Protein AF-A0A914ACC4-F1 (afdb_monomer)

Radius of gyration: 35.43 Å; Cα contacts (8 Å, |Δi|>4): 677; chains: 1; bounding box: 112×74×111 Å

Mean predicted aligned error: 16.96 Å

Secondary structure (DSSP, 8-state):
------SSSSS-S----------PPP-------------------------TT---GGGG-----S-S---------HHHHHHHHHHHHHHHSPP---SS--SSPSSPB--EE--GGGSSSTT--HHHHHHHHHHHHHHHHHHHTTSTTGGGB-S--EE--SS-SS-HHHHHHHHHHHHHHHTSTTTT----HHHHHHHHHHHHHTTT-SEEEHHHHHHHHT---HHHHHHHHHHHHHTTSSEE-TT-TT---HHHHHEEES-HHHHHHHHHHHHSPPPPSS--HHHHHHHHHHHHH-EEEHHHHHHHTTTSGGGHHHHHHHHHHTTS-EEPPPP--GGGGS--------SPPPP--EEE-GGG----SSGGG-----GGG-EEEEEE-TT---HHHHHHHHHHHHHHHHHTTTTTT---EE-SSEEEEESSSSEEEEEEEEEETTEEEEEEEEEEPP-SSPPSS-PPPPHHHHHHHHHHHHHHHHHHHHHT-TT---EEEEE-S-TTS--EEEHHHHHH-SEEEE-STT--EEEE-HHHHHTTS---S-----PPP-PPP--HHHHHHHHHHHGGGHHHHHHHTT--HHHHHHHHHT-SS-HHHHHHHHHHHHHTTS-TT-HHHHHHHHHHHHHTTT-HHHHHHHHH-

Structure (mmCIF, N/CA/C/O backbone):
data_AF-A0A914ACC4-F1
#
_entry.id   AF-A0A914ACC4-F1
#
loop_
_atom_site.group_PDB
_atom_site.id
_atom_site.type_symbol
_atom_site.label_atom_id
_atom_site.label_alt_id
_atom_site.label_comp_id
_atom_site.label_asym_id
_atom_site.label_entity_id
_atom_site.label_seq_id
_atom_site.pdbx_PDB_ins_code
_atom_site.Cartn_x
_atom_site.Cartn_y
_atom_site.Cartn_z
_atom_site.occupancy
_atom_site.B_iso_or_equiv
_atom_site.auth_seq_id
_atom_site.auth_comp_id
_atom_site.auth_asym_id
_atom_site.auth_atom_id
_atom_site.pdbx_PDB_model_num
ATOM 1 N N . MET A 1 1 ? -61.015 4.050 28.399 1.00 28.88 1 MET A N 1
ATOM 2 C CA . MET A 1 1 ? -60.852 2.677 28.915 1.00 28.88 1 MET A CA 1
ATOM 3 C C . MET A 1 1 ? -59.688 2.077 28.150 1.00 28.88 1 MET A C 1
ATOM 5 O O . MET A 1 1 ? -59.864 1.785 26.979 1.00 28.88 1 MET A O 1
ATOM 9 N N . ASN A 1 2 ? -58.469 2.376 28.609 1.00 24.27 2 ASN A N 1
ATOM 10 C CA . ASN A 1 2 ? -57.589 1.492 29.409 1.00 24.27 2 ASN A CA 1
ATOM 11 C C . ASN A 1 2 ? -57.008 0.402 28.505 1.00 24.27 2 ASN A C 1
ATOM 13 O O . ASN A 1 2 ? -57.763 -0.264 27.817 1.00 24.27 2 ASN A O 1
ATOM 17 N N . ASP A 1 3 ? -55.724 0.104 28.451 1.00 24.11 3 ASP A N 1
ATOM 18 C CA . ASP A 1 3 ? -54.488 0.567 29.083 1.00 24.11 3 ASP A CA 1
ATOM 19 C C . ASP A 1 3 ? -53.398 -0.162 28.279 1.00 24.11 3 ASP A C 1
ATOM 21 O O . ASP A 1 3 ? -53.645 -1.292 27.884 1.00 24.11 3 ASP A O 1
ATOM 25 N N . PHE A 1 4 ? -52.247 0.454 28.002 1.00 24.39 4 PHE A N 1
ATOM 26 C CA . PHE A 1 4 ? -50.921 -0.196 27.881 1.00 24.39 4 PHE A CA 1
ATOM 27 C C . PHE A 1 4 ? -49.897 0.854 27.416 1.00 24.39 4 PHE A C 1
ATOM 29 O O . PHE A 1 4 ? -49.351 0.838 26.315 1.00 24.39 4 PHE A O 1
ATOM 36 N N . LYS A 1 5 ? -49.640 1.815 28.311 1.00 25.06 5 LYS A N 1
ATOM 37 C CA . LYS A 1 5 ? -48.364 2.531 28.403 1.00 25.06 5 LYS A CA 1
ATOM 38 C C . LYS A 1 5 ? -47.481 1.751 29.375 1.00 25.06 5 LYS A C 1
ATOM 40 O O . LYS A 1 5 ? -47.591 1.991 30.569 1.00 25.06 5 LYS A O 1
ATOM 45 N N . THR A 1 6 ? -46.624 0.847 28.903 1.00 26.39 6 THR A N 1
ATOM 46 C CA . THR A 1 6 ? -45.360 0.470 29.581 1.00 26.39 6 THR A CA 1
ATOM 47 C C . THR A 1 6 ? -44.575 -0.518 28.718 1.00 26.39 6 THR A C 1
ATOM 49 O O . THR A 1 6 ? -45.038 -1.628 28.498 1.00 26.39 6 THR A O 1
ATOM 52 N N . SER A 1 7 ? -43.424 -0.080 28.193 1.00 25.08 7 SER A N 1
ATOM 53 C CA . SER A 1 7 ? -42.212 -0.893 27.913 1.00 25.08 7 SER A CA 1
ATOM 54 C C . SER A 1 7 ? -41.117 -0.065 27.212 1.00 25.08 7 SER A C 1
ATOM 56 O O . SER A 1 7 ? -40.328 -0.575 26.425 1.00 25.08 7 SER A O 1
ATOM 58 N N . ARG A 1 8 ? -41.052 1.247 27.493 1.00 27.17 8 ARG A N 1
ATOM 59 C CA . ARG A 1 8 ? -40.033 2.164 26.946 1.00 27.17 8 ARG A CA 1
ATOM 60 C C . ARG A 1 8 ? -39.005 2.620 27.998 1.00 27.17 8 ARG A C 1
ATOM 62 O O . ARG A 1 8 ? -38.317 3.604 27.771 1.00 27.17 8 ARG A O 1
ATOM 69 N N . GLU A 1 9 ? -38.885 1.900 29.119 1.00 26.00 9 GLU A N 1
ATOM 70 C CA . GLU A 1 9 ? -38.089 2.317 30.293 1.00 26.00 9 GLU A CA 1
ATOM 71 C C . GLU A 1 9 ? -37.162 1.236 30.902 1.00 26.00 9 GLU A C 1
ATOM 73 O O . GLU A 1 9 ? -36.716 1.388 32.029 1.00 26.00 9 GLU A O 1
ATOM 78 N N . LEU A 1 10 ? -36.781 0.174 30.175 1.00 24.56 10 LEU A N 1
ATOM 79 C CA . LEU A 1 10 ? -35.868 -0.866 30.712 1.00 24.56 10 LEU A CA 1
ATOM 80 C C . LEU A 1 10 ? -34.650 -1.212 29.829 1.00 24.56 10 LEU A C 1
ATOM 82 O O . LEU A 1 10 ? -34.187 -2.346 29.823 1.00 24.56 10 LEU A O 1
ATOM 86 N N . LEU A 1 11 ? -34.077 -0.231 29.122 1.00 25.55 11 LEU A N 1
ATOM 87 C CA . LEU A 1 11 ? -32.742 -0.355 28.496 1.00 25.55 11 LEU A CA 1
ATOM 88 C C . LEU A 1 11 ? -31.820 0.840 28.815 1.00 25.55 11 LEU A C 1
ATOM 90 O O . LEU A 1 11 ? -30.938 1.201 28.042 1.00 25.55 11 LEU A O 1
ATOM 94 N N . LEU A 1 12 ? -32.019 1.445 29.989 1.00 26.70 12 LEU A N 1
ATOM 95 C CA . LEU A 1 12 ? -31.131 2.439 30.597 1.00 26.70 12 LEU A CA 1
ATOM 96 C C . LEU A 1 12 ? -30.599 1.907 31.935 1.00 26.70 12 LEU A C 1
ATOM 98 O O . LEU A 1 12 ? -30.751 2.539 32.970 1.00 26.70 12 LEU A O 1
ATOM 102 N N . GLU A 1 13 ? -29.950 0.744 31.917 1.00 24.53 13 GLU A N 1
ATOM 103 C CA . GLU A 1 13 ? -29.016 0.359 32.977 1.00 24.53 13 GLU A CA 1
ATOM 104 C C . GLU A 1 13 ? -27.753 -0.227 32.349 1.00 24.53 13 GLU A C 1
ATOM 106 O O . GLU A 1 13 ? -27.773 -1.188 31.580 1.00 24.53 13 GLU A O 1
ATOM 111 N N . GLY A 1 14 ? -26.638 0.440 32.631 1.00 26.00 14 GLY A N 1
ATOM 112 C CA . GLY A 1 14 ? -25.356 0.191 32.008 1.00 26.00 14 GLY A CA 1
ATOM 113 C C . GLY A 1 14 ? -24.784 -1.192 32.301 1.00 26.00 14 GLY A C 1
ATOM 114 O O . GLY A 1 14 ? -24.635 -1.601 33.449 1.00 26.00 14 GLY A O 1
ATOM 115 N N . LYS A 1 15 ? -24.287 -1.831 31.243 1.00 22.31 15 LYS A N 1
ATOM 116 C CA . LYS A 1 15 ? -23.082 -2.659 31.301 1.00 22.31 15 LYS A CA 1
ATOM 117 C C . LYS A 1 15 ? -22.179 -2.290 30.134 1.00 22.31 15 LYS A C 1
ATOM 119 O O . LYS A 1 15 ? -22.202 -2.897 29.073 1.00 22.31 15 LYS A O 1
ATOM 124 N N . ILE A 1 16 ? -21.341 -1.289 30.380 1.00 23.42 16 ILE A N 1
ATOM 125 C CA . ILE A 1 16 ? -20.076 -1.121 29.670 1.00 23.42 16 ILE A CA 1
ATOM 126 C C . ILE A 1 16 ? -19.230 -2.347 30.035 1.00 23.42 16 ILE A C 1
ATOM 128 O O . ILE A 1 16 ? -18.665 -2.420 31.131 1.00 23.42 16 ILE A O 1
ATOM 132 N N . LEU A 1 17 ? -19.171 -3.336 29.143 1.00 22.89 17 LEU A N 1
ATOM 133 C CA . LEU A 1 17 ? -18.186 -4.411 29.219 1.00 22.89 17 LEU A CA 1
ATOM 134 C C . LEU A 1 17 ? -16.808 -3.820 28.916 1.00 22.89 17 LEU A C 1
ATOM 136 O O . LEU A 1 17 ? -16.309 -3.816 27.798 1.00 22.89 17 LEU A O 1
ATOM 140 N N . SER A 1 18 ? -16.187 -3.300 29.970 1.00 22.03 18 SER A N 1
ATOM 141 C CA . SER A 1 18 ? -14.746 -3.122 30.030 1.00 22.03 18 SER A CA 1
ATOM 142 C C . SER A 1 18 ? -14.080 -4.501 29.940 1.00 22.03 18 SER A C 1
ATOM 144 O O . SER A 1 18 ? -13.991 -5.236 30.921 1.00 22.03 18 SER A O 1
ATOM 146 N N . LEU A 1 19 ? -13.578 -4.872 28.761 1.00 23.08 19 LEU A N 1
ATOM 147 C CA . LEU A 1 19 ? -12.638 -5.987 28.602 1.00 23.08 19 LEU A CA 1
ATOM 148 C C . LEU A 1 19 ? -11.250 -5.576 29.122 1.00 23.08 19 LEU A C 1
ATOM 150 O O . LEU A 1 19 ? -10.252 -5.551 28.410 1.00 23.08 19 LEU A O 1
ATOM 154 N N . GLY A 1 20 ? -11.182 -5.256 30.414 1.00 22.97 20 GLY A N 1
ATOM 155 C CA . GLY A 1 20 ? -9.944 -5.266 31.178 1.00 22.97 20 GLY A CA 1
ATOM 156 C C . GLY A 1 20 ? -9.698 -6.686 31.676 1.00 22.97 20 GLY A C 1
ATOM 157 O O . GLY A 1 20 ? -10.284 -7.101 32.675 1.00 22.97 20 GLY A O 1
ATOM 158 N N . ARG A 1 21 ? -8.834 -7.452 30.996 1.00 23.20 21 ARG A N 1
ATOM 159 C CA . ARG A 1 21 ? -8.400 -8.784 31.457 1.00 23.20 21 ARG A CA 1
ATOM 160 C C . ARG A 1 21 ? -7.758 -8.678 32.851 1.00 23.20 21 ARG A C 1
ATOM 162 O O . ARG A 1 21 ? -6.577 -8.360 32.977 1.00 23.20 21 ARG A O 1
ATOM 169 N N . ARG A 1 22 ? -8.501 -9.015 33.910 1.00 22.70 22 ARG A N 1
ATOM 170 C CA . ARG A 1 22 ? -7.929 -9.372 35.219 1.00 22.70 22 ARG A CA 1
ATOM 171 C C . ARG A 1 22 ? -7.428 -10.817 35.144 1.00 22.70 22 ARG A C 1
ATOM 173 O O . ARG A 1 22 ? -8.225 -11.747 35.192 1.00 22.70 22 ARG A O 1
ATOM 180 N N . ARG A 1 23 ? -6.110 -11.026 35.048 1.00 24.84 23 ARG A N 1
ATOM 181 C CA . ARG A 1 23 ? -5.508 -12.337 35.355 1.00 24.84 23 ARG A CA 1
ATOM 182 C C . ARG A 1 23 ? -5.505 -12.512 36.875 1.00 24.84 23 ARG A C 1
ATOM 184 O O . ARG A 1 23 ? -4.689 -11.901 37.561 1.00 24.84 23 ARG A O 1
ATOM 191 N N . GLY A 1 24 ? -6.431 -13.314 37.394 1.00 23.61 24 GLY A N 1
ATOM 192 C CA . GLY A 1 24 ? -6.364 -13.824 38.761 1.00 23.61 24 GLY A CA 1
ATOM 193 C C . GLY A 1 24 ? -5.255 -14.868 38.862 1.00 23.61 24 GLY A C 1
ATOM 194 O O . GLY A 1 24 ? -5.285 -15.871 38.154 1.00 23.61 24 GLY A O 1
ATOM 195 N N . TRP A 1 25 ? -4.268 -14.624 39.719 1.00 21.75 25 TRP A N 1
ATOM 196 C CA . TRP A 1 25 ? -3.281 -15.630 40.098 1.00 21.75 25 TRP A CA 1
ATOM 197 C C . TRP A 1 25 ? -3.870 -16.464 41.238 1.00 21.75 25 TRP A C 1
ATOM 199 O O . TRP A 1 25 ? -4.234 -15.918 42.278 1.00 21.75 25 TRP A O 1
ATOM 209 N N . ARG A 1 26 ? -3.994 -17.781 41.034 1.00 21.42 26 ARG A N 1
ATOM 210 C CA . ARG A 1 26 ? -4.288 -18.739 42.109 1.00 21.42 26 ARG A CA 1
ATOM 211 C C . ARG A 1 26 ? -3.023 -18.922 42.945 1.00 21.42 26 ARG A C 1
ATOM 213 O O . ARG A 1 26 ? -2.010 -19.372 42.422 1.00 21.42 26 ARG A O 1
ATOM 220 N N . THR A 1 27 ? -3.087 -18.610 44.233 1.00 23.88 27 THR A N 1
ATOM 221 C CA . THR A 1 27 ? -2.093 -19.031 45.223 1.00 23.88 27 THR A CA 1
ATOM 222 C C . THR A 1 27 ? -2.551 -20.346 45.850 1.00 23.88 27 THR A C 1
ATOM 224 O O . THR A 1 27 ? -3.515 -20.390 46.608 1.00 23.88 27 THR A O 1
ATOM 227 N N . THR A 1 28 ? -1.869 -21.441 45.524 1.00 23.67 28 THR A N 1
ATOM 228 C CA . THR A 1 28 ? -1.950 -22.697 46.279 1.00 23.67 28 THR A CA 1
ATOM 229 C C . THR A 1 28 ? -1.057 -22.585 47.510 1.00 23.67 28 THR A C 1
ATOM 231 O O . THR A 1 28 ? 0.158 -22.437 47.395 1.00 23.67 28 THR A O 1
ATOM 234 N N . THR A 1 29 ? -1.660 -22.625 48.694 1.00 24.41 29 THR A N 1
ATOM 235 C CA . THR A 1 29 ? -0.978 -22.637 49.990 1.00 24.41 29 THR A CA 1
ATOM 236 C C . THR A 1 29 ? -0.542 -24.060 50.350 1.00 24.41 29 THR A C 1
ATOM 238 O O . THR A 1 29 ? -1.370 -24.935 50.575 1.00 24.41 29 THR A O 1
ATOM 241 N N . GLY A 1 30 ? 0.770 -24.286 50.444 1.00 24.17 30 GLY A N 1
ATOM 242 C CA . GLY A 1 30 ? 1.367 -25.475 51.058 1.00 24.17 30 GLY A CA 1
ATOM 243 C C . GLY A 1 30 ? 2.305 -25.049 52.187 1.00 24.17 30 GLY A C 1
ATOM 244 O O . GLY A 1 30 ? 3.265 -24.324 51.947 1.00 24.17 30 GLY A O 1
ATOM 245 N N . LYS A 1 31 ? 1.996 -25.450 53.425 1.00 23.36 31 LYS A N 1
ATOM 246 C CA . LYS A 1 31 ? 2.822 -25.228 54.625 1.00 23.36 31 LYS A CA 1
ATOM 247 C C . LYS A 1 31 ? 3.981 -26.228 54.672 1.00 23.36 31 LYS A C 1
ATOM 249 O O . LYS A 1 31 ? 3.704 -27.420 54.647 1.00 23.36 31 LYS A O 1
ATOM 254 N N . LEU A 1 32 ? 5.205 -25.755 54.921 1.00 25.12 32 LEU A N 1
ATOM 255 C CA . LEU A 1 32 ? 6.217 -26.437 55.747 1.00 25.12 32 LEU A CA 1
ATOM 256 C C . LEU A 1 32 ? 7.052 -25.388 56.527 1.00 25.12 32 LEU A C 1
ATOM 258 O O . LEU A 1 32 ? 7.118 -24.239 56.086 1.00 25.12 32 LEU A O 1
ATOM 262 N N . PRO A 1 33 ? 7.608 -25.726 57.710 1.00 25.45 33 PRO A N 1
ATOM 263 C CA . PRO A 1 33 ? 7.997 -24.755 58.734 1.00 25.45 33 PRO A CA 1
ATOM 264 C C . PRO A 1 33 ? 9.509 -24.475 58.798 1.00 25.45 33 PRO A C 1
ATOM 266 O O . PRO A 1 33 ? 10.321 -25.372 58.604 1.00 25.45 33 PRO A O 1
ATOM 269 N N . GLY A 1 34 ? 9.861 -23.250 59.205 1.00 28.62 34 GLY A N 1
ATOM 270 C CA . GLY A 1 34 ? 11.187 -22.901 59.731 1.00 28.62 34 GLY A CA 1
ATOM 271 C C . GLY A 1 34 ? 12.143 -22.284 58.710 1.00 28.62 34 GLY A C 1
ATOM 272 O O . GLY A 1 34 ? 12.771 -22.985 57.928 1.00 28.62 34 GLY A O 1
ATOM 273 N N . GLY A 1 35 ? 12.299 -20.960 58.762 1.00 25.36 35 GLY A N 1
ATOM 274 C CA . GLY A 1 35 ? 13.318 -20.246 57.995 1.00 25.36 35 GLY A CA 1
ATOM 275 C C . GLY A 1 35 ? 13.018 -18.757 57.890 1.00 25.36 35 GLY A C 1
ATOM 276 O O . GLY A 1 35 ? 12.241 -18.329 57.043 1.00 25.36 35 GLY A O 1
ATOM 277 N N . THR A 1 36 ? 13.621 -17.963 58.769 1.00 24.70 36 THR A N 1
ATOM 278 C CA . THR A 1 36 ? 13.619 -16.499 58.704 1.00 24.70 36 THR A CA 1
ATOM 279 C C . THR A 1 36 ? 14.279 -16.046 57.400 1.00 24.70 36 THR A C 1
ATOM 281 O O . THR A 1 36 ? 15.467 -16.290 57.209 1.00 24.70 36 THR A O 1
ATOM 284 N N . ILE A 1 37 ? 13.544 -15.362 56.515 1.00 23.92 37 ILE A N 1
ATOM 285 C CA . ILE A 1 37 ? 14.128 -14.656 55.365 1.00 23.92 37 ILE A CA 1
ATOM 286 C C . ILE A 1 37 ? 13.679 -13.194 55.396 1.00 23.92 37 ILE A C 1
ATOM 288 O O . ILE A 1 37 ? 12.490 -12.875 55.377 1.00 23.92 37 ILE A O 1
ATOM 292 N N . LEU A 1 38 ? 14.679 -12.317 55.458 1.00 22.02 38 LEU A N 1
ATOM 293 C CA . LEU A 1 38 ? 14.600 -10.864 55.358 1.00 22.02 38 LEU A CA 1
ATOM 294 C C . LEU A 1 38 ? 13.884 -10.461 54.050 1.00 22.02 38 LEU A C 1
ATOM 296 O O . LEU A 1 38 ? 14.410 -10.671 52.959 1.00 22.02 38 LEU A O 1
ATOM 300 N N . CYS A 1 39 ? 12.693 -9.864 54.137 1.00 21.80 39 CYS A N 1
ATOM 301 C CA . CYS A 1 39 ? 12.023 -9.261 52.982 1.00 21.80 39 CYS A CA 1
ATOM 302 C C . CYS A 1 39 ? 12.557 -7.841 52.738 1.00 21.80 39 CYS A C 1
ATOM 304 O O . CYS A 1 39 ? 12.135 -6.896 53.400 1.00 21.80 39 CYS A O 1
ATOM 306 N N . GLN A 1 40 ? 13.439 -7.669 51.750 1.00 22.55 40 GLN A N 1
ATOM 307 C CA . GLN A 1 40 ? 13.656 -6.364 51.119 1.00 22.55 40 GLN A CA 1
ATOM 308 C C . GLN A 1 40 ? 12.468 -6.053 50.196 1.00 22.55 40 GLN A C 1
ATOM 310 O O . GLN A 1 40 ? 12.204 -6.763 49.226 1.00 22.55 40 GLN A O 1
ATOM 315 N N . HIS A 1 41 ? 11.723 -4.991 50.501 1.00 22.52 41 HIS A N 1
ATOM 316 C CA . HIS A 1 41 ? 10.663 -4.472 49.640 1.00 22.52 41 HIS A CA 1
ATOM 317 C C . HIS A 1 41 ? 11.258 -3.748 48.423 1.00 22.52 41 HIS A C 1
ATOM 319 O O . HIS A 1 41 ? 11.509 -2.547 48.467 1.00 22.52 41 HIS A O 1
ATOM 325 N N . HIS A 1 42 ? 11.426 -4.455 47.303 1.00 22.34 42 HIS A N 1
ATOM 326 C CA . HIS A 1 42 ? 11.556 -3.808 45.998 1.00 22.34 42 HIS A CA 1
ATOM 327 C C . HIS A 1 42 ? 10.163 -3.535 45.417 1.00 22.34 42 HIS A C 1
ATOM 329 O O . HIS A 1 42 ? 9.508 -4.404 44.841 1.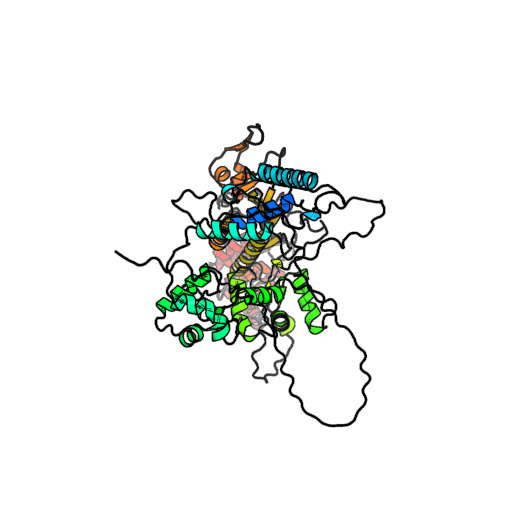00 22.34 42 HIS A O 1
ATOM 335 N N . ARG A 1 43 ? 9.714 -2.288 45.573 1.00 20.89 43 ARG A N 1
ATOM 336 C CA . ARG A 1 43 ? 8.558 -1.709 44.884 1.00 20.89 43 ARG A CA 1
ATOM 337 C C . ARG A 1 43 ? 8.850 -1.677 43.376 1.00 20.89 43 ARG A C 1
ATOM 339 O O . ARG A 1 43 ? 9.506 -0.763 42.893 1.00 20.89 43 ARG A O 1
ATOM 346 N N . LYS A 1 44 ? 8.399 -2.686 42.622 1.00 22.47 44 LYS A N 1
ATOM 347 C CA . LYS A 1 44 ? 8.354 -2.629 41.150 1.00 22.47 44 LYS A CA 1
ATOM 348 C C . LYS A 1 44 ? 7.126 -1.815 40.744 1.00 22.47 44 LYS A C 1
ATOM 350 O O . LYS A 1 44 ? 6.033 -2.356 40.591 1.00 22.47 44 LYS A O 1
ATOM 355 N N . GLU A 1 45 ? 7.301 -0.505 40.612 1.00 22.72 45 GLU A N 1
ATOM 356 C CA . GLU A 1 45 ? 6.380 0.325 39.837 1.00 22.72 45 GLU A CA 1
ATOM 357 C C . GLU A 1 45 ? 6.380 -0.199 38.395 1.00 22.72 45 GLU A C 1
ATOM 359 O O . GLU A 1 45 ? 7.413 -0.230 37.726 1.00 22.72 45 GLU A O 1
ATOM 364 N N . ARG A 1 46 ? 5.229 -0.700 37.931 1.00 21.47 46 ARG A N 1
ATOM 365 C CA . ARG A 1 46 ? 5.000 -0.941 36.505 1.00 21.47 46 ARG A CA 1
ATOM 366 C C . ARG A 1 46 ? 4.952 0.428 35.839 1.00 21.47 46 ARG A C 1
ATOM 368 O O . ARG A 1 46 ? 3.970 1.143 36.012 1.00 21.47 46 ARG A O 1
ATOM 375 N N . SER A 1 47 ? 5.998 0.766 35.094 1.00 23.91 47 SER A N 1
ATOM 376 C CA . SER A 1 47 ? 5.912 1.796 34.070 1.00 23.91 47 SER A CA 1
ATOM 377 C C . SER A 1 47 ? 4.820 1.389 33.082 1.00 23.91 47 SER A C 1
ATOM 379 O O . SER A 1 47 ? 4.812 0.276 32.550 1.00 23.91 47 SER A O 1
ATOM 381 N N . GLU A 1 48 ? 3.854 2.277 32.887 1.00 25.38 48 GLU A N 1
ATOM 382 C CA . GLU A 1 48 ? 2.935 2.220 31.761 1.00 25.38 48 GLU A CA 1
ATOM 383 C C . GLU A 1 48 ? 3.784 2.306 30.490 1.00 25.38 48 GLU A C 1
ATOM 385 O O . GLU A 1 48 ? 4.342 3.349 30.159 1.00 25.38 48 GLU A O 1
ATOM 390 N N . THR A 1 49 ? 3.971 1.176 29.813 1.00 24.06 49 THR A N 1
ATOM 391 C CA . THR A 1 49 ? 4.578 1.143 28.486 1.00 24.06 49 THR A CA 1
ATOM 392 C C . THR A 1 49 ? 3.593 1.764 27.510 1.00 24.06 49 THR A C 1
ATOM 394 O O . THR A 1 49 ? 2.622 1.127 27.098 1.00 24.06 49 THR A O 1
ATOM 397 N N . THR A 1 50 ? 3.842 3.021 27.166 1.00 23.66 50 THR A N 1
ATOM 398 C CA . THR A 1 50 ? 3.287 3.703 26.001 1.00 23.66 50 THR A CA 1
ATOM 399 C C . THR A 1 50 ? 3.490 2.821 24.758 1.00 23.66 50 THR A C 1
ATOM 401 O O . THR A 1 50 ? 4.572 2.245 24.607 1.00 23.66 50 THR A O 1
ATOM 404 N N . PRO A 1 51 ? 2.501 2.668 23.857 1.00 24.55 51 PRO A N 1
ATOM 405 C CA . PRO A 1 51 ? 2.727 2.007 22.575 1.00 24.55 51 PRO A CA 1
ATOM 406 C C . PRO A 1 51 ? 3.907 2.676 21.857 1.00 24.55 51 PRO A C 1
ATOM 408 O O . PRO A 1 51 ? 3.968 3.900 21.807 1.00 24.55 51 PRO A O 1
ATOM 411 N N . LEU A 1 52 ? 4.828 1.894 21.292 1.00 27.19 52 LEU A N 1
ATOM 412 C CA . LEU A 1 52 ? 6.092 2.352 20.680 1.00 27.19 52 LEU A CA 1
ATOM 413 C C . LEU A 1 52 ? 5.952 3.358 19.511 1.00 27.19 52 LEU A C 1
ATOM 415 O O . LEU A 1 52 ? 6.957 3.862 19.024 1.00 27.19 52 LEU A O 1
ATOM 419 N N . TRP A 1 53 ? 4.735 3.685 19.071 1.00 30.03 53 TRP A N 1
ATOM 420 C CA . TRP A 1 53 ? 4.452 4.761 18.107 1.00 30.03 53 TRP A CA 1
ATOM 421 C C . TRP A 1 53 ? 4.011 6.085 18.766 1.00 30.03 53 TRP A C 1
ATOM 423 O O . TRP A 1 53 ? 3.790 7.076 18.077 1.00 30.03 53 TRP A O 1
ATOM 433 N N . MET A 1 54 ? 3.906 6.115 20.098 1.00 23.42 54 MET A N 1
ATOM 434 C CA . MET A 1 54 ? 3.564 7.270 20.935 1.00 23.42 54 MET A CA 1
ATOM 435 C C . MET A 1 54 ? 4.704 7.648 21.906 1.00 23.42 54 MET A C 1
ATOM 437 O O . MET A 1 54 ? 4.452 8.205 22.972 1.00 23.42 54 MET A O 1
ATOM 441 N N . GLU A 1 55 ? 5.975 7.397 21.568 1.00 23.92 55 GLU A N 1
ATOM 442 C CA . GLU A 1 55 ? 7.047 8.159 22.225 1.00 23.92 55 GLU A CA 1
ATOM 443 C C . GLU A 1 55 ? 7.020 9.609 21.710 1.00 23.92 55 GLU A C 1
ATOM 445 O O . GLU A 1 55 ? 7.063 9.832 20.495 1.00 23.92 55 GLU A O 1
ATOM 450 N N . PRO A 1 56 ? 6.969 10.627 22.591 1.00 26.73 56 PRO A N 1
ATOM 451 C CA . PRO A 1 56 ? 7.209 11.995 22.172 1.00 26.73 56 PRO A CA 1
ATOM 452 C C . PRO A 1 56 ? 8.628 12.066 21.604 1.00 26.73 56 PRO A C 1
ATOM 454 O O . PRO A 1 56 ? 9.591 11.731 22.293 1.00 26.73 56 PRO A O 1
ATOM 457 N N . LEU A 1 57 ? 8.784 12.573 20.380 1.00 28.89 57 LEU A N 1
ATOM 458 C CA . LEU A 1 57 ? 10.070 12.907 19.740 1.00 28.89 57 LEU A CA 1
ATOM 459 C C . LEU A 1 57 ? 10.848 14.035 20.474 1.00 28.89 57 LEU A C 1
ATOM 461 O O . LEU A 1 57 ? 11.590 14.802 19.862 1.00 28.89 57 LEU A O 1
ATOM 465 N N . ALA A 1 58 ? 10.679 14.161 21.791 1.00 24.52 58 ALA A N 1
ATOM 466 C CA . ALA A 1 58 ? 11.264 15.181 22.649 1.00 24.52 58 ALA A CA 1
ATOM 467 C C . ALA A 1 58 ? 12.710 14.867 23.084 1.00 24.52 58 ALA A C 1
ATOM 469 O O . ALA A 1 58 ? 13.394 15.754 23.581 1.00 24.52 58 ALA A O 1
ATOM 470 N N . HIS A 1 59 ? 13.235 13.657 22.849 1.00 24.83 59 HIS A N 1
ATOM 471 C CA . HIS A 1 59 ? 14.606 13.288 23.251 1.00 24.83 59 HIS A CA 1
ATOM 472 C C . HIS A 1 59 ? 15.694 13.464 22.175 1.00 24.83 59 HIS A C 1
ATOM 474 O O . HIS A 1 59 ? 16.785 12.914 22.296 1.00 24.83 59 HIS A O 1
ATOM 480 N N . LEU A 1 60 ? 15.453 14.315 21.172 1.00 27.03 60 LEU A N 1
ATOM 481 C CA . LEU A 1 60 ? 16.497 14.842 20.275 1.00 27.03 60 LEU A CA 1
ATOM 482 C C . LEU A 1 60 ? 16.814 16.329 20.525 1.00 27.03 60 LEU A C 1
ATOM 484 O O . LEU A 1 60 ? 17.331 17.009 19.645 1.00 27.03 60 LEU A O 1
ATOM 488 N N . GLN A 1 61 ? 16.540 16.849 21.726 1.00 29.28 61 GLN A N 1
ATOM 489 C CA . GLN A 1 61 ? 17.199 18.062 22.217 1.00 29.28 61 GLN A CA 1
ATOM 490 C C . GLN A 1 61 ? 18.530 17.668 22.875 1.00 29.28 61 GLN A C 1
ATOM 492 O O . GLN A 1 61 ? 18.593 17.403 24.073 1.00 29.28 61 GLN A O 1
ATOM 497 N N . ARG A 1 62 ? 19.606 17.608 22.085 1.00 24.03 62 ARG A N 1
ATOM 498 C CA . ARG A 1 62 ? 20.963 17.823 22.602 1.00 24.03 62 ARG A CA 1
ATOM 499 C C . ARG A 1 62 ? 21.630 18.927 21.802 1.00 24.03 62 ARG A C 1
ATOM 501 O O . ARG A 1 62 ? 21.552 18.969 20.579 1.00 24.03 62 ARG A O 1
ATOM 508 N N . GLU A 1 63 ? 22.202 19.831 22.573 1.00 28.95 63 GLU A N 1
ATOM 509 C CA . GLU A 1 63 ? 22.808 21.099 22.212 1.00 28.95 63 GLU A CA 1
ATOM 510 C C . GLU A 1 63 ? 23.862 20.940 21.110 1.00 28.95 63 GLU A C 1
ATOM 512 O O . GLU A 1 63 ? 24.843 20.218 21.271 1.00 28.95 63 GLU A O 1
ATOM 517 N N . GLY A 1 64 ? 23.665 21.648 19.999 1.00 24.44 64 GLY A N 1
ATOM 518 C CA . GLY A 1 64 ? 24.715 21.944 19.033 1.00 24.44 64 GLY A CA 1
ATOM 519 C C . GLY A 1 64 ? 25.100 23.409 19.182 1.00 24.44 64 GLY A C 1
ATOM 520 O O . GLY A 1 64 ? 24.292 24.291 18.894 1.00 24.44 64 GLY A O 1
ATOM 521 N N . HIS A 1 65 ? 26.313 23.668 19.667 1.00 25.14 65 HIS A N 1
ATOM 522 C CA . HIS A 1 65 ? 26.943 24.984 19.570 1.00 25.14 65 HIS A CA 1
ATOM 523 C C . HIS A 1 65 ? 27.095 25.405 18.092 1.00 25.14 65 HIS A C 1
ATOM 525 O O . HIS A 1 65 ? 27.204 24.542 17.217 1.00 25.14 65 HIS A O 1
ATOM 531 N N . PRO A 1 66 ? 27.089 26.716 17.790 1.00 28.48 66 PRO A N 1
ATOM 532 C CA . PRO A 1 66 ? 26.976 27.217 16.428 1.00 28.48 66 PRO A CA 1
ATOM 533 C C . PRO A 1 66 ? 28.318 27.113 15.699 1.00 28.48 66 PRO A C 1
ATOM 535 O O . PRO A 1 66 ? 29.287 27.782 16.047 1.00 28.48 66 PRO A O 1
ATOM 538 N N . GLY A 1 67 ? 28.366 26.293 14.653 1.00 27.89 67 GLY A N 1
ATOM 539 C CA . GLY A 1 67 ? 29.508 26.236 13.752 1.00 27.89 67 GLY A CA 1
ATOM 540 C C . GLY A 1 67 ? 29.347 25.146 12.700 1.00 27.89 67 GLY A C 1
ATOM 541 O O . GLY A 1 67 ? 29.409 23.968 13.024 1.00 27.89 67 GLY A O 1
ATOM 542 N N . SER A 1 68 ? 29.213 25.572 11.442 1.00 25.52 68 SER A N 1
ATOM 543 C CA . SER A 1 68 ? 29.221 24.794 10.189 1.00 25.52 68 SER A CA 1
ATOM 544 C C . SER A 1 68 ? 27.904 24.140 9.715 1.00 25.52 68 SER A C 1
ATOM 546 O O . SER A 1 68 ? 27.345 23.249 10.340 1.00 25.52 68 SER A O 1
ATOM 548 N N . GLY A 1 69 ? 27.445 24.623 8.549 1.00 28.05 69 GLY A N 1
ATOM 549 C CA . GLY A 1 69 ? 26.723 23.883 7.502 1.00 28.05 69 GLY A CA 1
ATOM 550 C C . GLY A 1 69 ? 25.420 23.185 7.888 1.00 28.05 69 GLY A C 1
ATOM 551 O O . GLY A 1 69 ? 25.418 21.994 8.174 1.00 28.05 69 GLY A O 1
ATOM 552 N N . GLY A 1 70 ? 24.297 23.905 7.813 1.00 25.28 70 GLY A N 1
ATOM 553 C CA . GLY A 1 70 ? 22.962 23.395 8.131 1.00 25.28 70 GLY A CA 1
ATOM 554 C C . GLY A 1 70 ? 22.561 22.128 7.365 1.00 25.28 70 GLY A C 1
ATOM 555 O O . GLY A 1 70 ? 22.281 22.163 6.170 1.00 25.28 70 GLY A O 1
ATOM 556 N N . SER A 1 71 ? 22.445 21.021 8.099 1.00 28.44 71 SER A N 1
ATOM 557 C CA . SER A 1 71 ? 21.611 19.879 7.728 1.00 28.44 71 SER A CA 1
ATOM 558 C C . SER A 1 71 ? 20.147 20.288 7.900 1.00 28.44 71 SER A C 1
ATOM 560 O O . SER A 1 71 ? 19.659 20.443 9.022 1.00 28.44 71 SER A O 1
ATOM 562 N N . VAL A 1 72 ? 19.441 20.525 6.791 1.00 33.06 72 VAL A N 1
ATOM 563 C CA . VAL A 1 72 ? 17.989 20.739 6.811 1.00 33.06 72 VAL A CA 1
ATOM 564 C C . VAL A 1 72 ? 17.344 19.387 7.088 1.00 33.06 72 VAL A C 1
ATOM 566 O O . VAL A 1 72 ? 17.089 18.597 6.182 1.00 33.06 72 VAL A O 1
ATOM 569 N N . THR A 1 73 ? 17.095 19.083 8.359 1.00 40.06 73 THR A N 1
ATOM 570 C CA . THR A 1 73 ? 16.235 17.956 8.715 1.00 40.06 73 THR A CA 1
ATOM 571 C C . THR A 1 73 ? 14.836 18.259 8.185 1.00 40.06 73 THR A C 1
ATOM 573 O O . THR A 1 73 ? 14.183 19.180 8.679 1.00 40.06 73 THR A O 1
ATOM 576 N N . ASN A 1 74 ? 14.386 17.512 7.178 1.00 49.78 74 ASN A N 1
ATOM 577 C CA . ASN A 1 74 ? 13.100 17.684 6.501 1.00 49.78 74 ASN A CA 1
ATOM 578 C C . ASN A 1 74 ? 11.934 17.242 7.419 1.00 49.78 74 ASN A C 1
ATOM 580 O O . ASN A 1 74 ? 11.300 16.209 7.211 1.00 49.78 74 ASN A O 1
ATOM 584 N N . ARG A 1 75 ? 11.705 17.961 8.527 1.00 63.59 75 ARG A N 1
ATOM 585 C CA . ARG A 1 75 ? 10.614 17.672 9.469 1.00 63.59 75 ARG A CA 1
ATOM 586 C C . ARG A 1 75 ? 9.313 18.247 8.919 1.00 63.59 75 ARG A C 1
ATOM 588 O O . ARG A 1 75 ? 9.159 19.463 8.858 1.00 63.59 75 ARG A O 1
ATOM 595 N N . LYS A 1 76 ? 8.366 17.365 8.583 1.00 74.75 76 LYS A N 1
ATOM 596 C CA . LYS A 1 76 ? 6.985 17.747 8.259 1.00 74.75 76 LYS A CA 1
ATOM 597 C C . LYS A 1 76 ? 6.394 18.598 9.390 1.00 74.75 76 LYS A C 1
ATOM 599 O O . LYS A 1 76 ? 6.577 18.297 10.573 1.00 74.75 76 LYS A O 1
ATOM 604 N N . THR A 1 77 ? 5.677 19.655 9.029 1.00 86.62 77 THR A N 1
ATOM 605 C CA . THR A 1 77 ? 4.890 20.448 9.979 1.00 86.62 77 THR A CA 1
ATOM 606 C C . THR A 1 77 ? 3.709 19.622 10.507 1.00 86.62 77 THR A C 1
ATOM 608 O O . THR A 1 77 ? 3.270 18.679 9.843 1.00 86.62 77 THR A O 1
ATOM 611 N N . PRO A 1 78 ? 3.128 19.965 11.672 1.00 87.50 78 PRO A N 1
ATOM 612 C CA . PRO A 1 78 ? 1.934 19.279 12.172 1.00 87.50 78 PRO A CA 1
ATOM 613 C C . PRO A 1 78 ? 0.773 19.266 11.169 1.00 87.50 78 PRO A C 1
ATOM 615 O O . PRO A 1 78 ? 0.052 18.276 11.078 1.00 87.50 78 PRO A O 1
ATOM 618 N N . PHE A 1 79 ? 0.619 20.338 10.384 1.00 87.56 79 PHE A N 1
ATOM 619 C CA . PHE A 1 79 ? -0.406 20.413 9.347 1.00 87.56 79 PHE A CA 1
ATOM 620 C C . PHE A 1 79 ? -0.129 19.441 8.191 1.00 87.56 79 PHE A C 1
ATOM 622 O O . PHE A 1 79 ? -1.034 18.725 7.783 1.00 87.56 79 PHE A O 1
ATOM 629 N N . GLN A 1 80 ? 1.125 19.323 7.741 1.00 86.69 80 GLN A N 1
ATOM 630 C CA . GLN A 1 80 ? 1.516 18.332 6.725 1.00 86.69 80 GLN A CA 1
ATOM 631 C C . GLN A 1 80 ? 1.304 16.888 7.205 1.00 86.69 80 GLN A C 1
ATOM 633 O O . GLN A 1 80 ? 0.943 16.019 6.417 1.00 86.69 80 GLN A O 1
ATOM 638 N N . TYR A 1 81 ? 1.496 16.609 8.499 1.00 89.12 81 TYR A N 1
ATOM 639 C CA . TYR A 1 81 ? 1.143 15.301 9.062 1.00 89.12 81 TYR A CA 1
ATOM 640 C C . TYR A 1 81 ? -0.365 15.057 9.057 1.00 89.12 81 TYR A C 1
ATOM 642 O O . TYR A 1 81 ? -0.802 13.965 8.701 1.00 89.12 81 TYR A O 1
ATOM 650 N N . LEU A 1 82 ? -1.158 16.056 9.450 1.00 91.06 82 LEU A N 1
ATOM 651 C CA . LEU A 1 82 ? -2.615 15.960 9.417 1.00 91.06 82 LEU A CA 1
ATOM 652 C C . LEU A 1 82 ? -3.105 15.690 7.988 1.00 91.06 82 LEU A C 1
ATOM 654 O O . LEU A 1 82 ? -3.889 14.768 7.777 1.00 91.06 82 LEU A O 1
ATOM 658 N N . GLU A 1 83 ? -2.602 16.450 7.016 1.00 89.06 83 GLU A N 1
ATOM 659 C CA . GLU A 1 83 ? -2.886 16.277 5.591 1.00 89.06 83 GLU A CA 1
ATOM 660 C C . GLU A 1 83 ? -2.531 14.869 5.105 1.00 89.06 83 GLU A C 1
ATOM 662 O O . GLU A 1 83 ? -3.388 14.196 4.537 1.00 89.06 83 GLU A O 1
ATOM 667 N N . PHE A 1 84 ? -1.328 14.378 5.415 1.00 88.62 84 PHE A N 1
ATOM 668 C CA . PHE A 1 84 ? -0.910 13.018 5.072 1.00 88.62 84 PHE A CA 1
ATOM 669 C C . PHE A 1 84 ? -1.883 11.953 5.599 1.00 88.62 84 PHE A C 1
ATOM 671 O O . PHE A 1 84 ? -2.253 11.034 4.866 1.00 88.62 84 PHE A O 1
ATOM 678 N N . TRP A 1 85 ? -2.329 12.064 6.855 1.00 91.50 85 TRP A N 1
ATOM 679 C CA . TRP A 1 85 ? -3.260 11.093 7.437 1.00 91.50 85 TRP A CA 1
ATOM 680 C C . TRP A 1 85 ? -4.658 11.177 6.825 1.00 91.50 85 TRP A C 1
ATOM 682 O O . TRP A 1 85 ? -5.257 10.139 6.549 1.00 91.50 85 TRP A O 1
ATOM 692 N N . MET A 1 86 ? -5.170 12.381 6.559 1.00 91.75 86 MET A N 1
ATOM 693 C CA . MET A 1 86 ? -6.472 12.551 5.903 1.00 91.75 86 MET A CA 1
ATOM 694 C C . MET A 1 86 ? -6.449 12.025 4.466 1.00 91.75 86 MET A C 1
ATOM 696 O O . MET A 1 86 ? -7.354 11.291 4.070 1.00 91.75 86 MET A O 1
ATOM 700 N N . GLN A 1 87 ? -5.389 12.330 3.713 1.00 90.69 87 GLN A N 1
ATOM 701 C CA . GLN A 1 87 ? -5.168 11.766 2.383 1.00 90.69 87 GLN A CA 1
ATOM 702 C C . GLN A 1 87 ? -5.055 10.243 2.447 1.00 90.69 87 GLN A C 1
ATOM 704 O O . GLN A 1 87 ? -5.658 9.563 1.624 1.00 90.69 87 GLN A O 1
ATOM 709 N N . SER A 1 88 ? -4.360 9.690 3.443 1.00 91.12 88 SER A N 1
ATOM 710 C CA . SER A 1 88 ? -4.271 8.238 3.631 1.00 91.12 88 SER A CA 1
ATOM 711 C C . SER A 1 88 ? -5.653 7.621 3.839 1.00 91.12 88 SER A C 1
ATOM 713 O O . SER A 1 88 ? -6.046 6.747 3.073 1.00 91.12 88 SER A O 1
ATOM 715 N N . ILE A 1 89 ? -6.434 8.113 4.805 1.00 91.62 89 ILE A N 1
ATOM 716 C CA . ILE A 1 89 ? -7.789 7.600 5.061 1.00 91.62 89 ILE A CA 1
ATOM 717 C C . ILE A 1 89 ? -8.627 7.669 3.782 1.00 91.62 89 ILE A C 1
ATOM 719 O O . ILE A 1 89 ? -9.235 6.678 3.388 1.00 91.62 89 ILE A O 1
ATOM 723 N N . PHE A 1 90 ? -8.613 8.804 3.089 1.00 91.81 90 PHE A N 1
ATOM 724 C CA . PHE A 1 90 ? -9.382 8.984 1.865 1.00 91.81 90 PHE A CA 1
ATOM 725 C C . PHE A 1 90 ? -8.973 8.031 0.739 1.00 91.81 90 PHE A C 1
ATOM 727 O O . PHE A 1 90 ? -9.849 7.505 0.061 1.00 91.81 90 PHE A O 1
ATOM 734 N N . ASN A 1 91 ? -7.673 7.800 0.542 1.00 90.81 91 ASN A N 1
ATOM 735 C CA . ASN A 1 91 ? -7.166 6.979 -0.558 1.00 90.81 91 ASN A CA 1
ATOM 736 C C . ASN A 1 91 ? -7.346 5.469 -0.321 1.00 90.81 91 ASN A C 1
ATOM 738 O O . ASN A 1 91 ? -7.609 4.730 -1.273 1.00 90.81 91 ASN A O 1
ATOM 742 N N . TYR A 1 92 ? -7.217 5.018 0.932 1.00 89.50 92 TYR A N 1
ATOM 743 C CA . TYR A 1 92 ? -7.348 3.606 1.316 1.00 89.50 92 TYR A CA 1
ATOM 744 C C . TYR A 1 92 ? -8.802 3.163 1.538 1.00 89.50 92 TYR A C 1
ATOM 746 O O . TYR A 1 92 ? -9.084 1.966 1.550 1.00 89.50 92 TYR A O 1
ATOM 754 N N . THR A 1 93 ? -9.740 4.097 1.705 1.00 87.44 93 THR A N 1
ATOM 755 C CA . THR A 1 93 ? -11.155 3.771 1.931 1.00 87.44 93 THR A CA 1
ATOM 756 C C . THR A 1 93 ? -11.980 3.834 0.648 1.00 87.44 93 THR A C 1
ATOM 758 O O . THR A 1 93 ? -11.631 4.509 -0.320 1.00 87.44 93 THR A O 1
ATOM 761 N N . LYS A 1 94 ? -13.100 3.105 0.632 1.00 84.88 94 LYS A N 1
ATOM 762 C CA . LYS A 1 94 ? -14.131 3.220 -0.404 1.00 84.88 94 LYS A CA 1
ATOM 763 C C . LYS A 1 94 ? -15.286 4.047 0.145 1.00 84.88 94 LYS A C 1
ATOM 765 O O . LYS A 1 94 ? -15.610 3.934 1.322 1.00 84.88 94 LYS A O 1
ATOM 770 N N . GLU A 1 95 ? -15.908 4.847 -0.714 1.00 85.38 95 GLU A N 1
ATOM 771 C CA . GLU A 1 95 ? -17.139 5.532 -0.336 1.00 85.38 95 GLU A CA 1
ATOM 772 C C . GLU A 1 95 ? -18.273 4.538 -0.124 1.00 85.38 95 GLU A C 1
ATOM 774 O O . GLU A 1 95 ? -18.546 3.722 -1.011 1.00 85.38 95 GLU A O 1
ATOM 779 N N . ASN A 1 96 ? -18.977 4.662 0.997 1.00 84.19 96 ASN A N 1
ATOM 780 C CA . ASN A 1 96 ? -20.285 4.036 1.137 1.00 84.19 96 ASN A CA 1
ATOM 781 C C . ASN A 1 96 ? -21.320 5.017 0.589 1.00 84.19 96 ASN A C 1
ATOM 783 O O . ASN A 1 96 ? -21.782 5.917 1.290 1.00 84.19 96 ASN A O 1
ATOM 787 N N . CYS A 1 97 ? -21.625 4.888 -0.703 1.00 79.12 97 CYS A N 1
ATOM 788 C CA . CYS A 1 97 ? -22.596 5.753 -1.359 1.00 79.12 97 CYS A CA 1
ATOM 789 C C . CYS A 1 97 ? -23.972 5.605 -0.700 1.00 79.12 97 CYS A C 1
ATOM 791 O O . CYS A 1 97 ? -24.450 4.496 -0.465 1.00 79.12 97 CYS A O 1
ATOM 793 N N . SER A 1 98 ? -24.627 6.735 -0.453 1.00 75.62 98 SER A N 1
ATOM 794 C CA . SER A 1 98 ? -25.982 6.796 0.085 1.00 75.62 98 SER A CA 1
ATOM 795 C C . SER A 1 98 ? -26.841 7.671 -0.808 1.00 75.62 98 SER A C 1
ATOM 797 O O . SER A 1 98 ? -26.378 8.687 -1.319 1.00 75.62 98 SER A O 1
ATOM 799 N N . GLN A 1 99 ? -28.107 7.295 -0.975 1.00 68.19 99 GLN A N 1
ATOM 800 C CA . GLN A 1 99 ? -29.104 8.157 -1.618 1.00 68.19 99 GLN A CA 1
ATOM 801 C C . GLN A 1 99 ? -29.628 9.245 -0.669 1.00 68.19 99 GLN A C 1
ATOM 803 O O . GLN A 1 99 ? -30.319 10.161 -1.106 1.00 68.19 99 GLN A O 1
ATOM 808 N N . LYS A 1 100 ? -29.339 9.137 0.634 1.00 75.31 100 LYS A N 1
ATOM 809 C CA . LYS A 1 100 ? -29.730 10.135 1.630 1.00 75.31 100 LYS A CA 1
ATOM 810 C C . LYS A 1 100 ? -28.724 11.282 1.624 1.00 75.31 100 LYS A C 1
ATOM 812 O O . LYS A 1 100 ? -27.520 11.040 1.580 1.00 75.31 100 LYS A O 1
ATOM 817 N N . GLU A 1 101 ? -29.216 12.511 1.750 1.00 75.31 101 GLU A N 1
ATOM 818 C CA . GLU A 1 101 ? -28.364 13.668 2.024 1.00 75.31 101 GLU A CA 1
ATOM 819 C C . GLU A 1 101 ? -27.773 13.538 3.434 1.00 75.31 101 GLU A C 1
ATOM 821 O O . GLU A 1 101 ? -28.443 13.771 4.441 1.00 75.31 101 GLU A O 1
ATOM 826 N N . LEU A 1 102 ? -26.515 13.104 3.501 1.00 78.75 102 LEU A N 1
ATOM 827 C CA . LEU A 1 102 ? -25.738 13.065 4.734 1.00 78.75 102 LEU A CA 1
ATOM 828 C C . LEU A 1 102 ? -25.023 14.404 4.941 1.00 78.75 102 LEU A C 1
ATOM 830 O O . LEU A 1 102 ? -24.681 15.106 3.991 1.00 78.75 102 LEU A O 1
ATOM 834 N N . LYS A 1 103 ? -24.750 14.746 6.204 1.00 85.25 103 LYS A N 1
ATOM 835 C CA . LYS A 1 103 ? -23.978 15.952 6.566 1.00 85.25 103 LYS A CA 1
ATOM 836 C C . LYS A 1 103 ? -22.509 15.877 6.120 1.00 85.25 103 LYS A C 1
ATOM 838 O O . LYS A 1 103 ? -21.855 16.913 6.026 1.00 85.25 103 LYS A O 1
ATOM 843 N N . GLN A 1 104 ? -22.010 14.664 5.885 1.00 90.62 104 GLN A N 1
ATOM 844 C CA . GLN A 1 104 ? -20.678 14.344 5.380 1.00 90.62 104 GLN A CA 1
ATOM 845 C C . GLN A 1 104 ? -20.718 12.996 4.646 1.00 90.62 104 GLN A C 1
ATOM 847 O O . GLN A 1 104 ? -21.606 12.180 4.902 1.00 90.62 104 GLN A O 1
ATOM 852 N N . ASN A 1 105 ? -19.743 12.738 3.778 1.00 91.00 105 ASN A N 1
ATOM 853 C CA . ASN A 1 105 ? -19.622 11.465 3.066 1.00 91.00 105 ASN A CA 1
ATOM 854 C C . ASN A 1 105 ? -19.074 10.360 3.990 1.00 91.00 105 ASN A C 1
ATOM 856 O O . ASN A 1 105 ? -18.325 10.630 4.931 1.00 91.00 105 ASN A O 1
ATOM 860 N N . SER A 1 106 ? -19.401 9.102 3.678 1.00 89.12 106 SER A N 1
ATOM 861 C CA . SER A 1 106 ? -18.904 7.921 4.396 1.00 89.12 106 SER A CA 1
ATOM 862 C C . SER A 1 106 ? -17.675 7.327 3.687 1.00 89.12 106 SER A C 1
ATOM 864 O O . SER A 1 106 ? -17.720 7.157 2.468 1.00 89.12 106 SER A O 1
ATOM 866 N N . PRO A 1 107 ? -16.576 7.006 4.395 1.00 91.06 107 PRO A N 1
ATOM 867 C CA . PRO A 1 107 ? -16.457 7.024 5.852 1.00 91.06 107 PRO A CA 1
ATOM 868 C C . PRO A 1 107 ? -16.229 8.439 6.417 1.00 91.06 107 PRO A C 1
ATOM 870 O O . PRO A 1 107 ? -15.500 9.224 5.802 1.00 91.06 107 PRO A O 1
ATOM 873 N N . PRO A 1 108 ? -16.809 8.764 7.587 1.00 93.88 108 PRO A N 1
ATOM 874 C CA . PRO A 1 108 ? -16.658 10.066 8.223 1.00 93.88 108 PRO A CA 1
ATOM 875 C C . PRO A 1 108 ? -15.290 10.214 8.906 1.00 93.88 108 PRO A C 1
ATOM 877 O O . PRO A 1 108 ? -14.786 9.293 9.552 1.00 93.88 108 PRO A O 1
ATOM 880 N N . ILE A 1 109 ? -14.701 11.409 8.825 1.00 95.25 109 ILE A N 1
ATOM 881 C CA . ILE A 1 109 ? -13.410 11.753 9.435 1.00 95.25 109 ILE A CA 1
ATOM 882 C C . ILE A 1 109 ? -13.631 12.759 10.568 1.00 95.25 109 ILE A C 1
ATOM 884 O O . ILE A 1 109 ? -14.041 13.898 10.344 1.00 95.25 109 ILE A O 1
ATOM 888 N N . PHE A 1 110 ? -13.303 12.363 11.798 1.00 96.19 110 PHE A N 1
ATOM 889 C CA . PHE A 1 110 ? -13.309 13.255 12.958 1.00 96.19 110 PHE A CA 1
ATOM 890 C C . PHE A 1 110 ? -11.927 13.867 13.195 1.00 96.19 110 PHE A C 1
ATOM 892 O O . PHE A 1 110 ? -10.933 13.153 13.317 1.00 96.19 110 PHE A O 1
ATOM 899 N N . ILE A 1 111 ? -11.874 15.191 13.361 1.00 95.62 111 ILE A N 1
ATOM 900 C CA . ILE A 1 111 ? -10.656 15.901 13.771 1.00 95.62 111 ILE A CA 1
ATOM 901 C C . ILE A 1 111 ? -10.729 16.213 15.267 1.00 95.62 111 ILE A C 1
ATOM 903 O O . ILE A 1 111 ? -11.592 16.966 15.736 1.00 95.62 111 ILE A O 1
ATOM 907 N N . VAL A 1 112 ? -9.792 15.630 16.021 1.00 95.31 112 VAL A N 1
ATOM 908 C CA . VAL A 1 112 ? -9.720 15.742 17.481 1.00 95.31 112 VAL A CA 1
ATOM 909 C C . VAL A 1 112 ? -8.331 16.219 17.906 1.00 95.31 112 VAL A C 1
ATOM 911 O O . VAL A 1 112 ? -7.350 15.486 17.830 1.00 95.31 112 VAL A O 1
ATOM 914 N N . GLY A 1 113 ? -8.251 17.454 18.396 1.00 93.44 113 GLY A N 1
ATOM 915 C CA . GLY A 1 113 ? -7.077 17.982 19.085 1.00 93.44 113 GLY A CA 1
ATOM 916 C C . GLY A 1 113 ? -7.040 17.504 20.537 1.00 93.44 113 GLY A C 1
ATOM 917 O O . GLY A 1 113 ? -7.984 17.735 21.295 1.00 93.44 113 GLY A O 1
ATOM 918 N N . THR A 1 114 ? -5.952 16.849 20.931 1.00 91.94 114 THR A N 1
ATOM 919 C CA . THR A 1 114 ? -5.702 16.394 22.310 1.00 91.94 114 THR A CA 1
ATOM 920 C C . THR A 1 114 ? -4.833 17.399 23.074 1.00 91.94 114 THR A C 1
ATOM 922 O O . THR A 1 114 ? -4.382 18.386 22.494 1.00 91.94 114 THR A O 1
ATOM 925 N N . HIS A 1 115 ? -4.610 17.175 24.376 1.00 91.00 115 HIS A N 1
ATOM 926 C CA . HIS A 1 115 ? -3.784 18.040 25.233 1.00 91.00 115 HIS A CA 1
ATOM 927 C C . HIS A 1 115 ? -4.179 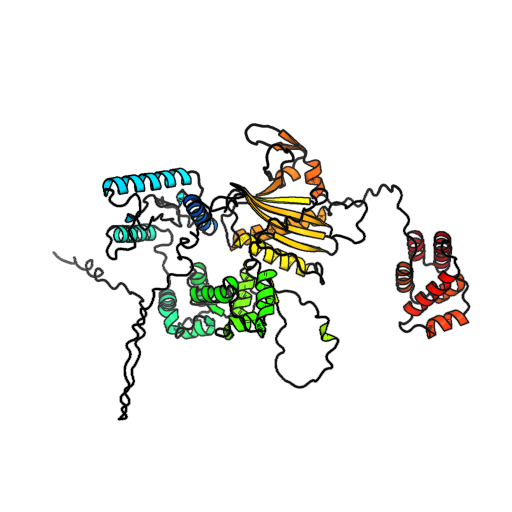19.522 25.174 1.00 91.00 115 HIS A C 1
ATOM 929 O O . HIS A 1 115 ? -3.334 20.419 25.147 1.00 91.00 115 HIS A O 1
ATOM 935 N N . ARG A 1 116 ? -5.487 19.796 25.132 1.00 90.69 116 ARG A N 1
ATOM 936 C CA . ARG A 1 116 ? -6.043 21.149 25.031 1.00 90.69 116 ARG A CA 1
ATOM 937 C C . ARG A 1 116 ? -5.380 22.145 25.986 1.00 90.69 116 ARG A C 1
ATOM 939 O O . ARG A 1 116 ? -5.191 23.304 25.616 1.00 90.69 116 ARG A O 1
ATOM 946 N N . ASN A 1 117 ? -5.089 21.739 27.219 1.00 89.19 117 ASN A N 1
ATOM 947 C CA . ASN A 1 117 ? -4.574 22.651 28.237 1.00 89.19 117 ASN A CA 1
ATOM 948 C C . ASN A 1 117 ? -3.116 23.068 27.988 1.00 89.19 117 ASN A C 1
ATOM 950 O O . ASN A 1 117 ? -2.675 24.065 28.556 1.00 89.19 117 ASN A O 1
ATOM 954 N N . SER A 1 118 ? -2.406 22.365 27.102 1.00 89.88 118 SER A N 1
ATOM 955 C CA . SER A 1 118 ? -1.060 22.711 26.638 1.00 89.88 118 SER A CA 1
ATOM 956 C C . SER A 1 118 ? -1.048 23.793 25.551 1.00 89.88 118 SER A C 1
ATOM 958 O O . SER A 1 118 ? 0.026 24.217 25.135 1.00 89.88 118 SER A O 1
ATOM 960 N N . VAL A 1 119 ? -2.214 24.244 25.073 1.00 89.94 119 VAL A N 1
ATOM 961 C CA . VAL A 1 119 ? -2.304 25.321 24.079 1.00 89.94 119 VAL A CA 1
ATOM 962 C C . VAL A 1 119 ? -2.120 26.679 24.757 1.00 89.94 119 VAL A C 1
ATOM 964 O O . VAL A 1 119 ? -2.890 27.037 25.657 1.00 89.94 119 VAL A O 1
ATOM 967 N N . GLY A 1 120 ? -1.136 27.436 24.265 1.00 89.19 120 GLY A N 1
ATOM 968 C CA . GLY A 1 120 ? -0.756 28.761 24.752 1.00 89.19 120 GLY A CA 1
ATOM 969 C C . GLY A 1 120 ? 0.181 28.733 25.965 1.00 89.19 120 GLY A C 1
ATOM 970 O O . GLY A 1 120 ? 0.601 27.675 26.429 1.00 89.19 120 GLY A O 1
ATOM 971 N N . GLU A 1 121 ? 0.534 29.913 26.472 1.00 86.38 121 GLU A N 1
ATOM 972 C CA . GLU A 1 121 ? 1.441 30.044 27.617 1.00 86.38 121 GLU A CA 1
ATOM 973 C C . GLU A 1 121 ? 0.807 29.560 28.934 1.00 86.38 121 GLU A C 1
ATOM 975 O O . GLU A 1 121 ? -0.418 29.478 29.094 1.00 86.38 121 GLU A O 1
ATOM 980 N N . LYS A 1 122 ? 1.650 29.239 29.923 1.00 83.50 122 LYS A N 1
ATOM 981 C CA . LYS A 1 122 ? 1.169 28.874 31.261 1.00 83.50 122 LYS A CA 1
ATOM 982 C C . LYS A 1 122 ? 0.442 30.067 31.889 1.00 83.50 122 LYS A C 1
ATOM 984 O O . LYS A 1 122 ? 0.982 31.163 31.942 1.00 83.50 122 LYS A O 1
ATOM 989 N N . GLY A 1 123 ? -0.764 29.833 32.405 1.00 81.44 123 GLY A N 1
ATOM 990 C CA . GLY A 1 123 ? -1.551 30.855 33.107 1.00 81.44 123 GLY A CA 1
ATOM 991 C C . GLY A 1 123 ? -2.511 31.672 32.236 1.00 81.44 123 GLY A C 1
ATOM 992 O O . GLY A 1 123 ? -3.219 32.514 32.781 1.00 81.44 123 GLY A O 1
ATOM 993 N N . ILE A 1 124 ? -2.606 31.415 30.922 1.00 91.56 124 ILE A N 1
ATOM 994 C CA . ILE A 1 124 ? -3.617 32.089 30.091 1.00 91.56 124 ILE A CA 1
ATOM 995 C C . ILE A 1 124 ? -5.043 31.743 30.533 1.00 91.56 124 ILE A C 1
ATOM 997 O O . ILE A 1 124 ? -5.334 30.626 30.983 1.00 91.56 124 ILE A O 1
ATOM 1001 N N . SER A 1 125 ? -5.951 32.702 30.345 1.00 92.06 125 SER A N 1
ATOM 1002 C CA . SER A 1 125 ? -7.368 32.512 30.649 1.00 92.06 125 SER A CA 1
ATOM 1003 C C . SER A 1 125 ? -8.009 31.463 29.734 1.00 92.06 125 SER A C 1
ATOM 1005 O O . SER A 1 125 ? -7.618 31.275 28.579 1.00 92.06 125 SER A O 1
ATOM 1007 N N . GLU A 1 126 ? -9.072 30.814 30.214 1.00 90.06 126 GLU A N 1
ATOM 1008 C CA . GLU A 1 126 ? -9.832 29.852 29.407 1.00 90.06 126 GLU A CA 1
ATOM 1009 C C . GLU A 1 126 ? -10.420 30.466 28.127 1.00 90.06 126 GLU A C 1
ATOM 1011 O O . GLU A 1 126 ? -10.541 29.773 27.116 1.00 90.06 126 GLU A O 1
ATOM 1016 N N . ASN A 1 127 ? -10.751 31.759 28.140 1.00 92.19 127 ASN A N 1
ATOM 1017 C CA . ASN A 1 127 ? -11.271 32.463 26.967 1.00 92.19 127 ASN A CA 1
ATOM 1018 C C . ASN A 1 127 ? -10.183 32.685 25.910 1.00 92.19 127 ASN A C 1
ATOM 1020 O O . ASN A 1 127 ? -10.420 32.397 24.738 1.00 92.19 127 ASN A O 1
ATOM 1024 N N . GLN A 1 128 ? -8.979 33.098 26.318 1.00 92.94 128 GLN A N 1
ATOM 1025 C CA . GLN A 1 128 ? -7.829 33.201 25.412 1.00 92.94 128 GLN A CA 1
ATOM 1026 C C . GLN A 1 128 ? -7.477 31.836 24.814 1.00 92.94 128 GLN A C 1
ATOM 1028 O O . GLN A 1 128 ? -7.324 31.712 23.603 1.00 92.94 128 GLN A O 1
ATOM 1033 N N . ARG A 1 129 ? -7.449 30.779 25.637 1.00 92.94 129 ARG A N 1
ATOM 1034 C CA . ARG A 1 129 ? -7.200 29.412 25.158 1.00 92.94 129 ARG A CA 1
ATOM 1035 C C . ARG A 1 129 ? -8.246 28.964 24.136 1.00 92.94 129 ARG A C 1
ATOM 1037 O O . ARG A 1 129 ? -7.899 28.364 23.124 1.00 92.94 129 ARG A O 1
ATOM 1044 N N . LYS A 1 130 ? -9.532 29.249 24.376 1.00 92.62 130 LYS A N 1
ATOM 1045 C CA . LYS A 1 130 ? -10.608 28.966 23.408 1.00 92.62 130 LYS A CA 1
ATOM 1046 C C . LYS A 1 130 ? -10.409 29.722 22.092 1.00 92.62 130 LYS A C 1
ATOM 1048 O O . LYS A 1 130 ? -10.633 29.121 21.047 1.00 92.62 130 LYS A O 1
ATOM 1053 N N . ALA A 1 131 ? -9.985 30.986 22.140 1.00 94.94 131 ALA A N 1
ATOM 1054 C CA . ALA A 1 131 ? -9.716 31.782 20.944 1.00 94.94 131 ALA A CA 1
ATOM 1055 C C . ALA A 1 131 ? -8.553 31.205 20.119 1.00 94.94 131 ALA A C 1
ATOM 1057 O O . ALA A 1 131 ? -8.721 30.998 18.923 1.00 94.94 131 ALA A O 1
ATOM 1058 N N . LEU A 1 132 ? -7.438 30.835 20.762 1.00 95.12 132 LEU A N 1
ATOM 1059 C CA . LEU A 1 132 ? -6.294 30.200 20.090 1.00 95.12 132 LEU A CA 1
ATOM 1060 C C . LEU A 1 132 ? -6.676 28.875 19.419 1.00 95.12 132 LEU A C 1
ATOM 1062 O O . LEU A 1 132 ? -6.320 28.616 18.277 1.00 95.12 132 LEU A O 1
ATOM 1066 N N . ILE A 1 133 ? -7.439 28.029 20.115 1.00 94.88 133 ILE A N 1
ATOM 1067 C CA . ILE A 1 133 ? -7.924 26.761 19.551 1.00 94.88 133 ILE A CA 1
ATOM 1068 C C . ILE A 1 133 ? -8.824 27.009 18.344 1.00 94.88 133 ILE A C 1
ATOM 1070 O O . ILE A 1 133 ? -8.734 26.284 17.356 1.00 94.88 133 ILE A O 1
ATOM 1074 N N . LYS A 1 134 ? -9.698 28.017 18.433 1.00 95.81 134 LYS A N 1
ATOM 1075 C CA . LYS A 1 134 ? -10.568 28.397 17.326 1.00 95.81 134 LYS A CA 1
ATOM 1076 C C . LYS A 1 134 ? -9.734 28.819 16.116 1.00 95.81 134 LYS A C 1
ATOM 1078 O O . LYS A 1 134 ? -9.956 28.277 15.046 1.00 95.81 134 LYS A O 1
ATOM 1083 N N . GLU A 1 135 ? -8.735 29.678 16.303 1.00 95.94 135 GLU A N 1
ATOM 1084 C CA . GLU A 1 135 ? -7.823 30.099 15.233 1.00 95.94 135 GLU A CA 1
ATOM 1085 C C . GLU A 1 135 ? -7.099 28.906 14.588 1.00 95.94 135 GLU A C 1
ATOM 1087 O O . GLU A 1 135 ? -7.045 28.799 13.365 1.00 95.94 135 GLU A O 1
ATOM 1092 N N . ILE A 1 136 ? -6.594 27.963 15.392 1.00 94.38 136 ILE A N 1
ATOM 1093 C CA . ILE A 1 136 ? -5.958 26.737 14.883 1.00 94.38 136 ILE A CA 1
ATOM 1094 C C . ILE A 1 136 ? -6.944 25.930 14.029 1.00 94.38 136 ILE A C 1
ATOM 1096 O O . ILE A 1 136 ? -6.589 25.470 12.946 1.00 94.38 136 ILE A O 1
ATOM 1100 N N . PHE A 1 137 ? -8.177 25.745 14.500 1.00 95.75 137 PHE A N 1
ATOM 1101 C CA . PHE A 1 137 ? -9.196 25.001 13.764 1.00 95.75 137 PHE A CA 1
ATOM 1102 C C . PHE A 1 137 ? -9.667 25.721 12.502 1.00 95.75 137 PHE A C 1
ATOM 1104 O O . PHE A 1 137 ? -9.876 25.050 11.496 1.00 95.75 137 PHE A O 1
ATOM 1111 N N . ASP A 1 138 ? -9.790 27.045 12.526 1.00 95.88 138 ASP A N 1
ATOM 1112 C CA . ASP A 1 138 ? -10.145 27.845 11.353 1.00 95.88 138 ASP A CA 1
ATOM 1113 C C . ASP A 1 138 ? -9.042 27.727 10.287 1.00 95.88 138 ASP A C 1
ATOM 1115 O O . ASP A 1 138 ? -9.328 27.370 9.148 1.00 95.88 138 ASP A O 1
ATOM 1119 N N . ARG A 1 139 ? -7.764 27.828 10.686 1.00 95.00 139 ARG A N 1
ATOM 1120 C CA . ARG A 1 139 ? -6.621 27.572 9.791 1.00 95.00 139 ARG A CA 1
ATOM 1121 C C . ARG A 1 139 ? -6.626 26.164 9.201 1.00 95.00 139 ARG A C 1
ATOM 1123 O O . ARG A 1 139 ? -6.281 25.994 8.035 1.00 95.00 139 ARG A O 1
ATOM 1130 N N . ILE A 1 140 ? -6.993 25.152 9.993 1.00 95.12 140 ILE A N 1
ATOM 1131 C CA . ILE A 1 140 ? -7.121 23.781 9.486 1.00 95.12 140 ILE A CA 1
ATOM 1132 C C . ILE A 1 140 ? -8.238 23.711 8.448 1.00 95.12 140 ILE A C 1
ATOM 1134 O O . ILE A 1 140 ? -7.992 23.167 7.380 1.00 95.12 140 ILE A O 1
ATOM 1138 N N . ARG A 1 141 ? -9.428 24.264 8.733 1.00 94.56 141 ARG A N 1
ATOM 1139 C CA . ARG A 1 141 ? -10.573 24.272 7.803 1.00 94.56 141 ARG A CA 1
ATOM 1140 C C . ARG A 1 141 ? -10.218 24.930 6.478 1.00 94.56 141 ARG A C 1
ATOM 1142 O O . ARG A 1 141 ? -10.510 24.355 5.436 1.00 94.56 141 ARG A O 1
ATOM 1149 N N . ASP A 1 142 ? -9.578 26.092 6.534 1.00 94.62 142 ASP A N 1
ATOM 1150 C CA . ASP A 1 142 ? -9.167 26.829 5.343 1.00 94.62 142 ASP A CA 1
ATOM 1151 C C . ASP A 1 142 ? -8.160 26.014 4.524 1.00 94.62 142 ASP A C 1
ATOM 1153 O O . ASP A 1 142 ? -8.313 25.878 3.313 1.00 94.62 142 ASP A O 1
ATOM 1157 N N . GLY A 1 143 ? -7.184 25.384 5.188 1.00 91.88 143 GLY A N 1
ATOM 1158 C CA . GLY A 1 143 ? -6.166 24.572 4.520 1.00 91.88 143 GLY A CA 1
ATOM 1159 C C . GLY A 1 143 ? -6.681 23.273 3.887 1.00 91.88 143 GLY A C 1
ATOM 1160 O O . GLY A 1 143 ? -6.015 22.727 3.011 1.00 91.88 143 GLY A O 1
ATOM 1161 N N . ILE A 1 144 ? -7.845 22.763 4.303 1.00 93.75 144 ILE A N 1
ATOM 1162 C CA . ILE A 1 144 ? -8.422 21.522 3.754 1.00 93.75 144 ILE A CA 1
ATOM 1163 C C . ILE A 1 144 ? -9.574 21.748 2.774 1.00 93.75 144 ILE A C 1
ATOM 1165 O O . ILE A 1 144 ? -10.049 20.778 2.197 1.00 93.75 144 ILE A O 1
ATOM 1169 N N . LYS A 1 145 ? -10.043 22.985 2.593 1.00 92.62 145 LYS A N 1
ATOM 1170 C CA . LYS A 1 145 ? -11.297 23.287 1.885 1.00 92.62 145 LYS A CA 1
ATOM 1171 C C . LYS A 1 145 ? -11.328 22.796 0.434 1.00 92.62 145 LYS A C 1
ATOM 1173 O O . LYS A 1 145 ? -12.355 22.304 -0.018 1.00 92.62 145 LYS A O 1
ATOM 1178 N N . ASP A 1 146 ? -10.196 22.889 -0.257 1.00 90.88 146 ASP A N 1
ATOM 1179 C CA . ASP A 1 146 ? -10.065 22.497 -1.666 1.00 90.88 146 ASP A CA 1
ATOM 1180 C C . ASP A 1 146 ? -9.576 21.047 -1.838 1.00 90.88 146 ASP A C 1
ATOM 1182 O O . ASP A 1 146 ? -9.274 20.601 -2.946 1.00 90.88 146 ASP A O 1
ATOM 1186 N N . LYS A 1 147 ? -9.461 20.291 -0.739 1.00 91.06 147 LYS A N 1
ATOM 1187 C CA . LYS A 1 147 ? -8.931 18.925 -0.752 1.00 91.06 147 LYS A CA 1
ATOM 1188 C C . LYS A 1 147 ? -10.066 17.913 -0.951 1.00 91.06 147 LYS A C 1
ATOM 1190 O O . LYS A 1 147 ? -11.148 18.080 -0.390 1.00 91.06 147 LYS A O 1
ATOM 1195 N N . PRO A 1 148 ? -9.831 16.806 -1.679 1.00 90.12 148 PRO A N 1
ATOM 1196 C CA . PRO A 1 148 ? -10.892 15.863 -2.056 1.00 90.12 148 PRO A CA 1
ATOM 1197 C C . PRO A 1 148 ? -11.547 15.160 -0.859 1.00 90.12 148 PRO A C 1
ATOM 1199 O O . PRO A 1 148 ? -12.705 14.764 -0.924 1.00 90.12 148 PRO A O 1
ATOM 1202 N N . TYR A 1 149 ? -10.830 15.034 0.257 1.00 91.56 149 TYR A N 1
ATOM 1203 C CA . TYR A 1 149 ? -11.341 14.428 1.484 1.00 91.56 149 TYR A CA 1
ATOM 1204 C C . TYR A 1 149 ? -12.171 15.382 2.350 1.00 91.56 149 TYR A C 1
ATOM 1206 O O . TYR A 1 149 ? -12.709 14.948 3.365 1.00 91.56 149 TYR A O 1
ATOM 1214 N N . TYR A 1 150 ? -12.286 16.665 1.989 1.00 93.88 150 TYR A N 1
ATOM 1215 C CA . TYR A 1 150 ? -13.009 17.661 2.784 1.00 93.88 150 TYR A CA 1
ATOM 1216 C C . TYR A 1 150 ? -14.459 17.258 3.064 1.00 93.88 150 TYR A C 1
ATOM 1218 O O . TYR A 1 150 ? -14.932 17.405 4.187 1.00 93.88 150 TYR A O 1
ATOM 1226 N N . THR A 1 151 ? -15.139 16.680 2.071 1.00 92.31 151 THR A N 1
ATOM 1227 C CA . THR A 1 151 ? -16.540 16.240 2.174 1.00 92.31 151 THR A CA 1
ATOM 1228 C C . THR A 1 151 ? -16.747 15.092 3.159 1.00 92.31 151 THR A C 1
ATOM 1230 O O . THR A 1 151 ? -17.864 14.882 3.621 1.00 92.31 151 THR A O 1
ATOM 1233 N N . HIS A 1 152 ? -15.688 14.363 3.515 1.00 93.75 152 HIS A N 1
ATOM 1234 C CA . HIS A 1 152 ? -15.720 13.316 4.534 1.00 93.75 152 HIS A CA 1
ATOM 1235 C C . HIS A 1 152 ? -15.514 13.867 5.953 1.00 93.75 152 HIS A C 1
ATOM 1237 O O . HIS A 1 152 ? -15.776 13.172 6.933 1.00 93.75 152 HIS A O 1
ATOM 1243 N N . VAL A 1 153 ? -15.017 15.099 6.102 1.00 95.38 153 VAL A N 1
ATOM 1244 C CA . VAL A 1 153 ? -14.678 15.657 7.413 1.00 95.38 153 VAL A CA 1
ATOM 1245 C C . VAL A 1 153 ? -15.936 16.120 8.140 1.00 95.38 153 VAL A C 1
ATOM 1247 O O . VAL A 1 153 ? -16.675 16.986 7.674 1.00 95.38 153 VAL A O 1
ATOM 1250 N N . VAL A 1 154 ? -16.140 15.598 9.349 1.00 95.62 154 VAL A N 1
ATOM 1251 C CA . VAL A 1 154 ? -17.229 16.024 10.229 1.00 95.62 154 VAL A CA 1
ATOM 1252 C C . VAL A 1 154 ? -17.037 17.492 10.612 1.00 95.62 154 VAL A C 1
ATOM 1254 O O . VAL A 1 154 ? -15.994 17.901 11.128 1.00 95.62 154 VAL A O 1
ATOM 1257 N N . SER A 1 155 ? -18.081 18.296 10.403 1.00 92.69 155 SER A N 1
ATOM 1258 C CA . SER A 1 155 ? -18.035 19.758 10.550 1.00 92.69 155 SER A CA 1
ATOM 1259 C C . SER A 1 155 ? -17.579 20.243 11.937 1.00 92.69 155 SER A C 1
ATOM 1261 O O . SER A 1 155 ? -16.929 21.289 12.062 1.00 92.69 155 SER A O 1
ATOM 1263 N N . LYS A 1 156 ? -17.893 19.502 13.006 1.00 94.75 156 LYS A N 1
ATOM 1264 C CA . LYS A 1 156 ? -17.514 19.849 14.382 1.00 94.75 156 LYS A CA 1
ATOM 1265 C C . LYS A 1 156 ? -16.152 19.257 14.747 1.00 94.75 156 LYS A C 1
ATOM 1267 O O . LYS A 1 156 ? -16.009 18.045 14.871 1.00 94.75 156 LYS A O 1
ATOM 1272 N N . PHE A 1 157 ? -15.180 20.128 15.024 1.00 95.94 157 PHE A N 1
ATOM 1273 C CA . PHE A 1 157 ? -13.864 19.732 15.538 1.00 95.94 157 PHE A CA 1
ATOM 1274 C C . PHE A 1 157 ? -13.863 19.743 17.064 1.00 95.94 157 PHE A C 1
ATOM 1276 O O . PHE A 1 157 ? -14.513 20.580 17.699 1.00 95.94 157 PHE A O 1
ATOM 1283 N N . TYR A 1 158 ? -13.100 18.832 17.660 1.00 95.38 158 TYR A N 1
ATOM 1284 C CA . TYR A 1 158 ? -13.055 18.662 19.108 1.00 95.38 158 TYR A CA 1
ATOM 1285 C C . TYR A 1 158 ? -11.675 18.997 19.657 1.00 95.38 158 TYR A C 1
ATOM 1287 O O . TYR A 1 158 ? -10.683 18.431 19.227 1.00 95.38 158 TYR A O 1
ATOM 1295 N N . ALA A 1 159 ? -11.613 19.880 20.652 1.00 93.94 159 ALA A N 1
ATOM 1296 C CA . ALA A 1 159 ? -10.414 20.089 21.462 1.00 93.94 159 ALA A CA 1
ATOM 1297 C C . ALA A 1 159 ? -10.652 19.528 22.866 1.00 93.94 159 ALA A C 1
ATOM 1299 O O . ALA A 1 159 ? -11.412 20.120 23.651 1.00 93.94 159 ALA A O 1
ATOM 1300 N N . ILE A 1 160 ? -10.019 18.394 23.159 1.00 92.69 160 ILE A N 1
ATOM 1301 C CA . ILE A 1 160 ? -10.192 17.619 24.388 1.00 92.69 160 ILE A CA 1
ATOM 1302 C C . ILE A 1 160 ? -8.933 17.637 25.251 1.00 92.69 160 ILE A C 1
ATOM 1304 O O . ILE A 1 160 ? -7.823 17.888 24.787 1.00 92.69 160 ILE A O 1
ATOM 1308 N N . GLU A 1 161 ? -9.130 17.346 26.531 1.00 90.62 161 GLU A N 1
ATOM 1309 C CA . GLU A 1 161 ? -8.044 17.096 27.470 1.00 90.62 161 GLU A CA 1
ATOM 1310 C C . GLU A 1 161 ? -8.085 15.615 27.848 1.00 90.62 161 GLU A C 1
ATOM 1312 O O . GLU A 1 161 ? -9.057 15.167 28.458 1.00 90.62 161 GLU A O 1
ATOM 1317 N N . ASN A 1 162 ? -7.068 14.866 27.427 1.00 85.75 162 ASN A N 1
ATOM 1318 C CA . ASN A 1 162 ? -6.966 13.409 27.560 1.00 85.75 162 ASN A CA 1
ATOM 1319 C C . ASN A 1 162 ? -6.312 12.970 28.878 1.00 85.75 162 ASN A C 1
ATOM 1321 O O . ASN A 1 162 ? -6.383 11.794 29.219 1.00 85.75 162 ASN A O 1
ATOM 1325 N N . SER A 1 163 ? -5.709 13.893 29.633 1.00 81.75 163 SER A N 1
ATOM 1326 C CA . SER A 1 163 ? -5.138 13.608 30.958 1.00 81.75 163 SER A CA 1
ATOM 1327 C C . SER A 1 163 ? -6.186 13.509 32.080 1.00 81.75 163 SER A C 1
ATOM 1329 O O . SER A 1 163 ? -5.884 13.035 33.175 1.00 81.75 163 SER A O 1
ATOM 1331 N N . VAL A 1 164 ? -7.432 13.922 31.824 1.00 78.94 164 VAL A N 1
ATOM 1332 C CA . VAL A 1 164 ? -8.507 13.975 32.826 1.00 78.94 164 VAL A CA 1
ATOM 1333 C C . VAL A 1 164 ? -9.538 12.879 32.555 1.00 78.94 164 VAL A C 1
ATOM 1335 O O . VAL A 1 164 ? -10.104 12.805 31.467 1.00 78.94 164 VAL A O 1
ATOM 1338 N N . LYS A 1 165 ? -9.800 12.032 33.562 1.00 67.19 165 LYS A N 1
ATOM 1339 C CA . LYS A 1 165 ? -10.656 10.835 33.435 1.00 67.19 165 LYS A CA 1
ATOM 1340 C C . LYS A 1 165 ? -12.136 11.134 33.179 1.00 67.19 165 LYS A C 1
ATOM 1342 O O . LYS A 1 165 ? -12.793 10.340 32.513 1.00 67.19 165 LYS A O 1
ATOM 1347 N N . ASP A 1 166 ? -12.650 12.251 33.690 1.00 64.94 166 ASP A N 1
ATOM 1348 C CA . ASP A 1 166 ? -14.049 12.648 33.524 1.00 64.94 166 ASP A CA 1
ATOM 1349 C C . ASP A 1 166 ? -14.135 14.015 32.842 1.00 64.94 166 ASP A C 1
ATOM 1351 O O . ASP A 1 166 ? -14.033 15.073 33.464 1.00 64.94 166 ASP A O 1
ATOM 1355 N N . ASN A 1 167 ? -14.235 13.985 31.516 1.00 74.25 167 ASN A N 1
ATOM 1356 C CA . ASN A 1 167 ? -14.253 15.177 30.686 1.00 74.25 167 ASN A CA 1
ATOM 1357 C C . ASN A 1 167 ? -15.566 15.223 29.902 1.00 74.25 167 ASN A C 1
ATOM 1359 O O . ASN A 1 167 ? -15.775 14.423 28.987 1.00 74.25 167 ASN A O 1
ATOM 1363 N N . LYS A 1 168 ? -16.428 16.201 30.215 1.00 86.19 168 LYS A N 1
ATOM 1364 C CA . LYS A 1 168 ? -17.703 16.433 29.510 1.00 86.19 168 LYS A CA 1
ATOM 1365 C C . LYS A 1 168 ? -17.530 16.479 27.989 1.00 86.19 168 LYS A C 1
ATOM 1367 O O . LYS A 1 168 ? -18.342 15.921 27.265 1.00 86.19 168 LYS A O 1
ATOM 1372 N N . LYS A 1 169 ? -16.422 17.040 27.492 1.00 86.94 169 LYS A N 1
ATOM 1373 C CA . LYS A 1 169 ? -16.141 17.089 26.049 1.00 86.94 169 LYS A CA 1
ATOM 1374 C C . LYS A 1 169 ? -15.857 15.721 25.432 1.00 86.94 169 LYS A C 1
ATOM 1376 O O . LYS A 1 169 ? -16.150 15.525 24.259 1.00 86.94 169 LYS A O 1
ATOM 1381 N N . ILE A 1 170 ? -15.283 14.785 26.192 1.00 90.56 170 ILE A N 1
ATOM 1382 C CA . ILE A 1 170 ? -15.090 13.402 25.730 1.00 90.56 170 ILE A CA 1
ATOM 1383 C C . ILE A 1 170 ? -16.446 12.695 25.652 1.00 90.56 170 ILE A C 1
ATOM 1385 O O . ILE A 1 170 ? -16.690 11.968 24.696 1.00 90.56 170 ILE A O 1
ATOM 1389 N N . GLN A 1 171 ? -17.345 12.938 26.610 1.00 91.38 171 GLN A N 1
ATOM 1390 C CA . GLN A 1 171 ? -18.714 12.414 26.555 1.00 91.38 171 GLN A CA 1
ATOM 1391 C C . GLN A 1 171 ? -19.485 12.991 25.354 1.00 91.38 171 GLN A C 1
ATOM 1393 O O . GLN A 1 171 ? -20.115 12.242 24.615 1.00 91.38 171 GLN A O 1
ATOM 1398 N N . GLU A 1 172 ? -19.364 14.298 25.094 1.00 93.94 172 GLU A N 1
ATOM 1399 C CA . GLU A 1 172 ? -19.929 14.942 23.896 1.00 93.94 172 GLU A CA 1
ATOM 1400 C C . GLU A 1 172 ? -19.344 14.398 22.585 1.00 93.94 172 GLU A C 1
ATOM 1402 O O . GLU A 1 172 ? -20.054 14.317 21.585 1.00 93.94 172 GLU A O 1
ATOM 1407 N N . LEU A 1 173 ? -18.048 14.068 22.560 1.00 95.00 173 LEU A N 1
ATOM 1408 C CA . LEU A 1 173 ? -17.411 13.442 21.401 1.00 95.00 173 LEU A CA 1
ATOM 1409 C C . LEU A 1 173 ? -17.964 12.033 21.177 1.00 95.00 173 LEU A C 1
ATOM 1411 O O . LEU A 1 173 ? -18.361 11.727 20.061 1.00 95.00 173 LEU A O 1
ATOM 1415 N N . ARG A 1 174 ? -18.043 11.207 22.229 1.00 94.69 174 ARG A N 1
ATOM 1416 C CA . ARG A 1 174 ? -18.602 9.847 22.150 1.00 94.69 174 ARG A CA 1
ATOM 1417 C C . ARG A 1 174 ? -20.027 9.854 21.616 1.00 94.69 174 ARG A C 1
ATOM 1419 O O . ARG A 1 174 ? -20.297 9.169 20.642 1.00 94.69 174 ARG A O 1
ATOM 1426 N N . LYS A 1 175 ? -20.888 10.698 22.189 1.00 96.44 175 LYS A N 1
ATOM 1427 C CA . LYS A 1 175 ? -22.273 10.826 21.733 1.00 96.44 175 LYS A CA 1
ATOM 1428 C C . LYS A 1 175 ? -22.355 11.237 20.262 1.00 96.44 175 LYS A C 1
ATOM 1430 O O . LYS A 1 175 ? -23.132 10.668 19.517 1.00 96.44 175 LYS A O 1
ATOM 1435 N N . HIS A 1 176 ? -21.532 12.189 19.821 1.00 96.81 176 HIS A N 1
ATOM 1436 C CA . HIS A 1 176 ? -21.557 12.607 18.419 1.00 96.81 176 HIS A CA 1
ATOM 1437 C C . HIS A 1 176 ? -21.013 11.532 17.467 1.00 96.81 176 HIS A C 1
ATOM 1439 O O . HIS A 1 176 ? -21.503 11.418 16.351 1.00 96.81 176 HIS A O 1
ATOM 1445 N N . ILE A 1 177 ? -20.031 10.732 17.898 1.00 96.94 177 ILE A N 1
ATOM 1446 C CA . ILE A 1 177 ? -19.585 9.556 17.138 1.00 96.94 177 ILE A CA 1
ATOM 1447 C C . ILE A 1 177 ? -20.734 8.549 17.013 1.00 96.94 177 ILE A C 1
ATOM 1449 O O . ILE A 1 177 ? -20.956 8.053 15.917 1.00 96.94 177 ILE A O 1
ATOM 1453 N N . GLU A 1 178 ? -21.480 8.281 18.089 1.00 96.19 178 GLU A N 1
ATOM 1454 C CA . GLU A 1 178 ? -22.666 7.409 18.058 1.00 96.19 178 GLU A CA 1
ATOM 1455 C C . GLU A 1 178 ? -23.751 7.960 17.120 1.00 96.19 178 GLU A C 1
ATOM 1457 O O . GLU A 1 178 ? -24.246 7.224 16.270 1.00 96.19 178 GLU A O 1
ATOM 1462 N N . ASP A 1 179 ? -24.070 9.254 17.220 1.00 94.81 179 ASP A N 1
ATOM 1463 C CA . ASP A 1 179 ? -25.066 9.918 16.371 1.00 94.81 179 ASP A CA 1
ATOM 1464 C C . ASP A 1 179 ? -24.681 9.822 14.880 1.00 94.81 179 ASP A C 1
ATOM 1466 O O . ASP A 1 179 ? -25.522 9.495 14.047 1.00 94.81 179 ASP A O 1
ATOM 1470 N N . VAL A 1 180 ? -23.406 10.062 14.542 1.00 94.62 180 VAL A N 1
ATOM 1471 C CA . VAL A 1 180 ? -22.896 9.934 13.165 1.00 94.62 180 VAL A CA 1
ATOM 1472 C C . VAL A 1 180 ? -22.879 8.478 12.711 1.00 94.62 180 VAL A C 1
ATOM 1474 O O . VAL A 1 180 ? -23.287 8.198 11.591 1.00 94.62 180 VAL A O 1
ATOM 1477 N N . ALA A 1 181 ? -22.447 7.550 13.567 1.00 93.31 181 ALA A N 1
ATOM 1478 C CA . ALA A 1 181 ? -22.407 6.133 13.230 1.00 93.31 181 ALA A CA 1
ATOM 1479 C C . ALA A 1 181 ? -23.805 5.609 12.887 1.00 93.31 181 ALA A C 1
ATOM 1481 O O . ALA A 1 181 ? -23.945 4.915 11.895 1.00 93.31 181 ALA A O 1
ATOM 1482 N N . VAL A 1 182 ? -24.846 5.988 13.639 1.00 92.31 182 VAL A N 1
ATOM 1483 C CA . VAL A 1 182 ? -26.245 5.599 13.366 1.00 92.31 182 VAL A CA 1
ATOM 1484 C C . VAL A 1 182 ? -26.764 6.140 12.025 1.00 92.31 182 VAL A C 1
ATOM 1486 O O . VAL A 1 182 ? -27.656 5.533 11.433 1.00 92.31 182 VAL A O 1
ATOM 1489 N N . GLU A 1 183 ? -26.223 7.260 11.535 1.00 91.06 183 GLU A N 1
ATOM 1490 C CA . GLU A 1 183 ? -26.565 7.831 10.225 1.00 91.06 183 GLU A CA 1
ATOM 1491 C C . GLU A 1 183 ? -25.881 7.092 9.048 1.00 91.06 183 GLU A C 1
ATOM 1493 O O . GLU A 1 183 ? -26.258 7.322 7.895 1.00 91.06 183 GLU A O 1
ATOM 1498 N N . GLU A 1 184 ? -24.915 6.197 9.304 1.00 91.19 184 GLU A N 1
ATOM 1499 C CA . GLU A 1 184 ? -24.165 5.497 8.254 1.00 91.19 184 GLU A CA 1
ATOM 1500 C C . GLU A 1 184 ? -25.052 4.565 7.400 1.00 91.19 184 GLU A C 1
ATOM 1502 O O . GLU A 1 184 ? -26.002 3.963 7.907 1.00 91.19 184 GLU A O 1
ATOM 1507 N N . PRO A 1 185 ? -24.744 4.379 6.099 1.00 89.44 185 PRO A N 1
ATOM 1508 C CA . PRO A 1 185 ? -25.667 3.723 5.163 1.00 89.44 185 PRO A CA 1
ATOM 1509 C C . PRO A 1 185 ? -25.940 2.246 5.464 1.00 89.44 185 PRO A C 1
ATOM 1511 O O . PRO A 1 185 ? -27.037 1.766 5.189 1.00 89.44 185 PRO A O 1
ATOM 1514 N N . TYR A 1 186 ? -24.951 1.550 6.028 1.00 86.75 186 TYR A N 1
ATOM 1515 C CA . TYR A 1 186 ? -25.017 0.127 6.378 1.00 86.75 186 TYR A CA 1
ATOM 1516 C C . TYR A 1 186 ? -25.703 -0.128 7.731 1.00 86.75 186 TYR A C 1
ATOM 1518 O O . TYR A 1 186 ? -25.981 -1.271 8.096 1.00 86.75 186 TYR A O 1
ATOM 1526 N N . MET A 1 187 ? -25.999 0.916 8.513 1.00 89.81 187 MET A N 1
ATOM 1527 C CA . MET A 1 187 ? -26.672 0.729 9.795 1.00 89.81 187 MET A CA 1
ATOM 1528 C C . MET A 1 187 ? -28.139 0.345 9.602 1.00 89.81 187 MET A C 1
ATOM 1530 O O . MET A 1 187 ? -28.909 1.027 8.927 1.00 89.81 187 MET A O 1
ATOM 1534 N N . GLY A 1 188 ? -28.539 -0.750 10.255 1.00 87.19 188 GLY A N 1
ATOM 1535 C CA . GLY A 1 188 ? -29.868 -1.353 10.122 1.00 87.19 188 GLY A CA 1
ATOM 1536 C C . GLY A 1 188 ? -29.914 -2.564 9.186 1.00 87.19 188 GLY A C 1
ATOM 1537 O O . GLY A 1 188 ? -30.964 -3.208 9.098 1.00 87.19 188 GLY A O 1
ATOM 1538 N N . GLU A 1 189 ? -28.799 -2.906 8.531 1.00 89.06 189 GLU A N 1
ATOM 1539 C CA . GLU A 1 189 ? -28.654 -4.180 7.829 1.00 89.06 189 GLU A CA 1
ATOM 1540 C C . GLU A 1 189 ? -28.845 -5.357 8.794 1.00 89.06 189 GLU A C 1
ATOM 1542 O O . GLU A 1 189 ? -28.399 -5.345 9.944 1.00 89.06 189 GLU A O 1
ATOM 1547 N N . ARG A 1 190 ? -29.572 -6.378 8.333 1.00 91.50 190 ARG A N 1
ATOM 1548 C CA . ARG A 1 190 ? -29.867 -7.567 9.133 1.00 91.50 190 ARG A CA 1
ATOM 1549 C C . ARG A 1 190 ? -28.803 -8.618 8.874 1.00 91.50 190 ARG A C 1
ATOM 1551 O O . ARG A 1 190 ? -28.618 -9.021 7.731 1.00 91.50 190 ARG A O 1
ATOM 1558 N N . ILE A 1 191 ? -28.195 -9.109 9.946 1.00 90.88 191 ILE A N 1
ATOM 1559 C CA . ILE A 1 191 ? -27.279 -10.250 9.911 1.00 90.88 191 ILE A CA 1
ATOM 1560 C C . ILE A 1 191 ? -27.903 -11.453 10.633 1.00 90.88 191 ILE A C 1
ATOM 1562 O O . ILE A 1 191 ? -28.683 -11.259 11.574 1.00 90.88 191 ILE A O 1
ATOM 1566 N N . PRO A 1 192 ? -27.599 -12.695 10.218 1.00 90.88 192 PRO A N 1
ATOM 1567 C CA . PRO A 1 192 ? -28.028 -13.886 10.945 1.00 90.88 192 PRO A CA 1
ATOM 1568 C C . PRO A 1 192 ? -27.504 -13.904 12.391 1.00 90.88 192 PRO A C 1
ATOM 1570 O O . PRO A 1 192 ? -26.362 -13.531 12.658 1.00 90.88 192 PRO A O 1
ATOM 1573 N N . LEU A 1 193 ? -28.318 -14.390 13.335 1.00 89.19 193 LEU A N 1
ATOM 1574 C CA . LEU A 1 193 ? -27.940 -14.459 14.758 1.00 89.19 193 LEU A CA 1
ATOM 1575 C C . LEU A 1 193 ? -26.727 -15.368 15.008 1.00 89.19 193 LEU A C 1
ATOM 1577 O O . LEU A 1 193 ? -25.905 -15.085 15.881 1.00 89.19 193 LEU A O 1
ATOM 1581 N N . ASN A 1 194 ? -26.592 -16.439 14.226 1.00 86.12 194 ASN A N 1
ATOM 1582 C CA . ASN A 1 194 ? -25.455 -17.352 14.326 1.00 86.12 194 ASN A CA 1
ATOM 1583 C C . ASN A 1 194 ? -24.141 -16.661 13.930 1.00 86.12 194 ASN A C 1
ATOM 1585 O O . ASN A 1 194 ? -23.118 -16.899 14.563 1.00 86.12 194 ASN A O 1
ATOM 1589 N N . TRP A 1 195 ? -24.174 -15.742 12.957 1.00 91.56 195 TRP A N 1
ATOM 1590 C CA . TRP A 1 195 ? -22.993 -14.974 12.548 1.00 91.56 195 TRP A CA 1
ATOM 1591 C C . TRP A 1 195 ? -22.557 -14.017 13.658 1.00 91.56 195 TRP A C 1
ATOM 1593 O O . TRP A 1 195 ? -21.383 -13.967 14.014 1.00 91.56 195 TRP A O 1
ATOM 1603 N N . MET A 1 196 ? -23.519 -13.330 14.285 1.00 90.19 196 MET A N 1
ATOM 1604 C CA . MET A 1 196 ? -23.249 -12.485 15.453 1.00 90.19 196 MET A CA 1
ATOM 1605 C C . MET A 1 196 ? -22.630 -13.293 16.603 1.00 90.19 196 MET A C 1
ATOM 1607 O O . MET A 1 196 ? -21.661 -12.854 17.216 1.00 90.19 196 MET A O 1
ATOM 1611 N N . THR A 1 197 ? -23.151 -14.497 16.853 1.00 89.06 197 THR A N 1
ATOM 1612 C CA . THR A 1 197 ? -22.626 -15.402 17.885 1.00 89.06 197 THR A CA 1
ATOM 1613 C C . THR A 1 197 ? -21.195 -15.831 17.561 1.00 89.06 197 THR A C 1
ATOM 1615 O O . THR A 1 197 ? -20.348 -15.857 18.454 1.00 89.06 197 THR A O 1
ATOM 1618 N N . PHE A 1 198 ? -20.889 -16.098 16.287 1.00 90.94 198 PHE A N 1
ATOM 1619 C CA . PHE A 1 198 ? -19.519 -16.340 15.843 1.00 90.94 198 PHE A CA 1
ATOM 1620 C C . PHE A 1 198 ? -18.595 -15.172 16.210 1.00 90.94 198 PHE A C 1
ATOM 1622 O O . PHE A 1 198 ? -17.578 -15.394 16.866 1.00 90.94 198 PHE A O 1
ATOM 1629 N N . ASP A 1 199 ? -18.943 -13.932 15.859 1.00 91.19 199 ASP A N 1
ATOM 1630 C CA . ASP A 1 199 ? -18.065 -12.780 16.106 1.00 91.19 199 ASP A CA 1
ATOM 1631 C C . ASP A 1 199 ? -17.862 -12.488 17.605 1.00 91.19 199 ASP A C 1
ATOM 1633 O O . ASP A 1 199 ? -16.734 -12.238 18.042 1.00 91.19 199 ASP A O 1
ATOM 1637 N N . ASP A 1 200 ? -18.926 -12.609 18.405 1.00 89.88 200 ASP A N 1
ATOM 1638 C CA . ASP A 1 200 ? -18.897 -12.388 19.855 1.00 89.88 200 ASP A CA 1
ATOM 1639 C C . ASP A 1 200 ? -18.114 -13.477 20.610 1.00 89.88 200 ASP A C 1
ATOM 1641 O O . ASP A 1 200 ? -17.460 -13.211 21.630 1.00 89.88 200 ASP A O 1
ATOM 1645 N N . GLU A 1 201 ? -18.177 -14.726 20.138 1.00 88.19 201 GLU A N 1
ATOM 1646 C CA . GLU A 1 201 ? -17.652 -15.882 20.865 1.00 88.19 201 GLU A CA 1
ATOM 1647 C C . GLU A 1 201 ? -16.373 -16.478 20.273 1.00 88.19 201 GLU A C 1
ATOM 1649 O O . GLU A 1 201 ? -15.754 -17.324 20.931 1.00 88.19 201 GLU A O 1
ATOM 1654 N N . LYS A 1 202 ? -15.888 -15.993 19.118 1.00 89.81 202 LYS A N 1
ATOM 1655 C CA . LYS A 1 202 ? -14.732 -16.585 18.418 1.00 89.81 202 LYS A CA 1
ATOM 1656 C C . LYS A 1 202 ? -13.489 -16.773 19.274 1.00 89.81 202 LYS A C 1
ATOM 1658 O O . LYS A 1 202 ? -12.834 -17.805 19.188 1.00 89.81 202 LYS A O 1
ATOM 1663 N N . GLY A 1 203 ? -13.196 -15.829 20.169 1.00 87.31 203 GLY A N 1
ATOM 1664 C CA . GLY A 1 203 ? -12.050 -15.936 21.076 1.00 87.31 203 GLY A CA 1
ATOM 1665 C C . GLY A 1 203 ? -12.227 -16.957 22.208 1.00 87.31 203 GLY A C 1
ATOM 1666 O O . GLY A 1 203 ? -11.238 -17.478 22.720 1.00 87.31 203 GLY A O 1
ATOM 1667 N N . LYS A 1 204 ? -13.466 -17.239 22.633 1.00 87.44 204 LYS A N 1
ATOM 1668 C CA . LYS A 1 204 ? -13.756 -18.254 23.659 1.00 87.44 204 LYS A CA 1
ATOM 1669 C C . LYS A 1 204 ? -13.786 -19.647 23.039 1.00 87.44 204 LYS A C 1
ATOM 1671 O O . LYS A 1 204 ? -13.159 -20.554 23.580 1.00 87.44 204 LYS A O 1
ATOM 1676 N N . LEU A 1 205 ? -14.482 -19.788 21.912 1.00 81.94 205 LEU A N 1
ATOM 1677 C CA . LEU A 1 205 ? -14.671 -21.055 21.204 1.00 81.94 205 LEU A CA 1
ATOM 1678 C C . LEU A 1 205 ? -13.358 -21.585 20.619 1.00 81.94 205 LEU A C 1
ATOM 1680 O O . LEU A 1 205 ? -13.111 -22.787 20.659 1.00 81.94 205 LEU A O 1
ATOM 1684 N N . SER A 1 206 ? -12.444 -20.698 20.215 1.00 86.31 206 SER A N 1
ATOM 1685 C CA . SER A 1 206 ? -11.089 -21.089 19.813 1.00 86.31 206 SER A CA 1
ATOM 1686 C C . SER A 1 206 ? -10.177 -21.503 20.978 1.00 86.31 206 SER A C 1
ATOM 1688 O O . SER A 1 206 ? -9.013 -21.849 20.764 1.00 86.31 206 SER A O 1
ATOM 1690 N N . GLY A 1 207 ? -10.643 -21.419 22.231 1.00 85.94 207 GLY A N 1
ATOM 1691 C CA . GLY A 1 207 ? -9.800 -21.593 23.416 1.00 85.94 207 GLY A CA 1
ATOM 1692 C C . GLY A 1 207 ? -8.722 -20.509 23.546 1.00 85.94 207 GLY A C 1
ATOM 1693 O O . GLY A 1 207 ? -7.680 -20.739 24.161 1.00 85.94 207 GLY A O 1
ATOM 1694 N N . GLY A 1 208 ? -8.944 -19.337 22.945 1.00 86.44 208 GLY A N 1
ATOM 1695 C CA . GLY A 1 208 ? -7.978 -18.246 22.871 1.00 86.44 208 GLY A CA 1
ATOM 1696 C C . GLY A 1 208 ? -6.932 -18.397 21.766 1.00 86.44 208 GLY A C 1
ATOM 1697 O O . GLY A 1 208 ? -6.000 -17.593 21.728 1.00 86.44 208 GLY A O 1
ATOM 1698 N N . LYS A 1 209 ? -7.062 -19.394 20.879 1.00 90.12 209 LYS A N 1
ATOM 1699 C CA . LYS A 1 209 ? -6.196 -19.525 19.703 1.00 90.12 209 LYS A CA 1
ATOM 1700 C C . LYS A 1 209 ? -6.524 -18.434 18.674 1.00 90.12 209 LYS A C 1
ATOM 1702 O O . LYS A 1 209 ? -7.705 -18.184 18.421 1.00 90.12 209 LYS A O 1
ATOM 1707 N N . PRO A 1 210 ? -5.509 -17.793 18.074 1.00 92.00 210 PRO A N 1
ATOM 1708 C CA . PRO A 1 210 ? -5.713 -16.724 17.097 1.00 92.00 210 PRO A CA 1
ATOM 1709 C C . PRO A 1 210 ? -6.040 -17.242 15.691 1.00 92.00 210 PRO A C 1
ATOM 1711 O O . PRO A 1 210 ? -6.536 -16.481 14.864 1.00 92.00 210 PRO A O 1
ATOM 1714 N N . VAL A 1 211 ? -5.767 -18.521 15.421 1.00 94.00 211 VAL A N 1
ATOM 1715 C CA . VAL A 1 211 ? -5.931 -19.165 14.115 1.00 94.00 211 VAL A CA 1
ATOM 1716 C C . VAL A 1 211 ? -6.711 -20.467 14.285 1.00 94.00 211 VAL A C 1
ATOM 1718 O O . VAL A 1 211 ? -6.472 -21.210 15.242 1.00 94.00 211 VAL A O 1
ATOM 1721 N N . MET A 1 212 ? -7.633 -20.740 13.363 1.00 92.81 212 MET A N 1
ATOM 1722 C CA . MET A 1 212 ? -8.385 -21.993 13.265 1.00 92.81 212 MET A CA 1
ATOM 1723 C C . MET A 1 212 ? -8.442 -22.469 11.812 1.00 92.81 212 MET A C 1
ATOM 1725 O O . MET A 1 212 ? -8.229 -21.685 10.888 1.00 92.81 212 MET A O 1
ATOM 1729 N N . THR A 1 213 ? -8.722 -23.755 11.615 1.00 91.88 213 THR A N 1
ATOM 1730 C CA . THR A 1 213 ? -9.050 -24.305 10.293 1.00 91.88 213 THR A CA 1
ATOM 1731 C C . THR A 1 213 ? -10.530 -24.125 9.960 1.00 91.88 213 THR A C 1
ATOM 1733 O O . THR A 1 213 ? -11.337 -23.927 10.873 1.00 91.88 213 THR A O 1
ATOM 1736 N N . LEU A 1 214 ? -10.930 -24.262 8.692 1.00 90.44 214 LEU A N 1
ATOM 1737 C CA . LEU A 1 214 ? -12.347 -24.206 8.305 1.00 90.44 214 LEU A CA 1
ATOM 1738 C C . LEU A 1 214 ? -13.170 -25.238 9.064 1.00 90.44 214 LEU A C 1
ATOM 1740 O O . LEU A 1 214 ? -14.195 -24.907 9.652 1.00 90.44 214 LEU A O 1
ATOM 1744 N N . LYS A 1 215 ? -12.667 -26.472 9.136 1.00 89.56 215 LYS A N 1
ATOM 1745 C CA . LYS A 1 215 ? -13.319 -27.546 9.885 1.00 89.56 215 LYS A CA 1
ATOM 1746 C C . LYS A 1 215 ? -13.489 -27.197 11.365 1.00 89.56 215 LYS A C 1
ATOM 1748 O O . LYS A 1 215 ? -14.547 -27.427 11.933 1.00 89.56 215 LYS A O 1
ATOM 1753 N N . GLN A 1 216 ? -12.467 -26.614 11.990 1.00 91.19 216 GLN A N 1
ATOM 1754 C CA . GLN A 1 216 ? -12.553 -26.184 13.386 1.00 91.19 216 GLN A CA 1
ATOM 1755 C C . GLN A 1 216 ? -13.592 -25.071 13.586 1.00 91.19 216 GLN A C 1
ATOM 1757 O O . GLN A 1 216 ? -14.229 -25.028 14.637 1.00 91.19 216 GLN A O 1
ATOM 1762 N N . VAL A 1 217 ? -13.776 -24.191 12.596 1.00 90.50 217 VAL A N 1
ATOM 1763 C CA . VAL A 1 217 ? -14.840 -23.181 12.617 1.00 90.50 217 VAL A CA 1
ATOM 1764 C C . VAL A 1 217 ? -16.219 -23.818 12.391 1.00 90.50 217 VAL A C 1
ATOM 1766 O O . VAL A 1 217 ? -17.156 -23.502 13.111 1.00 90.50 217 VAL A O 1
ATOM 1769 N N . MET A 1 218 ? -16.371 -24.762 11.465 1.00 88.94 218 MET A N 1
ATOM 1770 C CA . MET A 1 218 ? -17.646 -25.474 11.285 1.00 88.94 218 MET A CA 1
ATOM 1771 C C . MET A 1 218 ? -18.062 -26.209 12.561 1.00 88.94 218 MET A C 1
ATOM 1773 O O . MET A 1 218 ? -19.137 -25.958 13.107 1.00 88.94 218 MET A O 1
ATOM 1777 N N . ASP A 1 219 ? -17.166 -27.053 13.077 1.00 87.31 219 ASP A N 1
ATOM 1778 C CA . ASP A 1 219 ? -17.410 -27.892 14.250 1.00 87.31 219 ASP A CA 1
ATOM 1779 C C . ASP A 1 219 ? -17.626 -27.040 15.516 1.00 87.31 219 ASP A C 1
ATOM 1781 O O . ASP A 1 219 ? -18.468 -27.356 16.355 1.00 87.31 219 ASP A O 1
ATOM 1785 N N . GLY A 1 220 ? -16.858 -25.956 15.671 1.00 83.44 220 GLY A N 1
ATOM 1786 C CA . GLY A 1 220 ? -16.876 -25.112 16.867 1.00 83.44 220 GLY A CA 1
ATOM 1787 C C . GLY A 1 220 ? -18.076 -24.169 16.967 1.00 83.44 220 GLY A C 1
ATOM 1788 O O . GLY A 1 220 ? -18.443 -23.791 18.079 1.00 83.44 220 GLY A O 1
ATOM 1789 N N . PHE A 1 221 ? -18.676 -23.790 15.834 1.00 80.62 221 PHE A N 1
ATOM 1790 C CA . PHE A 1 221 ? -19.754 -22.796 15.774 1.00 80.62 221 PHE A CA 1
ATOM 1791 C C . PHE A 1 221 ? -21.078 -23.359 15.238 1.00 80.62 221 PHE A C 1
ATOM 1793 O O . PHE A 1 221 ? -22.059 -22.623 15.152 1.00 80.62 221 PHE A O 1
ATOM 1800 N N . GLY A 1 222 ? -21.131 -24.658 14.921 1.00 79.25 222 GLY A N 1
ATOM 1801 C CA . GLY A 1 222 ? -22.363 -25.351 14.537 1.00 79.25 222 GLY A CA 1
ATOM 1802 C C . GLY A 1 222 ? -22.926 -24.899 13.190 1.00 79.25 222 GLY A C 1
ATOM 1803 O O . GLY A 1 222 ? -24.143 -24.844 13.028 1.00 79.25 222 GLY A O 1
ATOM 1804 N N . ILE A 1 223 ? -22.050 -24.545 12.245 1.00 82.56 223 ILE A N 1
ATOM 1805 C CA . ILE A 1 223 ? -22.435 -24.165 10.881 1.00 82.56 223 ILE A CA 1
ATOM 1806 C C . ILE A 1 223 ? -22.291 -25.404 9.997 1.00 82.56 223 ILE A C 1
ATOM 1808 O O . ILE A 1 223 ? -21.175 -25.836 9.708 1.00 82.56 223 ILE A O 1
ATOM 1812 N N . GLU A 1 224 ? -23.422 -25.998 9.612 1.00 83.25 224 GLU A N 1
ATOM 1813 C CA . GLU A 1 224 ? -23.459 -27.230 8.810 1.00 83.25 224 GLU A CA 1
ATOM 1814 C C . GLU A 1 224 ? -23.290 -26.962 7.309 1.00 83.25 224 GLU A C 1
ATOM 1816 O O . GLU A 1 224 ? -22.679 -27.766 6.606 1.00 83.25 224 GLU A O 1
ATOM 1821 N N . ASP A 1 225 ? -23.814 -25.835 6.816 1.00 87.94 225 ASP A N 1
ATOM 1822 C CA . ASP A 1 225 ? -23.712 -25.461 5.407 1.00 87.94 225 ASP A CA 1
ATOM 1823 C C . ASP A 1 225 ? -22.377 -24.764 5.111 1.00 87.94 225 ASP A C 1
ATOM 1825 O O . ASP A 1 225 ? -22.072 -23.684 5.623 1.00 87.94 225 ASP A O 1
ATOM 1829 N N . GLU A 1 226 ? -21.583 -25.373 4.233 1.00 87.94 226 GLU A N 1
ATOM 1830 C CA . GLU A 1 226 ? -20.303 -24.826 3.785 1.00 87.94 226 GLU A CA 1
ATOM 1831 C C . GLU A 1 226 ? -20.487 -23.494 3.041 1.00 87.94 226 GLU A C 1
ATOM 1833 O O . GLU A 1 226 ? -19.670 -22.584 3.184 1.00 87.94 226 GLU A O 1
ATOM 1838 N N . THR A 1 227 ? -21.585 -23.324 2.297 1.00 89.56 227 THR A N 1
ATOM 1839 C CA . THR A 1 227 ? -21.842 -22.075 1.562 1.00 89.56 227 THR A CA 1
ATOM 1840 C C . THR A 1 227 ? -22.106 -20.921 2.527 1.00 89.56 227 THR A C 1
ATOM 1842 O O . THR A 1 227 ? -21.526 -19.838 2.380 1.00 89.56 227 THR A O 1
ATOM 1845 N N . GLU A 1 228 ? -22.939 -21.150 3.545 1.00 91.19 228 GLU A N 1
ATOM 1846 C CA . GLU A 1 228 ? -23.164 -20.207 4.638 1.00 91.19 228 GLU A CA 1
ATOM 1847 C C . GLU A 1 228 ? -21.854 -19.848 5.346 1.00 91.19 228 GLU A C 1
ATOM 1849 O O . GLU A 1 228 ? -21.564 -18.660 5.508 1.00 91.19 228 GLU A O 1
ATOM 1854 N N . LEU A 1 229 ? -21.035 -20.844 5.706 1.00 91.38 229 LEU A N 1
ATOM 1855 C CA . LEU A 1 229 ? -19.740 -20.624 6.352 1.00 91.38 229 LEU A CA 1
ATOM 1856 C C . LEU A 1 229 ? -18.853 -19.691 5.525 1.00 91.38 229 LEU A C 1
ATOM 1858 O O . LEU A 1 229 ? -18.362 -18.686 6.038 1.00 91.38 229 LEU A O 1
ATOM 1862 N N . LEU A 1 230 ? -18.635 -20.015 4.249 1.00 92.06 230 LEU A N 1
ATOM 1863 C CA . LEU A 1 230 ? -17.757 -19.234 3.378 1.00 92.06 230 LEU A CA 1
ATOM 1864 C C . LEU A 1 230 ? -18.280 -17.805 3.194 1.00 92.06 230 LEU A C 1
ATOM 1866 O O . LEU A 1 230 ? -17.494 -16.856 3.184 1.00 92.06 230 LEU A O 1
ATOM 1870 N N . THR A 1 231 ? -19.601 -17.637 3.117 1.00 92.25 231 THR A N 1
ATOM 1871 C CA . THR A 1 231 ? -20.237 -16.318 3.022 1.00 92.25 231 THR A CA 1
ATOM 1872 C C . THR A 1 231 ? -20.040 -15.512 4.308 1.00 92.25 231 THR A C 1
ATOM 1874 O O . THR A 1 231 ? -19.656 -14.345 4.241 1.00 92.25 231 THR A O 1
ATOM 1877 N N . MET A 1 232 ? -20.227 -16.134 5.477 1.00 93.25 232 MET A N 1
ATOM 1878 C CA . MET A 1 232 ? -19.989 -15.512 6.782 1.00 93.25 232 MET A CA 1
ATOM 1879 C C . MET A 1 232 ? -18.523 -15.098 6.951 1.00 93.25 232 MET A C 1
ATOM 1881 O O . MET A 1 232 ? -18.230 -13.979 7.376 1.00 93.25 232 MET A O 1
ATOM 1885 N N . LEU A 1 233 ? -17.587 -15.989 6.615 1.00 94.19 233 LEU A N 1
ATOM 1886 C CA . LEU A 1 233 ? -16.157 -15.712 6.723 1.00 94.19 233 LEU A CA 1
ATOM 1887 C C . LEU A 1 233 ? -15.745 -14.569 5.796 1.00 94.19 233 LEU A C 1
ATOM 1889 O O . LEU A 1 233 ? -14.994 -13.691 6.216 1.00 94.19 233 LEU A O 1
ATOM 1893 N N . LYS A 1 234 ? -16.270 -14.538 4.566 1.00 93.31 234 LYS A N 1
ATOM 1894 C CA . LYS A 1 234 ? -16.041 -13.433 3.632 1.00 93.31 234 LYS A CA 1
ATOM 1895 C C . LYS A 1 234 ? -16.615 -12.117 4.154 1.00 93.31 234 LYS A C 1
ATOM 1897 O O . LYS A 1 234 ? -15.919 -11.110 4.132 1.00 93.31 234 LYS A O 1
ATOM 1902 N N . PHE A 1 235 ? -17.826 -12.139 4.706 1.00 93.50 235 PHE A N 1
ATOM 1903 C CA . PHE A 1 235 ? -18.443 -10.967 5.327 1.00 93.50 235 PHE A CA 1
ATOM 1904 C C . PHE A 1 235 ? -17.563 -10.380 6.444 1.00 93.50 235 PHE A C 1
ATOM 1906 O O . PHE A 1 235 ? -17.234 -9.195 6.417 1.00 93.50 235 PHE A O 1
ATOM 1913 N N . TYR A 1 236 ? -17.099 -11.200 7.393 1.00 94.56 236 TYR A N 1
ATOM 1914 C CA . TYR A 1 236 ? -16.225 -10.717 8.471 1.00 94.56 236 TYR A CA 1
ATOM 1915 C C . TYR A 1 236 ? -14.796 -10.399 8.017 1.00 94.56 236 TYR A C 1
ATOM 1917 O O . TYR A 1 236 ? -14.121 -9.591 8.661 1.00 94.56 236 TYR A O 1
ATOM 1925 N N . HIS A 1 237 ? -14.330 -11.008 6.926 1.00 93.69 237 HIS A N 1
ATOM 1926 C CA . HIS A 1 237 ? -13.075 -10.637 6.284 1.00 93.69 237 HIS A CA 1
ATOM 1927 C C . HIS A 1 237 ? -13.149 -9.229 5.687 1.00 93.69 237 HIS A C 1
ATOM 1929 O O . HIS A 1 237 ? -12.276 -8.408 5.965 1.00 93.69 237 HIS A O 1
ATOM 1935 N N . ASP A 1 238 ? -14.222 -8.925 4.954 1.00 90.31 238 ASP A N 1
ATOM 1936 C CA . ASP A 1 238 ? -14.449 -7.618 4.333 1.00 90.31 238 ASP A CA 1
ATOM 1937 C C . ASP A 1 238 ? -14.611 -6.504 5.386 1.00 90.31 238 ASP A C 1
ATOM 1939 O O . ASP A 1 238 ? -14.166 -5.374 5.173 1.00 90.31 238 ASP A O 1
ATOM 1943 N N . LEU A 1 239 ? -15.179 -6.827 6.556 1.00 91.06 239 LEU A N 1
ATOM 1944 C CA . LEU A 1 239 ? -15.238 -5.928 7.719 1.00 91.06 239 LEU A CA 1
ATOM 1945 C C . LEU A 1 239 ? -13.902 -5.796 8.474 1.00 91.06 239 LEU A C 1
ATOM 1947 O O . LEU A 1 239 ? -13.774 -4.951 9.360 1.00 91.06 239 LEU A O 1
ATOM 1951 N N . GLY A 1 240 ? -12.909 -6.636 8.173 1.00 92.06 240 GLY A N 1
ATOM 1952 C CA . GLY A 1 240 ? -11.625 -6.669 8.875 1.00 92.06 240 GLY A CA 1
ATOM 1953 C C . GLY A 1 240 ? -11.699 -7.233 10.297 1.00 92.06 240 GLY A C 1
ATOM 1954 O O . GLY A 1 240 ? -10.793 -6.998 11.094 1.00 92.06 240 GLY A O 1
ATOM 1955 N N . HIS A 1 241 ? -12.762 -7.967 10.637 1.00 94.56 241 HIS A N 1
ATOM 1956 C CA . HIS A 1 241 ? -12.918 -8.636 11.935 1.00 94.56 241 HIS A CA 1
ATOM 1957 C C . HIS A 1 241 ? -12.115 -9.940 12.014 1.00 94.56 241 HIS A C 1
ATOM 1959 O O . HIS A 1 241 ? -11.751 -10.368 13.112 1.00 94.56 241 HIS A O 1
ATOM 1965 N N . ILE A 1 242 ? -11.868 -10.576 10.868 1.00 95.44 242 ILE A N 1
ATOM 1966 C CA . ILE A 1 242 ? -11.040 -11.777 10.694 1.00 95.44 242 ILE A CA 1
ATOM 1967 C C . ILE A 1 242 ? -10.244 -11.659 9.384 1.00 95.44 242 ILE A C 1
ATOM 1969 O O . ILE A 1 242 ? -10.493 -10.761 8.582 1.00 95.44 242 ILE A O 1
ATOM 1973 N N . ILE A 1 243 ? -9.313 -12.579 9.126 1.00 94.19 243 ILE A N 1
ATOM 1974 C CA . ILE A 1 243 ? -8.637 -12.706 7.826 1.00 94.19 243 ILE A CA 1
ATOM 1975 C C . ILE A 1 243 ? -8.867 -14.111 7.272 1.00 94.19 243 ILE A C 1
ATOM 1977 O O . ILE A 1 243 ? -8.524 -15.098 7.925 1.00 94.19 243 ILE A O 1
ATOM 1981 N N . TYR A 1 244 ? -9.433 -14.189 6.067 1.00 93.12 244 TYR A N 1
ATOM 1982 C CA . TYR A 1 244 ? -9.697 -15.440 5.367 1.00 93.12 244 TYR A CA 1
ATOM 1983 C C . TYR A 1 244 ? -9.596 -15.239 3.851 1.00 93.12 244 TYR A C 1
ATOM 1985 O O . TYR A 1 244 ? -10.313 -14.419 3.290 1.00 93.12 244 TYR A O 1
ATOM 1993 N N . PHE A 1 245 ? -8.722 -16.006 3.192 1.00 85.81 245 PHE A N 1
ATOM 1994 C CA . PHE A 1 245 ? -8.505 -15.945 1.737 1.00 85.81 245 PHE A CA 1
ATOM 1995 C C . PHE A 1 245 ? -8.792 -17.267 1.021 1.00 85.81 245 PHE A C 1
ATOM 1997 O O . PHE A 1 245 ? -8.425 -17.424 -0.143 1.00 85.81 245 PHE A O 1
ATOM 2004 N N . GLY A 1 246 ? -9.405 -18.237 1.703 1.00 79.06 246 GLY A N 1
ATOM 2005 C CA . GLY A 1 246 ? -9.650 -19.554 1.119 1.00 79.06 246 GLY A CA 1
ATOM 2006 C C . GLY A 1 246 ? -10.812 -19.604 0.127 1.00 79.06 246 GLY A C 1
ATOM 2007 O O . GLY A 1 246 ? -10.819 -20.471 -0.740 1.00 79.06 246 GLY A O 1
ATOM 2008 N N . GLY A 1 247 ? -11.749 -18.652 0.205 1.00 68.25 247 GLY A N 1
ATOM 2009 C CA . GLY A 1 247 ? -12.899 -18.549 -0.703 1.00 68.25 247 GLY A CA 1
ATOM 2010 C C . GLY A 1 247 ? -12.593 -17.887 -2.053 1.00 68.25 247 GLY A C 1
ATOM 2011 O O . GLY A 1 247 ? -13.464 -17.832 -2.922 1.00 68.25 247 GLY A O 1
ATOM 2012 N N . ASP A 1 248 ? -11.374 -17.379 -2.249 1.00 62.62 248 ASP A N 1
ATOM 2013 C CA . ASP A 1 248 ? -10.936 -16.817 -3.523 1.00 62.62 248 ASP A CA 1
ATOM 2014 C C . ASP A 1 248 ? -10.514 -17.984 -4.426 1.00 62.62 248 ASP A C 1
ATOM 2016 O O . ASP A 1 248 ? -9.411 -18.504 -4.281 1.00 62.62 248 ASP A O 1
ATOM 2020 N N . GLY A 1 249 ? -11.361 -18.422 -5.363 1.00 56.16 249 GLY A N 1
ATOM 2021 C CA . GLY A 1 249 ? -11.106 -19.575 -6.255 1.00 56.16 249 GLY A CA 1
ATOM 2022 C C . GLY A 1 249 ? -9.818 -19.528 -7.105 1.00 56.16 249 GLY A C 1
ATOM 2023 O O . GLY A 1 249 ? -9.557 -20.460 -7.858 1.00 56.16 249 GLY A O 1
ATOM 2024 N N . ALA A 1 250 ? -9.012 -18.471 -6.975 1.00 53.94 250 ALA A N 1
ATOM 2025 C CA . ALA A 1 250 ? -7.683 -18.287 -7.555 1.00 53.94 250 ALA A CA 1
ATOM 2026 C C . ALA A 1 250 ? -6.528 -18.547 -6.557 1.00 53.94 250 ALA A C 1
ATOM 2028 O O . ALA A 1 250 ? -5.378 -18.241 -6.855 1.00 53.94 250 ALA A O 1
ATOM 2029 N N . GLN A 1 251 ? -6.803 -19.055 -5.350 1.00 63.62 251 GLN A N 1
ATOM 2030 C CA . GLN A 1 251 ? -5.770 -19.254 -4.334 1.00 63.62 251 GLN A CA 1
ATOM 2031 C C . GLN A 1 251 ? -4.885 -20.471 -4.653 1.00 63.62 251 GLN A C 1
ATOM 2033 O O . GLN A 1 251 ? -5.302 -21.622 -4.498 1.00 63.62 251 GLN A O 1
ATOM 2038 N N . GLU A 1 252 ? -3.638 -20.221 -5.047 1.00 67.75 252 GLU A N 1
ATOM 2039 C CA . GLU A 1 252 ? -2.643 -21.269 -5.308 1.00 67.75 252 GLU A CA 1
ATOM 2040 C C . GLU A 1 252 ? -2.082 -21.876 -4.012 1.00 67.75 252 GLU A C 1
ATOM 2042 O O . GLU A 1 252 ? -1.789 -23.073 -3.964 1.00 67.75 252 GLU A O 1
ATOM 2047 N N . SER A 1 253 ? -2.004 -21.095 -2.923 1.00 78.75 253 SER A N 1
ATOM 2048 C CA . SER A 1 253 ? -1.525 -21.603 -1.633 1.00 78.75 253 SER A CA 1
ATOM 2049 C C . SER A 1 253 ? -2.529 -22.566 -0.999 1.00 78.75 253 SER A C 1
ATOM 2051 O O . SER A 1 253 ? -3.634 -22.190 -0.598 1.00 78.75 253 SER A O 1
ATOM 2053 N N . GLN A 1 254 ? -2.102 -23.815 -0.807 1.00 78.56 254 GLN A N 1
ATOM 2054 C CA . GLN A 1 254 ? -2.878 -24.800 -0.059 1.00 78.56 254 GLN A CA 1
ATOM 2055 C C . GLN A 1 254 ? -3.008 -24.432 1.429 1.00 78.56 254 GLN A C 1
ATOM 2057 O O . GLN A 1 254 ? -4.013 -24.780 2.047 1.00 78.56 254 GLN A O 1
ATOM 2062 N N . ALA A 1 255 ? -2.037 -23.709 2.001 1.00 80.88 255 ALA A N 1
ATOM 2063 C CA . ALA A 1 255 ? -2.089 -23.288 3.399 1.00 80.88 255 ALA A CA 1
ATOM 2064 C C . ALA A 1 255 ? -3.192 -22.243 3.632 1.00 80.88 255 ALA A C 1
ATOM 2066 O O . ALA A 1 255 ? -3.921 -22.329 4.615 1.00 80.88 255 ALA A O 1
ATOM 2067 N N . LEU A 1 256 ? -3.367 -21.287 2.712 1.00 86.38 256 LEU A N 1
ATOM 2068 C CA . LEU A 1 256 ? -4.362 -20.218 2.864 1.00 86.38 256 LEU A CA 1
ATOM 2069 C C . LEU A 1 256 ? -5.808 -20.661 2.615 1.00 86.38 256 LEU A C 1
ATOM 2071 O O . LEU A 1 256 ? -6.727 -19.950 3.019 1.00 86.38 256 LEU A O 1
ATOM 2075 N N . LYS A 1 257 ? -6.025 -21.820 1.980 1.00 86.31 257 LYS A N 1
ATOM 2076 C CA . LYS A 1 257 ? -7.375 -22.352 1.726 1.00 86.31 257 LYS A CA 1
ATOM 2077 C C . LYS A 1 257 ? -8.123 -22.718 3.001 1.00 86.31 257 LYS A C 1
ATOM 2079 O O . LYS A 1 257 ? -9.320 -22.466 3.096 1.00 86.31 257 LYS A O 1
ATOM 2084 N N . ASP A 1 258 ? -7.414 -23.292 3.966 1.00 87.81 258 ASP A N 1
ATOM 2085 C CA . ASP A 1 258 ? -8.010 -23.817 5.198 1.00 87.81 258 ASP A CA 1
ATOM 2086 C C . ASP A 1 258 ? -7.803 -22.889 6.406 1.00 87.81 258 ASP A C 1
ATOM 2088 O O . ASP A 1 258 ? -8.453 -23.053 7.430 1.00 87.81 258 ASP A O 1
ATOM 2092 N N . VAL A 1 259 ? -6.916 -21.893 6.317 1.00 92.19 259 VAL A N 1
ATOM 2093 C CA . VAL A 1 259 ? -6.560 -21.033 7.456 1.00 92.19 259 VAL A CA 1
ATOM 2094 C C . VAL A 1 259 ? -7.525 -19.857 7.616 1.00 92.19 259 VAL A C 1
ATOM 2096 O O . VAL A 1 259 ? -7.646 -19.002 6.739 1.00 92.19 259 VAL A O 1
ATOM 2099 N N . VAL A 1 260 ? -8.137 -19.766 8.799 1.00 94.19 260 VAL A N 1
ATOM 2100 C CA . VAL A 1 260 ? -8.941 -18.631 9.263 1.00 94.19 260 VAL A CA 1
ATOM 2101 C C . VAL A 1 260 ? -8.226 -17.959 10.433 1.00 94.19 260 VAL A C 1
ATOM 2103 O O . VAL A 1 260 ? -8.050 -18.551 11.500 1.00 94.19 260 VAL A O 1
ATOM 2106 N N . ILE A 1 261 ? -7.828 -16.699 10.266 1.00 95.44 261 ILE A N 1
ATOM 2107 C CA . ILE A 1 261 ? -7.229 -15.906 11.346 1.00 95.44 261 ILE A CA 1
ATOM 2108 C C . ILE A 1 261 ? -8.333 -15.109 12.036 1.00 95.44 261 ILE A C 1
ATOM 2110 O O . ILE A 1 261 ? -8.884 -14.171 11.466 1.00 95.44 261 ILE A O 1
ATOM 2114 N N . LEU A 1 262 ? -8.631 -15.463 13.282 1.00 95.19 262 LEU A N 1
ATOM 2115 C CA . LEU A 1 262 ? -9.718 -14.882 14.074 1.00 95.19 262 LEU A CA 1
ATOM 2116 C C . LEU A 1 262 ? -9.356 -13.547 14.733 1.00 95.19 262 LEU A C 1
ATOM 2118 O O . LEU A 1 262 ? -10.252 -12.790 15.104 1.00 95.19 262 LEU A O 1
ATOM 2122 N N . ASP A 1 263 ? -8.059 -13.280 14.911 1.00 93.75 263 ASP A N 1
ATOM 2123 C CA . ASP A 1 263 ? -7.543 -12.051 15.518 1.00 93.75 263 ASP A CA 1
ATOM 2124 C C . ASP A 1 263 ? -6.569 -11.329 14.565 1.00 93.75 263 ASP A C 1
ATOM 2126 O O . ASP A 1 263 ? -5.381 -11.665 14.506 1.00 93.75 263 ASP A O 1
ATOM 2130 N N . PRO A 1 264 ? -7.037 -10.301 13.835 1.00 94.75 264 PRO A N 1
ATOM 2131 C CA . PRO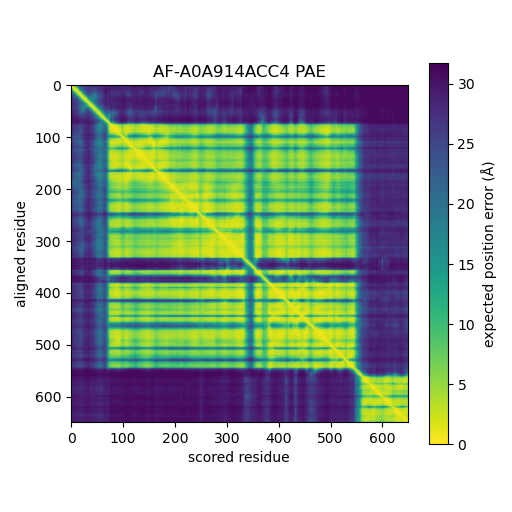 A 1 264 ? -6.181 -9.475 12.986 1.00 94.75 264 PRO A CA 1
ATOM 2132 C C . PRO A 1 264 ? -5.037 -8.780 13.742 1.00 94.75 264 PRO A C 1
ATOM 2134 O O . PRO A 1 264 ? -3.979 -8.546 13.159 1.00 94.75 264 PRO A O 1
ATOM 2137 N N . ASN A 1 265 ? -5.187 -8.479 15.041 1.00 94.12 265 ASN A N 1
ATOM 2138 C CA . ASN A 1 265 ? -4.096 -7.878 15.817 1.00 94.12 265 ASN A CA 1
ATOM 2139 C C . ASN A 1 265 ? -2.957 -8.871 16.035 1.00 94.12 265 ASN A C 1
ATOM 2141 O O . ASN A 1 265 ? -1.792 -8.486 15.952 1.00 94.12 265 ASN A O 1
ATOM 2145 N N . TRP A 1 266 ? -3.279 -10.148 16.254 1.00 95.50 266 TRP A N 1
ATOM 2146 C CA . TRP A 1 266 ? -2.269 -11.200 16.330 1.00 95.50 266 TRP A CA 1
ATOM 2147 C C . TRP A 1 266 ? -1.482 -11.321 15.018 1.00 95.50 266 TRP A C 1
ATOM 2149 O O . TRP A 1 266 ? -0.257 -11.457 15.055 1.00 95.50 266 TRP A O 1
ATOM 2159 N N . LEU A 1 267 ? -2.148 -11.209 13.862 1.00 95.75 267 LEU A N 1
ATOM 2160 C CA . LEU A 1 267 ? -1.471 -11.198 12.560 1.00 95.75 267 LEU A CA 1
ATOM 2161 C C . LEU A 1 267 ? -0.528 -9.998 12.433 1.00 95.75 267 LEU A C 1
ATOM 2163 O O . LEU A 1 267 ? 0.639 -10.158 12.077 1.00 95.75 267 LEU A O 1
ATOM 2167 N N . ILE A 1 268 ? -1.015 -8.803 12.777 1.00 94.44 268 ILE A N 1
ATOM 2168 C CA . ILE A 1 268 ? -0.214 -7.575 12.757 1.00 94.44 268 ILE A CA 1
ATOM 2169 C C . ILE A 1 268 ? 1.017 -7.726 13.658 1.00 94.44 268 ILE A C 1
ATOM 2171 O O . ILE A 1 268 ? 2.128 -7.391 13.250 1.00 94.44 268 ILE A O 1
ATOM 2175 N N . ASP A 1 269 ? 0.848 -8.241 14.874 1.00 94.81 269 ASP A N 1
ATOM 2176 C CA . ASP A 1 269 ? 1.955 -8.447 15.805 1.00 94.81 269 ASP A CA 1
ATOM 2177 C C . ASP A 1 269 ? 2.929 -9.527 15.311 1.00 94.81 269 ASP A C 1
ATOM 2179 O O . ASP A 1 269 ? 4.140 -9.384 15.490 1.00 94.81 269 ASP A O 1
ATOM 2183 N N . SER A 1 270 ? 2.436 -10.545 14.605 1.00 95.12 270 SER A N 1
ATOM 2184 C CA . SER A 1 270 ? 3.266 -11.558 13.944 1.00 95.12 270 SER A CA 1
ATOM 2185 C C . SER A 1 270 ? 4.109 -10.956 12.816 1.00 95.12 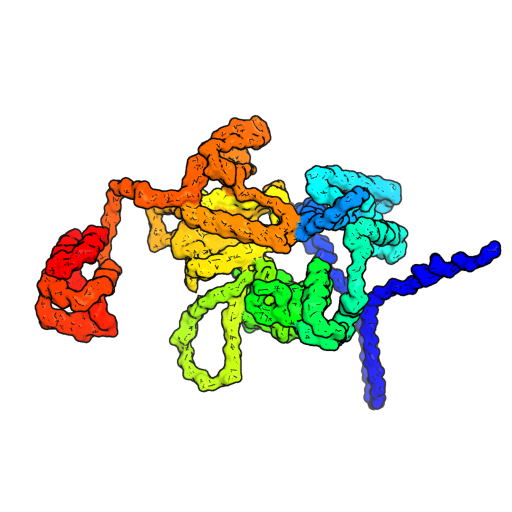270 SER A C 1
ATOM 2187 O O . SER A 1 270 ? 5.313 -11.206 12.755 1.00 95.12 270 SER A O 1
ATOM 2189 N N . PHE A 1 271 ? 3.534 -10.086 11.980 1.00 94.81 271 PHE A N 1
ATOM 2190 C CA . PHE A 1 271 ? 4.278 -9.363 10.943 1.00 94.81 271 PHE A CA 1
ATOM 2191 C C . PHE A 1 271 ? 5.277 -8.367 11.526 1.00 94.81 271 PHE A C 1
ATOM 2193 O O . PHE A 1 271 ? 6.398 -8.264 11.029 1.00 94.81 271 PHE A O 1
ATOM 2200 N N . LYS A 1 272 ? 4.930 -7.666 12.613 1.00 93.00 272 LYS A N 1
ATOM 2201 C CA . LYS A 1 272 ? 5.846 -6.732 13.290 1.00 93.00 272 LYS A CA 1
ATOM 2202 C C . LYS A 1 272 ? 7.130 -7.409 13.757 1.00 93.00 272 LYS A C 1
ATOM 2204 O O . LYS A 1 272 ? 8.180 -6.766 13.694 1.00 93.00 272 LYS A O 1
ATOM 2209 N N . LYS A 1 273 ? 7.069 -8.682 14.174 1.00 91.44 273 LYS A N 1
ATOM 2210 C CA . LYS A 1 273 ? 8.258 -9.478 14.534 1.00 91.44 273 LYS A CA 1
ATOM 2211 C C . LYS A 1 273 ? 9.262 -9.617 13.387 1.00 91.44 273 LYS A C 1
ATOM 2213 O O . LYS A 1 273 ? 10.408 -9.930 13.669 1.00 91.44 273 LYS A O 1
ATOM 2218 N N . ILE A 1 274 ? 8.862 -9.360 12.140 1.00 90.38 274 ILE A N 1
ATOM 2219 C CA . ILE A 1 274 ? 9.757 -9.321 10.979 1.00 90.38 274 ILE A CA 1
ATOM 2220 C C . ILE A 1 274 ? 9.973 -7.882 10.497 1.00 90.38 274 ILE A C 1
ATOM 2222 O O . ILE A 1 274 ? 11.106 -7.418 10.425 1.00 90.38 274 ILE A O 1
ATOM 2226 N N . LEU A 1 275 ? 8.885 -7.159 10.223 1.00 87.56 275 LEU A N 1
ATOM 2227 C CA . LEU A 1 275 ? 8.891 -5.889 9.487 1.00 87.56 275 LEU A CA 1
ATOM 2228 C C . LEU A 1 275 ? 9.225 -4.650 10.327 1.00 87.56 275 LEU A C 1
ATOM 2230 O O . LEU A 1 275 ? 9.344 -3.554 9.789 1.00 87.56 275 LEU A O 1
ATOM 2234 N N . THR A 1 276 ? 9.315 -4.774 11.652 1.00 83.56 276 THR A N 1
ATOM 2235 C CA . THR A 1 276 ? 9.604 -3.620 12.528 1.00 83.56 276 THR A CA 1
ATOM 2236 C C . THR A 1 276 ? 10.796 -3.842 13.446 1.00 83.56 276 THR A C 1
ATOM 2238 O O . THR A 1 276 ? 11.163 -2.954 14.222 1.00 83.56 276 THR A O 1
ATOM 2241 N N . VAL A 1 277 ? 11.420 -5.020 13.379 1.00 79.06 277 VAL A N 1
ATOM 2242 C CA . VAL A 1 277 ? 12.498 -5.358 14.300 1.00 79.06 277 VAL A CA 1
ATOM 2243 C C . VAL A 1 277 ? 13.780 -4.664 13.877 1.00 79.06 277 VAL A C 1
ATOM 2245 O O . VAL A 1 277 ? 14.312 -4.871 12.791 1.00 79.06 277 VAL A O 1
ATOM 2248 N N . LYS A 1 278 ? 14.314 -3.858 14.793 1.00 77.19 278 LYS A N 1
ATOM 2249 C CA . LYS A 1 278 ? 15.693 -3.390 14.700 1.00 77.19 278 LYS A CA 1
ATOM 2250 C C . LYS A 1 278 ? 16.611 -4.523 15.154 1.00 77.19 278 LYS A C 1
ATOM 2252 O O . LYS A 1 278 ? 16.316 -5.117 16.196 1.00 77.19 278 LYS A O 1
ATOM 2257 N N . PRO A 1 279 ? 17.723 -4.781 14.445 1.00 75.94 279 PRO A N 1
ATOM 2258 C CA . PRO A 1 279 ? 18.720 -5.734 14.903 1.00 75.94 279 PRO A CA 1
ATOM 2259 C C . PRO A 1 279 ? 19.063 -5.473 16.379 1.00 75.94 279 PRO A C 1
ATOM 2261 O O . PRO A 1 279 ? 19.358 -4.322 16.735 1.00 75.94 279 PRO A O 1
ATOM 2264 N N . PRO A 1 280 ? 18.990 -6.489 17.258 1.00 78.06 280 PRO A N 1
ATOM 2265 C CA . PRO A 1 280 ? 19.353 -6.328 18.660 1.00 78.06 280 PRO A CA 1
ATOM 2266 C C . PRO A 1 280 ? 20.774 -5.771 18.799 1.00 78.06 280 PRO A C 1
ATOM 2268 O O . PRO A 1 280 ? 21.640 -6.061 17.973 1.00 78.06 280 PRO A O 1
ATOM 2271 N N . LYS A 1 281 ? 21.038 -4.985 19.853 1.00 75.38 281 LYS A N 1
ATOM 2272 C CA . LYS A 1 281 ? 22.402 -4.494 20.140 1.00 75.38 281 LYS A CA 1
ATOM 2273 C C . LYS A 1 281 ? 23.360 -5.648 20.444 1.00 75.38 281 LYS A C 1
ATOM 2275 O O . LYS A 1 281 ? 24.504 -5.636 20.007 1.00 75.38 281 LYS A O 1
ATOM 2280 N N . GLU A 1 282 ? 22.871 -6.646 21.173 1.00 76.88 282 GLU A N 1
ATOM 2281 C CA . GLU A 1 282 ? 23.594 -7.873 21.492 1.00 76.88 282 GLU A CA 1
ATOM 2282 C C . GLU A 1 282 ? 23.002 -9.015 20.669 1.00 76.88 282 GLU A C 1
ATOM 2284 O O . GLU A 1 282 ? 21.889 -9.474 20.919 1.00 76.88 282 GLU A O 1
ATOM 2289 N N . GLN A 1 283 ? 23.738 -9.441 19.645 1.00 77.19 283 GLN A N 1
ATOM 2290 C CA . GLN A 1 283 ? 23.325 -10.517 18.747 1.00 77.19 283 GLN A CA 1
ATOM 2291 C C . GLN A 1 283 ? 24.159 -11.760 19.019 1.00 77.19 283 GLN A C 1
ATOM 2293 O O . GLN A 1 283 ? 25.383 -11.676 19.176 1.00 77.19 283 GLN A O 1
ATOM 2298 N N . THR A 1 284 ? 23.517 -12.927 19.006 1.00 80.06 284 THR A N 1
ATOM 2299 C CA . THR A 1 284 ? 24.254 -14.189 19.000 1.00 80.06 284 THR A CA 1
ATOM 2300 C C . THR A 1 284 ? 25.079 -14.281 17.716 1.00 80.06 284 THR A C 1
ATOM 2302 O O . THR A 1 284 ? 24.631 -13.899 16.633 1.00 80.06 284 THR A O 1
ATOM 2305 N N . VAL A 1 285 ? 26.303 -14.804 17.828 1.00 83.38 285 VAL A N 1
ATOM 2306 C CA . VAL A 1 285 ? 27.242 -14.920 16.695 1.00 83.38 285 VAL A CA 1
ATOM 2307 C C . VAL A 1 285 ? 26.610 -15.670 15.518 1.00 83.38 285 VAL A C 1
ATOM 2309 O O . VAL A 1 285 ? 26.847 -15.313 14.368 1.00 83.38 285 VAL A O 1
ATOM 2312 N N . LYS A 1 286 ? 25.742 -16.649 15.815 1.00 88.06 286 LYS A N 1
ATOM 2313 C CA . LYS A 1 286 ? 24.993 -17.429 14.826 1.00 88.06 286 LYS A CA 1
ATOM 2314 C C . LYS A 1 286 ? 24.134 -16.556 13.904 1.00 88.06 286 LYS A C 1
ATOM 2316 O O . LYS A 1 286 ? 24.134 -16.804 12.707 1.00 88.06 286 LYS A O 1
ATOM 2321 N N . TYR A 1 287 ? 23.415 -15.562 14.437 1.00 88.38 287 TYR A N 1
ATOM 2322 C CA . TYR A 1 287 ? 22.433 -14.794 13.658 1.00 88.38 287 TYR A CA 1
ATOM 2323 C C . TYR A 1 287 ? 22.955 -13.459 13.118 1.00 88.38 287 TYR A C 1
ATOM 2325 O O . TYR A 1 287 ? 22.263 -12.821 12.330 1.00 88.38 287 TYR A O 1
ATOM 2333 N N . ARG A 1 288 ? 24.172 -13.043 13.497 1.00 88.62 288 ARG A N 1
ATOM 2334 C CA . ARG A 1 288 ? 24.725 -11.727 13.139 1.00 88.62 288 ARG A CA 1
ATOM 2335 C C . ARG A 1 288 ? 24.708 -11.452 11.634 1.00 88.62 288 ARG A C 1
ATOM 2337 O O . ARG A 1 288 ? 24.113 -10.477 11.200 1.00 88.62 288 ARG A O 1
ATOM 2344 N N . LYS A 1 289 ? 25.255 -12.377 10.838 1.00 90.12 289 LYS A N 1
ATOM 2345 C CA . LYS A 1 289 ? 25.295 -12.249 9.370 1.00 90.12 289 LYS A CA 1
ATOM 2346 C C . LYS A 1 289 ? 23.901 -12.111 8.746 1.00 90.12 289 LYS A C 1
ATOM 2348 O O . LYS A 1 289 ? 23.737 -11.380 7.780 1.00 90.12 289 LYS A O 1
ATOM 2353 N N . PHE A 1 290 ? 22.904 -12.798 9.301 1.00 91.56 290 PHE A N 1
ATOM 2354 C CA . PHE A 1 290 ? 21.530 -12.754 8.800 1.00 91.56 290 PHE A CA 1
ATOM 2355 C C . PHE A 1 290 ? 20.859 -11.409 9.110 1.00 91.56 290 PHE A C 1
ATOM 2357 O O . PHE A 1 290 ? 20.150 -10.866 8.268 1.00 91.56 290 PHE A O 1
ATOM 2364 N N . TRP A 1 291 ? 21.114 -10.847 10.296 1.00 91.19 291 TRP A N 1
ATOM 2365 C CA . TRP A 1 291 ? 20.662 -9.500 10.649 1.00 91.19 291 TRP A CA 1
ATOM 2366 C C . TRP A 1 291 ? 21.307 -8.427 9.779 1.00 91.19 291 TRP A C 1
ATOM 2368 O O . TRP A 1 291 ? 20.600 -7.526 9.334 1.00 91.19 291 TRP A O 1
ATOM 2378 N N . ASP A 1 292 ? 22.612 -8.536 9.523 1.00 88.56 292 ASP A N 1
ATOM 2379 C CA . ASP A 1 292 ? 23.341 -7.596 8.668 1.00 88.56 292 ASP A CA 1
ATOM 2380 C C . ASP A 1 292 ? 22.773 -7.625 7.237 1.00 88.56 292 ASP A C 1
ATOM 2382 O O . ASP A 1 292 ? 22.412 -6.585 6.697 1.00 88.56 292 ASP A O 1
ATOM 2386 N N . ARG A 1 293 ? 22.543 -8.814 6.659 1.00 89.56 293 ARG A N 1
ATOM 2387 C CA . ARG A 1 293 ? 21.916 -8.954 5.329 1.00 89.56 293 ARG A CA 1
ATOM 2388 C C . ARG A 1 293 ? 20.485 -8.418 5.259 1.00 89.56 293 ARG A C 1
ATOM 2390 O O . ARG A 1 293 ? 20.123 -7.784 4.266 1.00 89.56 293 ARG A O 1
ATOM 2397 N N . LEU A 1 294 ? 19.670 -8.639 6.291 1.00 90.88 294 LEU A N 1
ATOM 2398 C CA . LEU A 1 294 ? 18.326 -8.058 6.354 1.00 90.88 294 LEU A CA 1
ATOM 2399 C C . LEU A 1 294 ? 18.396 -6.529 6.404 1.00 90.88 294 LEU A C 1
ATOM 2401 O O . LEU A 1 294 ? 17.623 -5.849 5.738 1.00 90.88 294 LEU A O 1
ATOM 2405 N N . ASN A 1 295 ? 19.332 -5.995 7.182 1.00 86.94 295 ASN A N 1
ATOM 2406 C CA . ASN A 1 295 ? 19.475 -4.566 7.403 1.00 86.94 295 ASN A CA 1
ATOM 2407 C C . ASN A 1 295 ? 20.057 -3.816 6.196 1.00 86.94 295 ASN A C 1
ATOM 2409 O O . ASN A 1 295 ? 19.604 -2.71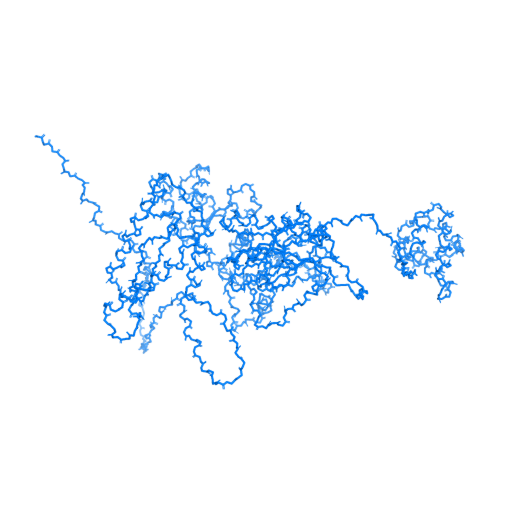3 5.888 1.00 86.94 295 ASN A O 1
ATOM 2413 N N . ASP A 1 296 ? 21.058 -4.405 5.545 1.00 84.88 296 ASP A N 1
ATOM 2414 C CA . ASP A 1 296 ? 21.871 -3.741 4.526 1.00 84.88 296 ASP A CA 1
ATOM 2415 C C . ASP A 1 296 ? 21.387 -4.058 3.107 1.00 84.88 296 ASP A C 1
ATOM 2417 O O . ASP A 1 296 ? 21.532 -3.233 2.208 1.00 84.88 296 ASP A O 1
ATOM 2421 N N . ASN A 1 297 ? 20.788 -5.236 2.897 1.00 86.25 297 ASN A N 1
ATOM 2422 C CA . ASN A 1 297 ? 20.328 -5.695 1.584 1.00 86.25 297 ASN A CA 1
ATOM 2423 C C . ASN A 1 297 ? 18.821 -5.977 1.527 1.00 86.25 297 ASN A C 1
ATOM 2425 O O . ASN A 1 297 ? 18.313 -6.319 0.461 1.00 86.25 297 ASN A O 1
ATOM 2429 N N . GLY A 1 298 ? 18.101 -5.886 2.651 1.00 90.62 298 GLY A N 1
ATOM 2430 C CA . GLY A 1 298 ? 16.688 -6.263 2.702 1.00 90.62 298 GLY A CA 1
ATOM 2431 C C . GLY A 1 298 ? 16.471 -7.763 2.489 1.00 90.62 298 GLY A C 1
ATOM 2432 O O . GLY A 1 298 ? 15.404 -8.150 2.024 1.00 90.62 298 GLY A O 1
ATOM 2433 N N . ILE A 1 299 ? 17.470 -8.609 2.771 1.00 92.38 299 ILE A N 1
ATOM 2434 C CA . ILE A 1 299 ? 17.385 -10.059 2.546 1.00 92.38 299 ILE A CA 1
ATOM 2435 C C . ILE A 1 299 ? 17.080 -10.781 3.857 1.00 92.38 299 ILE A C 1
ATOM 2437 O O . ILE A 1 299 ? 17.900 -10.820 4.772 1.00 92.38 299 ILE A O 1
ATOM 2441 N N . LEU A 1 300 ? 15.906 -11.401 3.917 1.00 93.94 300 LEU A N 1
ATOM 2442 C CA . LEU A 1 300 ? 15.430 -12.207 5.031 1.00 93.94 300 LEU A CA 1
ATOM 2443 C C . LEU A 1 300 ? 15.639 -13.694 4.731 1.00 93.94 300 LEU A C 1
ATOM 2445 O O . LEU A 1 300 ? 15.035 -14.235 3.810 1.00 93.94 300 LEU A O 1
ATOM 2449 N N . GLU A 1 301 ? 16.480 -14.372 5.505 1.00 93.56 301 GLU A N 1
ATOM 2450 C CA . GLU A 1 301 ? 16.727 -15.811 5.338 1.00 93.56 301 GLU A CA 1
ATOM 2451 C C . GLU A 1 301 ? 15.854 -16.650 6.271 1.00 93.56 301 GLU A C 1
ATOM 2453 O O . GLU A 1 301 ? 15.585 -16.255 7.407 1.00 93.56 301 GLU A O 1
ATOM 2458 N N . ASP A 1 302 ? 15.485 -17.848 5.819 1.00 93.44 302 ASP A N 1
ATOM 2459 C CA . ASP A 1 302 ? 14.563 -18.751 6.515 1.00 93.44 302 ASP A CA 1
ATOM 2460 C C . ASP A 1 302 ? 14.984 -19.070 7.964 1.00 93.44 302 ASP A C 1
ATOM 2462 O O . ASP A 1 302 ? 14.163 -19.067 8.878 1.00 93.44 302 ASP A O 1
ATOM 2466 N N . LEU A 1 303 ? 16.291 -19.219 8.210 1.00 92.25 303 LEU A N 1
ATOM 2467 C CA . LEU A 1 303 ? 16.840 -19.435 9.556 1.00 92.25 303 LEU A CA 1
ATOM 2468 C C . LEU A 1 303 ? 16.592 -18.262 10.514 1.00 92.25 303 LEU A C 1
ATOM 2470 O O . LEU A 1 303 ? 16.462 -18.467 11.724 1.00 92.25 303 LEU A O 1
ATOM 2474 N N . LEU A 1 304 ? 16.572 -17.028 10.001 1.00 93.12 304 LEU A N 1
ATOM 2475 C CA . LEU A 1 304 ? 16.257 -15.853 10.809 1.00 93.12 304 LEU A CA 1
ATOM 2476 C C . LEU A 1 304 ? 14.752 -15.772 11.078 1.00 93.12 304 LEU A C 1
ATOM 2478 O O . LEU A 1 304 ? 14.365 -15.413 12.189 1.00 93.12 304 LEU A O 1
ATOM 2482 N N . ILE A 1 305 ? 13.924 -16.174 10.110 1.00 94.75 305 ILE A N 1
ATOM 2483 C CA . ILE A 1 305 ? 12.469 -16.293 10.275 1.00 94.75 305 ILE A CA 1
ATOM 2484 C C . ILE A 1 305 ? 12.157 -17.270 11.408 1.00 94.75 305 ILE A C 1
ATOM 2486 O O . ILE A 1 305 ? 11.440 -16.907 12.337 1.00 94.75 305 ILE A O 1
ATOM 2490 N N . ASP A 1 306 ? 12.770 -18.457 11.401 1.00 94.12 306 ASP A N 1
ATOM 2491 C CA . ASP A 1 306 ? 12.573 -19.457 12.456 1.00 94.12 306 ASP A CA 1
ATOM 2492 C C . ASP A 1 306 ? 12.947 -18.929 13.842 1.00 94.12 306 ASP A C 1
ATOM 2494 O O . ASP A 1 306 ? 12.272 -19.197 14.836 1.00 94.12 306 ASP A O 1
ATOM 2498 N N . HIS A 1 307 ? 14.016 -18.138 13.917 1.00 91.88 307 HIS A N 1
ATOM 2499 C CA . HIS A 1 307 ? 14.430 -17.499 15.158 1.00 91.88 307 HIS A CA 1
ATOM 2500 C C . HIS A 1 307 ? 13.439 -16.412 15.619 1.00 91.88 307 HIS A C 1
ATOM 2502 O O . HIS A 1 307 ? 13.114 -16.341 16.804 1.00 91.88 307 HIS A O 1
ATOM 2508 N N . MET A 1 308 ? 12.948 -15.565 14.708 1.00 92.19 308 MET A N 1
ATOM 2509 C CA . MET A 1 308 ? 11.998 -14.483 15.014 1.00 92.19 308 MET A CA 1
ATOM 2510 C C . MET A 1 308 ? 10.596 -14.999 15.366 1.00 92.19 308 MET A C 1
ATOM 2512 O O . MET A 1 308 ? 9.890 -14.376 16.161 1.00 92.19 308 MET A O 1
ATOM 2516 N N . TRP A 1 309 ? 10.197 -16.127 14.782 1.00 94.81 309 TRP A N 1
ATOM 2517 C CA . TRP A 1 309 ? 8.880 -16.747 14.925 1.00 94.81 309 TRP A CA 1
ATOM 2518 C C . TRP A 1 309 ? 8.904 -18.054 15.717 1.00 94.81 309 TRP A C 1
ATOM 2520 O O . TRP A 1 309 ? 7.966 -18.839 15.626 1.00 94.81 309 TRP A O 1
ATOM 2530 N N . GLN A 1 310 ? 9.930 -18.277 16.539 1.00 93.38 310 GLN A N 1
ATOM 2531 C CA . GLN A 1 310 ? 10.097 -19.496 17.341 1.00 93.38 310 GLN A CA 1
ATOM 2532 C C . GLN A 1 310 ? 8.855 -19.895 18.166 1.00 93.38 310 GLN A C 1
ATOM 2534 O O . GLN A 1 310 ? 8.646 -21.073 18.438 1.00 93.38 310 GLN A O 1
ATOM 2539 N N . ASP A 1 311 ? 8.025 -18.927 18.562 1.00 93.38 311 ASP A N 1
ATOM 2540 C CA . ASP A 1 311 ? 6.802 -19.124 19.344 1.00 93.38 311 ASP A CA 1
ATOM 2541 C C . ASP A 1 311 ? 5.532 -19.336 18.498 1.00 93.38 311 ASP A C 1
ATOM 2543 O O . ASP A 1 311 ? 4.479 -19.619 19.061 1.00 93.38 311 ASP A O 1
ATOM 2547 N N . ILE A 1 312 ? 5.616 -19.197 17.170 1.00 94.12 312 ILE A N 1
ATOM 2548 C CA . ILE A 1 312 ? 4.488 -19.302 16.224 1.00 94.12 312 ILE A CA 1
ATOM 2549 C C . ILE A 1 312 ? 4.839 -20.103 14.953 1.00 94.12 312 ILE A C 1
ATOM 2551 O O . ILE A 1 312 ? 4.193 -19.945 13.917 1.00 94.12 312 ILE A O 1
ATOM 2555 N N . LEU A 1 313 ? 5.853 -20.978 15.017 1.00 93.75 313 LEU A N 1
ATOM 2556 C CA . LEU A 1 313 ? 6.344 -21.752 13.863 1.00 93.75 313 LEU A CA 1
ATOM 2557 C C . LEU A 1 313 ? 5.268 -22.615 13.198 1.00 93.75 313 LEU A C 1
ATOM 2559 O O . LEU A 1 313 ? 5.315 -22.816 11.987 1.00 93.75 313 LEU A O 1
ATOM 2563 N N . GLU A 1 314 ? 4.276 -23.082 13.959 1.00 92.75 314 GLU A N 1
ATOM 2564 C CA . GLU A 1 314 ? 3.143 -23.854 13.429 1.00 92.75 314 GLU A CA 1
ATOM 2565 C C . GLU A 1 314 ? 2.339 -23.097 12.356 1.00 92.75 314 GLU A C 1
ATOM 2567 O O . GLU A 1 314 ? 1.685 -23.718 11.522 1.00 92.75 314 GLU A O 1
ATOM 2572 N N . HIS A 1 315 ? 2.424 -21.763 12.330 1.00 92.88 315 HIS A N 1
ATOM 2573 C CA . HIS A 1 315 ? 1.745 -20.902 11.361 1.00 92.88 315 HIS A CA 1
ATOM 2574 C C . HIS A 1 315 ? 2.685 -20.307 10.304 1.00 92.88 315 HIS A C 1
ATOM 2576 O O . HIS A 1 315 ? 2.237 -19.516 9.475 1.00 92.88 315 HIS A O 1
ATOM 2582 N N . LYS A 1 316 ? 3.976 -20.678 10.302 1.00 93.62 316 LYS A N 1
ATOM 2583 C CA . LYS A 1 316 ? 5.013 -20.071 9.450 1.00 93.62 316 LYS A CA 1
ATOM 2584 C C . LYS A 1 316 ? 4.612 -20.017 7.976 1.00 93.62 316 LYS A C 1
ATOM 2586 O O . LYS A 1 316 ? 4.667 -18.944 7.388 1.00 93.62 316 LYS A O 1
ATOM 2591 N N . GLN A 1 317 ? 4.184 -21.138 7.389 1.00 92.56 317 GLN A N 1
ATOM 2592 C CA . GLN A 1 317 ? 3.860 -21.183 5.959 1.00 92.56 317 GLN A CA 1
ATOM 2593 C C . GLN A 1 317 ? 2.683 -20.266 5.608 1.00 92.56 317 GLN A C 1
ATOM 2595 O O . GLN A 1 317 ? 2.788 -19.470 4.685 1.00 92.56 317 GLN A O 1
ATOM 2600 N N . ALA A 1 318 ? 1.598 -20.310 6.387 1.00 92.44 318 ALA A N 1
ATOM 2601 C CA . ALA A 1 318 ? 0.448 -19.436 6.168 1.00 92.44 318 ALA A CA 1
ATOM 2602 C C . ALA A 1 318 ? 0.818 -17.950 6.320 1.00 92.44 318 ALA A C 1
ATOM 2604 O O . ALA A 1 318 ? 0.342 -17.114 5.559 1.00 92.44 318 ALA A O 1
ATOM 2605 N N . LEU A 1 319 ? 1.693 -17.607 7.272 1.00 95.06 319 LEU A N 1
ATOM 2606 C CA . LEU A 1 319 ? 2.183 -16.238 7.434 1.00 95.06 319 LEU A CA 1
ATOM 2607 C C . LEU A 1 319 ? 3.048 -15.793 6.248 1.00 95.06 319 LEU A C 1
ATOM 2609 O O . LEU A 1 319 ? 2.871 -14.671 5.782 1.00 95.06 319 LEU A O 1
ATOM 2613 N N . LEU A 1 320 ? 3.946 -16.647 5.745 1.00 94.88 320 LEU A N 1
ATOM 2614 C CA . LEU A 1 320 ? 4.755 -16.344 4.558 1.00 94.88 320 LEU A CA 1
ATOM 2615 C C . LEU A 1 320 ? 3.883 -16.152 3.317 1.00 94.88 320 LEU A C 1
ATOM 2617 O O . LEU A 1 320 ? 4.058 -15.164 2.609 1.00 94.88 320 LEU A O 1
ATOM 2621 N N . ASP A 1 321 ? 2.909 -17.036 3.107 1.00 92.69 321 ASP A N 1
ATOM 2622 C CA . ASP A 1 321 ? 1.983 -16.954 1.978 1.00 92.69 321 ASP A CA 1
ATOM 2623 C C . ASP A 1 321 ? 1.110 -15.690 2.061 1.00 92.69 321 ASP A C 1
ATOM 2625 O O . ASP A 1 321 ? 0.848 -15.043 1.049 1.00 92.69 321 ASP A O 1
ATOM 2629 N N . LEU A 1 322 ? 0.690 -15.280 3.267 1.00 93.31 322 LEU A N 1
ATOM 2630 C CA . LEU A 1 322 ? -0.006 -14.003 3.470 1.00 93.31 322 LEU A CA 1
ATOM 2631 C C . LEU A 1 322 ? 0.894 -12.803 3.182 1.00 93.31 322 LEU A C 1
ATOM 2633 O O . LEU A 1 322 ? 0.448 -11.842 2.559 1.00 93.31 322 LEU A O 1
ATOM 2637 N N . MET A 1 323 ? 2.144 -12.830 3.650 1.00 94.69 323 MET A N 1
ATOM 2638 C CA . MET A 1 323 ? 3.092 -11.747 3.388 1.00 94.69 323 MET A CA 1
ATOM 2639 C C . MET A 1 323 ? 3.395 -11.618 1.892 1.00 94.69 323 MET A C 1
ATOM 2641 O O . MET A 1 323 ? 3.500 -10.493 1.405 1.00 94.69 323 MET A O 1
ATOM 2645 N N . ASP A 1 324 ? 3.486 -12.732 1.162 1.00 92.94 324 ASP A N 1
ATOM 2646 C CA . ASP A 1 324 ? 3.619 -12.718 -0.295 1.00 92.94 324 ASP A CA 1
ATOM 2647 C C . ASP A 1 324 ? 2.346 -12.185 -0.974 1.00 92.94 324 ASP A C 1
ATOM 2649 O O . ASP A 1 324 ? 2.436 -11.244 -1.763 1.00 92.94 324 ASP A O 1
ATOM 2653 N N . LYS A 1 325 ? 1.149 -12.658 -0.576 1.00 91.00 325 LYS A N 1
ATOM 2654 C CA . LYS A 1 325 ? -0.146 -12.143 -1.077 1.00 91.00 325 LYS A CA 1
ATOM 2655 C C . LYS A 1 325 ? -0.322 -10.636 -0.840 1.00 91.00 325 LYS A C 1
ATOM 2657 O O . LYS A 1 325 ? -1.021 -9.966 -1.596 1.00 91.00 325 LYS A O 1
ATOM 2662 N N . PHE A 1 326 ? 0.292 -10.087 0.206 1.00 91.94 326 PHE A N 1
ATOM 2663 C CA . PHE A 1 326 ? 0.255 -8.656 0.535 1.00 91.94 326 PHE A CA 1
ATOM 2664 C C . PHE A 1 326 ? 1.376 -7.830 -0.104 1.00 91.94 326 PHE A C 1
ATOM 2666 O O . PHE A 1 326 ? 1.483 -6.632 0.186 1.00 91.94 326 PHE A O 1
ATOM 2673 N N . ASP A 1 327 ? 2.190 -8.450 -0.964 1.00 95.00 327 ASP A N 1
ATOM 2674 C CA . ASP A 1 327 ? 3.357 -7.844 -1.601 1.00 95.00 327 ASP A CA 1
ATOM 2675 C C . ASP A 1 327 ? 4.350 -7.258 -0.575 1.00 95.00 327 ASP A C 1
ATOM 2677 O O . ASP A 1 327 ? 4.958 -6.210 -0.796 1.00 95.00 327 ASP A O 1
ATOM 2681 N N . LEU A 1 328 ? 4.498 -7.915 0.583 1.00 95.12 328 LEU A N 1
ATOM 2682 C CA . LEU A 1 328 ? 5.415 -7.502 1.658 1.00 95.12 328 LEU A CA 1
ATOM 2683 C C . LEU A 1 328 ? 6.792 -8.161 1.540 1.00 95.12 328 LEU A C 1
ATOM 2685 O O . LEU A 1 328 ? 7.768 -7.651 2.091 1.00 95.12 328 LEU A O 1
ATOM 2689 N N . LEU A 1 329 ? 6.869 -9.294 0.844 1.00 95.31 329 LEU A N 1
ATOM 2690 C CA . LEU A 1 329 ? 8.108 -10.001 0.551 1.00 95.31 329 LEU A CA 1
ATOM 2691 C C . LEU A 1 329 ? 8.068 -10.626 -0.846 1.00 95.31 329 LEU A C 1
ATOM 2693 O O . LEU A 1 329 ? 7.003 -10.783 -1.433 1.00 95.31 329 LEU A O 1
ATOM 2697 N N . CYS A 1 330 ? 9.239 -10.987 -1.362 1.00 93.38 330 CYS A N 1
ATOM 2698 C CA . CYS A 1 330 ? 9.403 -11.748 -2.599 1.00 93.38 330 CYS A CA 1
ATOM 2699 C C . CYS A 1 330 ? 10.391 -12.888 -2.351 1.00 93.38 330 CYS A C 1
ATOM 2701 O O . CYS A 1 330 ? 11.507 -12.638 -1.893 1.00 93.38 330 CYS A O 1
ATOM 2703 N N . LYS A 1 331 ? 10.005 -14.136 -2.632 1.00 92.88 331 LYS A N 1
ATOM 2704 C CA . LYS A 1 331 ? 10.920 -15.281 -2.529 1.00 92.88 331 LYS A CA 1
ATOM 2705 C C . LYS A 1 331 ? 12.013 -15.181 -3.594 1.00 92.88 331 LYS A C 1
ATOM 2707 O O . LYS A 1 331 ? 11.724 -14.971 -4.768 1.00 92.88 331 LYS A O 1
ATOM 2712 N N . ARG A 1 332 ? 13.265 -15.376 -3.181 1.00 90.56 332 ARG A N 1
ATOM 2713 C CA . ARG A 1 332 ? 14.433 -15.396 -4.069 1.00 90.56 332 ARG A CA 1
ATOM 2714 C C . ARG A 1 332 ? 14.531 -16.751 -4.762 1.00 90.56 332 ARG A C 1
ATOM 2716 O O . ARG A 1 332 ? 14.398 -17.780 -4.098 1.00 90.56 332 ARG A O 1
ATOM 2723 N N . PHE A 1 333 ? 14.783 -16.759 -6.068 1.00 84.31 333 PHE A N 1
ATOM 2724 C CA . PHE A 1 333 ? 15.213 -17.979 -6.756 1.00 84.31 333 PHE A CA 1
ATOM 2725 C C . PHE A 1 333 ? 16.670 -18.263 -6.373 1.00 84.31 333 PHE A C 1
ATOM 2727 O O . PHE A 1 333 ? 17.505 -17.360 -6.389 1.00 84.31 333 PHE A O 1
ATOM 2734 N N . ASP A 1 334 ? 16.943 -19.487 -5.915 1.00 65.94 334 ASP A N 1
ATOM 2735 C CA . ASP A 1 334 ? 18.220 -19.845 -5.295 1.00 65.94 334 ASP A CA 1
ATOM 2736 C C . ASP A 1 334 ? 19.408 -19.625 -6.252 1.00 65.94 334 ASP A C 1
ATOM 2738 O O . ASP A 1 334 ? 19.424 -20.124 -7.378 1.00 65.94 334 ASP A O 1
ATOM 2742 N N . GLU A 1 335 ? 20.447 -18.941 -5.763 1.00 53.12 335 GLU A N 1
ATOM 2743 C CA . GLU A 1 335 ? 21.810 -19.078 -6.286 1.00 53.12 335 GLU A CA 1
ATOM 2744 C C . GLU A 1 335 ? 22.331 -20.466 -5.864 1.00 53.12 335 GLU A C 1
ATOM 2746 O O . GLU A 1 335 ? 22.322 -20.775 -4.665 1.00 53.12 335 GLU A O 1
ATOM 2751 N N . PRO A 1 336 ? 22.844 -21.309 -6.776 1.00 42.22 336 PRO A N 1
ATOM 2752 C CA . PRO A 1 336 ? 23.664 -22.442 -6.373 1.00 42.22 336 PRO A CA 1
ATOM 2753 C C . PRO A 1 336 ? 24.906 -21.896 -5.655 1.00 42.22 336 PRO A C 1
ATOM 2755 O O . PRO A 1 336 ? 25.769 -21.283 -6.283 1.00 42.22 336 PRO A O 1
ATOM 2758 N N . ARG A 1 337 ? 25.009 -22.081 -4.333 1.00 45.16 337 ARG A N 1
ATOM 2759 C CA . ARG A 1 337 ? 26.224 -21.709 -3.595 1.00 45.16 337 ARG A CA 1
ATOM 2760 C C . ARG A 1 337 ? 27.393 -22.539 -4.129 1.00 45.16 337 ARG A C 1
ATOM 2762 O O . ARG A 1 337 ? 27.349 -23.767 -4.103 1.00 45.16 337 ARG A O 1
ATOM 2769 N N . GLU A 1 338 ? 28.469 -21.877 -4.552 1.00 43.28 338 GLU A N 1
ATOM 2770 C CA . GLU A 1 338 ? 29.701 -22.528 -5.034 1.00 43.28 338 GLU A CA 1
ATOM 2771 C C . GLU A 1 338 ? 30.348 -23.468 -3.992 1.00 43.28 338 GLU A C 1
ATOM 2773 O O . GLU A 1 338 ? 31.139 -24.346 -4.339 1.00 43.28 338 GLU A O 1
ATOM 2778 N N . GLU A 1 339 ? 29.969 -23.338 -2.718 1.00 43.03 339 GLU A N 1
ATOM 2779 C CA . GLU A 1 339 ? 30.481 -24.130 -1.595 1.00 43.03 339 GLU A CA 1
ATOM 2780 C C . GLU A 1 339 ? 30.022 -25.604 -1.591 1.00 43.03 339 GLU A C 1
ATOM 2782 O O . GLU A 1 339 ? 30.623 -26.424 -0.896 1.00 43.03 339 GLU A O 1
ATOM 2787 N N . GLU A 1 340 ? 29.027 -26.000 -2.396 1.00 43.12 340 GLU A N 1
ATOM 2788 C CA . GLU A 1 340 ? 28.588 -27.409 -2.468 1.00 43.12 340 GLU A CA 1
ATOM 2789 C C . GLU A 1 340 ? 29.515 -28.315 -3.300 1.00 43.12 340 GLU A C 1
ATOM 2791 O O . GLU A 1 340 ? 29.351 -29.535 -3.306 1.00 43.12 340 GLU A O 1
ATOM 2796 N N . LYS A 1 341 ? 30.553 -27.772 -3.950 1.00 40.00 341 LYS A N 1
ATOM 2797 C CA . LYS A 1 341 ? 31.528 -28.582 -4.705 1.00 40.00 341 LYS A CA 1
ATOM 2798 C C . LYS A 1 341 ? 32.603 -29.259 -3.840 1.00 40.00 341 LYS A C 1
ATOM 2800 O O . LYS A 1 341 ? 33.413 -30.004 -4.387 1.00 40.00 341 LYS A O 1
ATOM 2805 N N . SER A 1 342 ? 32.641 -29.032 -2.522 1.00 40.38 342 SER A N 1
ATOM 2806 C CA . SER A 1 342 ? 33.743 -29.512 -1.663 1.00 40.38 342 SER A CA 1
ATOM 2807 C C . SER A 1 342 ? 33.348 -30.404 -0.482 1.00 40.38 342 SER A C 1
ATOM 2809 O O . SER A 1 342 ? 34.232 -30.857 0.244 1.00 40.38 342 SER A O 1
ATOM 2811 N N . SER A 1 343 ? 32.067 -30.731 -0.287 1.00 40.31 343 SER A N 1
ATOM 2812 C CA . SER A 1 343 ? 31.654 -31.652 0.783 1.00 40.31 343 SER A CA 1
ATOM 2813 C C . SER A 1 343 ? 31.222 -33.004 0.218 1.00 40.31 343 SER A C 1
ATOM 2815 O O . SER A 1 343 ? 30.116 -33.198 -0.280 1.00 40.31 343 SER A O 1
ATOM 2817 N N . THR A 1 344 ? 32.140 -33.964 0.309 1.00 35.06 344 THR A N 1
ATOM 2818 C CA . THR A 1 344 ? 31.895 -35.387 0.084 1.00 35.06 344 THR A CA 1
ATOM 2819 C C . THR A 1 344 ? 30.711 -35.867 0.925 1.00 35.06 344 THR A C 1
ATOM 2821 O O . THR A 1 344 ? 30.638 -35.659 2.137 1.00 35.06 344 THR A O 1
ATOM 2824 N N . ALA A 1 345 ? 29.754 -36.502 0.252 1.00 38.56 345 ALA A N 1
ATOM 2825 C CA . ALA A 1 345 ? 28.530 -37.012 0.842 1.00 38.56 345 ALA A CA 1
ATOM 2826 C C . ALA A 1 345 ? 28.816 -38.046 1.946 1.00 38.56 345 ALA A C 1
ATOM 2828 O O . ALA A 1 345 ? 29.355 -39.118 1.678 1.00 38.56 345 ALA A O 1
ATOM 2829 N N . SER A 1 346 ? 28.377 -37.755 3.172 1.00 35.81 346 SER A N 1
ATOM 2830 C CA . SER A 1 346 ? 28.077 -38.779 4.174 1.00 35.81 346 SER A CA 1
ATOM 2831 C C . SER A 1 346 ? 26.564 -38.830 4.354 1.00 35.81 346 SER A C 1
ATOM 2833 O O . SER A 1 346 ? 25.946 -37.929 4.926 1.00 35.81 346 SER A O 1
ATOM 2835 N N . ALA A 1 347 ? 25.956 -39.855 3.766 1.00 43.00 347 ALA A N 1
ATOM 2836 C CA . ALA A 1 347 ? 24.522 -40.083 3.766 1.00 43.00 347 ALA A CA 1
ATOM 2837 C C . ALA A 1 347 ? 24.102 -40.855 5.022 1.00 43.00 347 ALA A C 1
ATOM 2839 O O . ALA A 1 347 ? 23.954 -42.068 4.971 1.00 43.00 347 ALA A O 1
ATOM 2840 N N . THR A 1 348 ? 23.863 -40.155 6.132 1.00 38.53 348 THR A N 1
ATOM 2841 C CA . THR A 1 348 ? 23.032 -40.664 7.238 1.00 38.53 348 THR A CA 1
ATOM 2842 C C . THR A 1 348 ? 22.430 -39.505 8.035 1.00 38.53 348 THR A C 1
ATOM 2844 O O . THR A 1 348 ? 23.100 -38.961 8.907 1.00 38.53 348 THR A O 1
ATOM 2847 N N . ALA A 1 349 ? 21.178 -39.132 7.748 1.00 36.94 349 ALA A N 1
ATOM 2848 C CA . ALA A 1 349 ? 20.189 -38.662 8.731 1.00 36.94 349 ALA A CA 1
ATOM 2849 C C . ALA A 1 349 ? 18.870 -38.290 8.034 1.00 36.94 349 ALA A C 1
ATOM 2851 O O . ALA A 1 349 ? 18.812 -37.377 7.213 1.00 36.94 349 ALA A O 1
ATOM 2852 N N . THR A 1 350 ? 17.802 -38.985 8.417 1.00 39.31 350 THR A N 1
ATOM 2853 C CA . THR A 1 350 ? 16.400 -38.698 8.095 1.00 39.31 350 THR A CA 1
ATOM 2854 C C . THR A 1 350 ? 15.937 -37.445 8.849 1.00 39.31 350 THR A C 1
ATOM 2856 O O . THR A 1 350 ? 15.271 -37.533 9.876 1.00 39.31 350 THR A O 1
ATOM 2859 N N . GLN A 1 351 ? 16.340 -36.271 8.369 1.00 33.50 351 GLN A N 1
ATOM 2860 C CA . GLN A 1 351 ? 15.775 -34.975 8.749 1.00 33.50 351 GLN A CA 1
ATOM 2861 C C . GLN A 1 351 ? 15.520 -34.182 7.460 1.00 33.50 351 GLN A C 1
ATOM 2863 O O . GLN A 1 351 ? 16.395 -34.186 6.587 1.00 33.50 351 GLN A O 1
ATOM 2868 N N . PRO A 1 352 ? 14.361 -33.518 7.293 1.00 35.66 352 PRO A N 1
ATOM 2869 C CA . PRO A 1 352 ? 14.174 -32.601 6.176 1.00 35.66 352 PRO A CA 1
ATOM 2870 C C . PRO A 1 352 ? 15.265 -31.526 6.262 1.00 35.66 352 PRO A C 1
ATOM 2872 O O . PRO A 1 352 ? 15.387 -30.835 7.274 1.00 35.66 352 PRO A O 1
ATOM 2875 N N . ARG A 1 353 ? 16.123 -31.441 5.235 1.00 36.97 353 ARG A N 1
ATOM 2876 C CA . ARG A 1 353 ? 17.149 -30.393 5.145 1.00 36.97 353 ARG A CA 1
ATOM 2877 C C . ARG A 1 353 ? 16.451 -29.029 5.254 1.00 36.97 353 ARG A C 1
ATOM 2879 O O . ARG A 1 353 ? 15.431 -28.854 4.587 1.00 36.97 353 ARG A O 1
ATOM 2886 N N . PRO A 1 354 ? 16.972 -28.078 6.052 1.00 46.41 354 PRO A N 1
ATOM 2887 C CA . PRO A 1 354 ? 16.419 -26.733 6.087 1.00 46.41 354 PRO A CA 1
ATOM 2888 C C . PRO A 1 354 ? 16.462 -26.171 4.668 1.00 46.41 354 PRO A C 1
ATOM 2890 O O . PRO A 1 354 ? 17.504 -26.192 4.011 1.00 46.41 354 PRO A O 1
ATOM 2893 N N . THR A 1 355 ? 15.313 -25.729 4.173 1.00 54.66 355 THR A N 1
ATOM 2894 C CA . THR A 1 355 ? 15.234 -25.020 2.902 1.00 54.66 355 THR A CA 1
ATOM 2895 C C . THR A 1 355 ? 16.101 -23.771 3.021 1.00 54.66 355 THR A C 1
ATOM 2897 O O . THR A 1 355 ? 15.836 -22.935 3.881 1.00 54.66 355 THR A O 1
ATOM 2900 N N . ASN A 1 356 ? 17.118 -23.610 2.169 1.00 70.44 356 ASN A N 1
ATOM 2901 C CA . ASN A 1 356 ? 17.967 -22.407 2.110 1.00 70.44 356 ASN A CA 1
ATOM 2902 C C . ASN A 1 356 ? 17.211 -21.176 1.557 1.00 70.44 356 ASN A C 1
ATOM 2904 O O . ASN A 1 356 ? 17.811 -20.281 0.966 1.00 70.44 356 ASN A O 1
ATOM 2908 N N . ALA A 1 357 ? 15.890 -21.131 1.744 1.00 88.00 357 ALA A N 1
ATOM 2909 C CA . ALA A 1 357 ? 15.033 -20.098 1.208 1.00 88.00 357 ALA A CA 1
ATOM 2910 C C . ALA A 1 357 ? 15.424 -18.731 1.781 1.00 88.00 357 ALA A C 1
ATOM 2912 O O . ALA A 1 357 ? 15.759 -18.567 2.959 1.00 88.00 357 ALA A O 1
ATOM 2913 N N . SER A 1 358 ? 15.361 -17.725 0.921 1.00 92.44 358 SER A N 1
ATOM 2914 C CA . SER A 1 358 ? 15.538 -16.335 1.311 1.00 92.44 358 SER A CA 1
ATOM 2915 C C . SER A 1 358 ? 14.554 -15.460 0.557 1.00 92.44 358 SER A C 1
ATOM 2917 O O . SER A 1 358 ? 14.052 -15.840 -0.499 1.00 92.44 358 SER A O 1
ATOM 2919 N N . TYR A 1 359 ? 14.260 -14.299 1.122 1.00 94.50 359 TYR A N 1
ATOM 2920 C CA . TYR A 1 359 ? 13.223 -13.401 0.645 1.00 94.50 359 TYR A CA 1
ATOM 2921 C C . TYR A 1 359 ? 13.763 -11.973 0.589 1.00 94.50 359 TYR A C 1
ATOM 2923 O O . TYR A 1 359 ? 14.487 -11.551 1.491 1.00 94.50 359 TYR A O 1
ATOM 2931 N N . TYR A 1 360 ? 13.409 -11.220 -0.447 1.00 94.19 360 TYR A N 1
ATOM 2932 C CA . TYR A 1 360 ? 13.554 -9.768 -0.453 1.00 94.19 360 TYR A CA 1
ATOM 2933 C C . TYR A 1 360 ? 12.419 -9.138 0.359 1.00 94.19 360 TYR A C 1
ATOM 2935 O O . TYR A 1 360 ? 11.261 -9.515 0.194 1.00 94.19 360 TYR A O 1
ATOM 2943 N N . VAL A 1 361 ? 12.746 -8.159 1.203 1.00 94.44 361 VAL A N 1
ATOM 2944 C CA . VAL A 1 361 ? 11.805 -7.399 2.040 1.00 94.44 361 VAL A CA 1
ATOM 2945 C C . VAL A 1 361 ? 12.119 -5.900 1.906 1.00 94.44 361 VAL A C 1
ATOM 2947 O O . VAL A 1 361 ? 12.782 -5.324 2.775 1.00 94.44 361 VAL A O 1
ATOM 2950 N N . PRO A 1 362 ? 11.683 -5.237 0.814 1.00 90.75 362 PRO A N 1
ATOM 2951 C CA . PRO A 1 362 ? 12.091 -3.862 0.507 1.00 90.75 362 PRO A CA 1
ATOM 2952 C C . PRO A 1 362 ? 11.771 -2.839 1.604 1.00 90.75 362 PRO A C 1
ATOM 2954 O O . PRO A 1 362 ? 12.538 -1.903 1.813 1.00 90.75 362 PRO A O 1
ATOM 2957 N N . SER A 1 363 ? 10.696 -3.042 2.373 1.00 89.31 363 SER A N 1
ATOM 2958 C CA . SER A 1 363 ? 10.304 -2.133 3.460 1.00 89.31 363 SER A CA 1
ATOM 2959 C C . SER A 1 363 ? 11.277 -2.107 4.647 1.00 89.31 363 SER A C 1
ATOM 2961 O O . SER A 1 363 ? 11.164 -1.236 5.507 1.00 89.31 363 SER A O 1
ATOM 2963 N N . MET A 1 364 ? 12.209 -3.065 4.725 1.00 89.69 364 MET A N 1
ATOM 2964 C CA . MET A 1 364 ? 13.241 -3.126 5.768 1.00 89.69 364 MET A CA 1
ATOM 2965 C C . MET A 1 364 ? 14.524 -2.377 5.396 1.00 89.69 364 MET A C 1
ATOM 2967 O O . MET A 1 364 ? 15.384 -2.179 6.258 1.00 89.69 364 MET A O 1
ATOM 2971 N N . LEU A 1 365 ? 14.659 -1.942 4.140 1.00 86.38 365 LEU A N 1
ATOM 2972 C CA . LEU A 1 365 ? 15.823 -1.193 3.681 1.00 86.38 365 LEU A CA 1
ATOM 2973 C C . LEU A 1 365 ? 15.874 0.166 4.378 1.00 86.38 365 LEU A C 1
ATOM 2975 O O . LEU A 1 365 ? 14.895 0.914 4.412 1.00 86.38 365 LEU A O 1
ATOM 2979 N N . ARG A 1 366 ? 17.032 0.504 4.949 1.00 73.62 366 ARG A N 1
ATOM 2980 C CA . ARG A 1 366 ? 17.206 1.784 5.639 1.00 73.62 366 ARG A CA 1
ATOM 2981 C C . ARG A 1 366 ? 17.428 2.926 4.662 1.00 73.62 366 ARG A C 1
ATOM 2983 O O . ARG A 1 366 ? 18.117 2.786 3.655 1.00 73.62 366 ARG A O 1
ATOM 2990 N N . GLN A 1 367 ? 16.925 4.092 5.052 1.00 66.12 367 GLN A N 1
ATOM 2991 C CA . GLN A 1 367 ? 17.255 5.348 4.401 1.00 66.12 367 GLN A CA 1
ATOM 2992 C C . GLN A 1 367 ? 18.741 5.655 4.580 1.00 66.12 367 GLN A C 1
ATOM 2994 O O . GLN A 1 367 ? 19.224 5.831 5.701 1.00 66.12 367 GLN A O 1
ATOM 2999 N N . GLN A 1 368 ? 19.473 5.688 3.469 1.00 59.31 368 GLN A N 1
ATOM 3000 C CA . GLN A 1 368 ? 20.881 6.059 3.469 1.00 59.31 368 GLN A CA 1
ATOM 3001 C C . GLN A 1 368 ? 20.989 7.566 3.726 1.00 59.31 368 GLN A C 1
ATOM 3003 O O . GLN A 1 368 ? 20.419 8.386 3.012 1.00 59.31 368 GLN A O 1
ATOM 3008 N N . THR A 1 369 ? 21.705 7.949 4.783 1.00 46.12 369 THR A N 1
ATOM 3009 C CA . THR A 1 369 ? 21.864 9.353 5.208 1.00 46.12 369 THR A CA 1
ATOM 3010 C C . THR A 1 369 ? 22.804 10.162 4.318 1.00 46.12 369 THR A C 1
ATOM 3012 O O . THR A 1 369 ? 22.968 11.364 4.520 1.00 46.12 369 THR A O 1
ATOM 3015 N N . SER A 1 370 ? 23.441 9.528 3.342 1.00 40.50 370 SER A N 1
ATOM 3016 C CA . SER A 1 370 ? 24.399 10.157 2.451 1.00 40.50 370 SER A CA 1
ATOM 3017 C C . SER A 1 370 ? 23.855 10.179 1.025 1.00 40.50 370 SER A C 1
ATOM 3019 O O . SER A 1 370 ? 23.540 9.145 0.448 1.00 40.50 370 SER A O 1
ATOM 3021 N N . ARG A 1 371 ? 23.841 11.383 0.433 1.00 41.59 371 ARG A N 1
ATOM 3022 C CA . ARG A 1 371 ? 23.687 11.696 -1.008 1.00 41.59 371 ARG A CA 1
ATOM 3023 C C . ARG A 1 371 ? 24.614 10.892 -1.949 1.00 41.59 371 ARG A C 1
ATOM 3025 O O . ARG A 1 371 ? 24.642 11.154 -3.142 1.00 41.59 371 ARG A O 1
ATOM 3032 N N . SER A 1 372 ? 25.409 9.963 -1.424 1.00 36.38 372 SER A N 1
ATOM 3033 C CA . SER A 1 372 ? 26.553 9.313 -2.064 1.00 36.38 372 SER A CA 1
ATOM 3034 C C . SER A 1 372 ? 26.196 8.205 -3.055 1.00 36.38 372 SER A C 1
ATOM 3036 O O . SER A 1 372 ? 27.094 7.665 -3.684 1.00 36.38 372 SER A O 1
ATOM 3038 N N . LEU A 1 373 ? 24.914 7.873 -3.206 1.00 42.53 373 LEU A N 1
ATOM 3039 C CA . LEU A 1 373 ? 24.400 7.023 -4.281 1.00 42.53 373 LEU A CA 1
ATOM 3040 C C . LEU A 1 373 ? 23.270 7.756 -5.014 1.00 42.53 373 LEU A C 1
ATOM 3042 O O . LEU A 1 373 ? 22.229 7.188 -5.314 1.00 42.53 373 LEU A O 1
ATOM 3046 N N . GLN A 1 374 ? 23.477 9.027 -5.371 1.00 43.59 374 GLN A N 1
ATOM 3047 C CA . GLN A 1 374 ? 23.022 9.394 -6.707 1.00 43.59 374 GLN A CA 1
ATOM 3048 C C . GLN A 1 374 ? 23.895 8.561 -7.644 1.00 43.59 374 GLN A C 1
ATOM 3050 O O . GLN A 1 374 ? 24.998 8.974 -7.988 1.00 43.59 374 GLN A O 1
ATOM 3055 N N . LEU A 1 375 ? 23.453 7.342 -7.990 1.00 45.19 375 LEU A N 1
ATOM 3056 C CA . LEU A 1 375 ? 23.867 6.809 -9.277 1.00 45.19 375 LEU A CA 1
ATOM 3057 C C . LEU A 1 375 ? 23.424 7.895 -10.245 1.00 45.19 375 LEU A C 1
ATOM 3059 O O . LEU A 1 375 ? 22.225 8.090 -10.452 1.00 45.19 375 LEU A O 1
ATOM 3063 N N . GLU A 1 376 ? 24.388 8.659 -10.742 1.00 41.72 376 GLU A N 1
ATOM 3064 C CA . GLU A 1 376 ? 24.229 9.420 -11.959 1.00 41.72 376 GLU A CA 1
ATOM 3065 C C . GLU A 1 376 ? 23.823 8.378 -13.001 1.00 41.72 376 GLU A C 1
ATOM 3067 O O . GLU A 1 376 ? 24.658 7.729 -13.628 1.00 41.72 376 GLU A O 1
ATOM 3072 N N . THR A 1 377 ? 22.516 8.139 -13.147 1.00 44.38 377 THR A N 1
ATOM 3073 C CA . THR A 1 377 ? 21.990 7.715 -14.433 1.00 44.38 377 THR A CA 1
ATOM 3074 C C . THR A 1 377 ? 22.521 8.779 -15.362 1.00 44.38 377 THR A C 1
ATOM 3076 O O . THR A 1 377 ? 22.102 9.931 -15.253 1.00 44.38 377 THR A O 1
ATOM 3079 N N . THR A 1 378 ? 23.532 8.434 -16.152 1.00 44.97 378 THR A N 1
ATOM 3080 C CA . THR A 1 378 ? 24.041 9.304 -17.196 1.00 44.97 378 THR A CA 1
ATOM 3081 C C . THR A 1 378 ? 22.827 9.622 -18.054 1.00 44.97 378 THR A C 1
ATOM 3083 O O . THR A 1 378 ? 22.358 8.771 -18.806 1.00 44.97 378 THR A O 1
ATOM 3086 N N . GLU A 1 379 ? 22.251 10.813 -17.851 1.00 51.88 379 GLU A N 1
ATOM 3087 C CA . GLU A 1 379 ? 20.946 11.205 -18.408 1.00 51.88 379 GLU A CA 1
ATOM 3088 C C . GLU A 1 379 ? 20.921 11.044 -19.932 1.00 51.88 379 GLU A C 1
ATOM 3090 O O . GLU A 1 379 ? 19.866 10.882 -20.531 1.00 51.88 379 GLU A O 1
ATOM 3095 N N . ASN A 1 380 ? 22.103 11.005 -20.545 1.00 53.94 380 ASN A N 1
ATOM 3096 C CA . ASN A 1 380 ? 22.292 10.911 -21.977 1.00 53.94 380 ASN A CA 1
ATOM 3097 C C . ASN A 1 380 ? 21.974 9.535 -22.595 1.00 53.94 380 ASN A C 1
ATOM 3099 O O . ASN A 1 380 ? 21.858 9.496 -23.812 1.00 53.94 380 ASN A O 1
ATOM 3103 N N . ASN A 1 381 ? 21.824 8.435 -21.834 1.00 72.88 381 ASN A N 1
ATOM 3104 C CA . ASN A 1 381 ? 21.639 7.085 -22.420 1.00 72.88 381 ASN A CA 1
ATOM 3105 C C . ASN A 1 381 ? 20.529 6.232 -21.771 1.00 72.88 381 ASN A C 1
ATOM 3107 O O . ASN A 1 381 ? 20.565 5.001 -21.849 1.00 72.88 381 ASN A O 1
ATOM 3111 N N . SER A 1 382 ? 19.553 6.855 -21.108 1.00 87.00 382 SER A N 1
ATOM 3112 C CA . SER A 1 382 ? 18.414 6.154 -20.498 1.00 87.00 382 SER A CA 1
ATOM 3113 C C . SER A 1 382 ? 17.085 6.704 -20.999 1.00 87.00 382 SER A C 1
ATOM 3115 O O . SER A 1 382 ? 16.923 7.921 -21.051 1.00 87.00 382 SER A O 1
ATOM 3117 N N . ASN A 1 383 ? 16.116 5.825 -21.255 1.00 92.12 383 ASN A N 1
ATOM 3118 C CA . ASN A 1 383 ? 14.737 6.241 -21.508 1.00 92.12 383 ASN A CA 1
ATOM 3119 C C . ASN A 1 383 ? 14.050 6.460 -20.159 1.00 92.12 383 ASN A C 1
ATOM 3121 O O . ASN A 1 383 ? 14.053 5.566 -19.308 1.00 92.12 383 ASN A O 1
ATOM 3125 N N . VAL A 1 384 ? 13.496 7.654 -19.941 1.00 93.50 384 VAL A N 1
ATOM 3126 C CA . VAL A 1 384 ? 12.944 8.059 -18.641 1.00 93.50 384 VAL A CA 1
ATOM 3127 C C . VAL A 1 384 ? 11.490 8.485 -18.781 1.00 93.50 384 VAL A C 1
ATOM 3129 O O . VAL A 1 384 ? 11.153 9.357 -19.578 1.00 93.50 384 VAL A O 1
ATOM 3132 N N . PHE A 1 385 ? 10.640 7.920 -17.931 1.00 96.00 385 PHE A N 1
ATOM 3133 C CA . PHE A 1 385 ? 9.274 8.385 -17.716 1.00 96.00 385 PHE A CA 1
ATOM 3134 C C . PHE A 1 385 ? 8.948 8.402 -16.219 1.00 96.00 385 PHE A C 1
ATOM 3136 O O . PHE A 1 385 ? 9.727 7.951 -15.378 1.00 96.00 385 PHE A O 1
ATOM 3143 N N . TYR A 1 386 ? 7.809 8.982 -15.869 1.00 96.06 386 TYR A N 1
ATOM 3144 C CA . TYR A 1 386 ? 7.423 9.272 -14.496 1.00 96.06 386 TYR A CA 1
ATOM 3145 C C . TYR A 1 386 ? 6.015 8.770 -14.226 1.00 96.06 386 TYR A C 1
ATOM 3147 O O . TYR A 1 386 ? 5.141 8.841 -15.085 1.00 96.06 386 TYR A O 1
ATOM 3155 N N . VAL A 1 387 ? 5.777 8.323 -13.002 1.00 97.00 387 VAL A N 1
ATOM 3156 C CA . VAL A 1 387 ? 4.432 8.135 -12.465 1.00 97.00 387 VAL A CA 1
ATOM 3157 C C . VAL A 1 387 ? 4.183 9.259 -11.474 1.00 97.00 387 VAL A C 1
ATOM 3159 O O . VAL A 1 387 ? 4.732 9.248 -10.373 1.00 97.00 387 VAL A O 1
ATOM 3162 N N . ASP A 1 388 ? 3.393 10.245 -11.884 1.00 94.38 388 ASP A N 1
ATOM 3163 C CA . ASP A 1 388 ? 3.068 11.413 -11.071 1.00 94.38 388 ASP A CA 1
ATOM 3164 C C . ASP A 1 388 ? 1.862 11.122 -10.173 1.00 94.38 388 ASP A C 1
ATOM 3166 O O . ASP A 1 388 ? 0.756 10.922 -10.674 1.00 94.38 388 ASP A O 1
ATOM 3170 N N . PHE A 1 389 ? 2.069 11.122 -8.855 1.00 92.50 389 PHE A N 1
ATOM 3171 C CA . PHE A 1 389 ? 1.027 10.972 -7.831 1.00 92.50 389 PHE A CA 1
ATOM 3172 C C . PHE A 1 389 ? 0.581 12.321 -7.249 1.00 92.50 389 PHE A C 1
ATOM 3174 O O . PHE A 1 389 ? -0.138 12.372 -6.243 1.00 92.50 389 PHE A O 1
ATOM 3181 N N . LYS A 1 390 ? 1.000 13.428 -7.870 1.00 84.56 390 LYS A N 1
ATOM 3182 C CA . LYS A 1 390 ? 0.760 14.798 -7.421 1.00 84.56 390 LYS A CA 1
ATOM 3183 C C . LYS A 1 390 ? 1.322 15.012 -6.019 1.00 84.56 390 LYS A C 1
ATOM 3185 O O . LYS A 1 390 ? 2.526 15.144 -5.856 1.00 84.56 390 LYS A O 1
ATOM 3190 N N . GLU A 1 391 ? 0.467 15.011 -5.001 1.00 80.94 391 GLU A N 1
ATOM 3191 C CA . GLU A 1 391 ? 0.839 15.325 -3.619 1.00 80.94 391 GLU A CA 1
ATOM 3192 C C . GLU A 1 391 ? 0.983 14.077 -2.727 1.00 80.94 391 GLU A C 1
ATOM 3194 O O . GLU A 1 391 ? 1.510 14.190 -1.620 1.00 80.94 391 GLU A O 1
ATOM 3199 N N . PHE A 1 392 ? 0.531 12.892 -3.169 1.00 87.81 392 PHE A N 1
ATOM 3200 C CA . PHE A 1 392 ? 0.378 11.734 -2.280 1.00 87.81 392 PHE A CA 1
ATOM 3201 C C . PHE A 1 392 ? 0.897 10.416 -2.863 1.00 87.81 392 PHE A C 1
ATOM 3203 O O . PHE A 1 392 ? 0.192 9.714 -3.583 1.00 87.81 392 PHE A O 1
ATOM 3210 N N . LEU A 1 393 ? 2.103 10.030 -2.443 1.00 90.62 393 LEU A N 1
ATOM 3211 C CA . LEU A 1 393 ? 2.691 8.715 -2.701 1.00 90.62 393 LEU A CA 1
ATOM 3212 C C . LEU A 1 393 ? 3.027 8.031 -1.364 1.00 90.62 393 LEU A C 1
ATOM 3214 O O . LEU A 1 393 ? 3.901 8.506 -0.645 1.00 90.62 393 LEU A O 1
ATOM 3218 N N . PRO A 1 394 ? 2.330 6.952 -0.979 1.00 88.81 394 PRO A N 1
ATOM 3219 C CA . PRO A 1 394 ? 2.693 6.182 0.208 1.00 88.81 394 PRO A CA 1
ATOM 3220 C C . PRO A 1 394 ? 3.932 5.310 -0.023 1.00 88.81 394 PRO A C 1
ATOM 3222 O O . PRO A 1 394 ? 3.962 4.544 -0.985 1.00 88.81 394 PRO A O 1
ATOM 3225 N N . ASP A 1 395 ? 4.869 5.292 0.928 1.00 88.62 395 ASP A N 1
ATOM 3226 C CA . ASP A 1 395 ? 6.046 4.404 0.906 1.00 88.62 395 ASP A CA 1
ATOM 3227 C C . ASP A 1 395 ? 5.647 2.931 0.700 1.00 88.62 395 ASP A C 1
ATOM 3229 O O . ASP A 1 395 ? 6.218 2.212 -0.118 1.00 88.62 395 ASP A O 1
ATOM 3233 N N . GLY A 1 396 ? 4.586 2.493 1.387 1.00 90.50 396 GLY A N 1
ATOM 3234 C CA . GLY A 1 396 ? 4.071 1.128 1.277 1.00 90.50 396 GLY A CA 1
ATOM 3235 C C . GLY A 1 396 ? 3.451 0.790 -0.084 1.00 90.50 396 GLY A C 1
ATOM 3236 O O . GLY A 1 396 ? 3.237 -0.385 -0.360 1.00 90.50 396 GLY A O 1
ATOM 3237 N N . LEU A 1 397 ? 3.133 1.768 -0.938 1.00 93.62 397 LEU A N 1
ATOM 3238 C CA . LEU A 1 397 ? 2.767 1.499 -2.333 1.00 93.62 397 LEU A CA 1
ATOM 3239 C C . LEU A 1 397 ? 4.025 1.236 -3.163 1.00 93.62 397 LEU A C 1
ATOM 3241 O O . LEU A 1 397 ? 4.073 0.263 -3.913 1.00 93.62 397 LEU A O 1
ATOM 3245 N N . PHE A 1 398 ? 5.048 2.074 -2.986 1.00 95.25 398 PHE A N 1
ATOM 3246 C CA . PHE A 1 398 ? 6.328 1.923 -3.667 1.00 95.25 398 PHE A CA 1
ATOM 3247 C C . PHE A 1 398 ? 6.974 0.569 -3.352 1.00 95.25 398 PHE A C 1
ATOM 3249 O O . PHE A 1 398 ? 7.329 -0.162 -4.271 1.00 95.25 398 PHE A O 1
ATOM 3256 N N . HIS A 1 399 ? 7.052 0.173 -2.077 1.00 94.62 399 HIS A N 1
ATOM 3257 C CA . HIS A 1 399 ? 7.655 -1.112 -1.693 1.00 94.62 399 HIS A CA 1
ATOM 3258 C C . HIS A 1 399 ? 6.929 -2.320 -2.294 1.00 94.62 399 HIS A C 1
ATOM 3260 O O . HIS A 1 399 ? 7.593 -3.268 -2.708 1.00 94.62 399 HIS A O 1
ATOM 3266 N N . ARG A 1 400 ? 5.596 -2.269 -2.422 1.00 96.25 400 ARG A N 1
ATOM 3267 C CA . ARG A 1 400 ? 4.822 -3.320 -3.104 1.00 96.25 400 ARG A CA 1
ATOM 3268 C C . ARG A 1 400 ? 5.116 -3.375 -4.600 1.00 96.25 400 ARG A C 1
ATOM 3270 O O . ARG A 1 400 ? 5.265 -4.462 -5.152 1.00 96.25 400 ARG A O 1
ATOM 3277 N N . LEU A 1 401 ? 5.253 -2.219 -5.255 1.00 97.06 401 LEU A N 1
ATOM 3278 C CA . LEU A 1 401 ? 5.674 -2.164 -6.657 1.00 97.06 401 LEU A CA 1
ATOM 3279 C C . LEU A 1 401 ? 7.085 -2.747 -6.837 1.00 97.06 401 LEU A C 1
ATOM 3281 O O . LEU A 1 401 ? 7.305 -3.510 -7.772 1.00 97.06 401 LEU A O 1
ATOM 3285 N N . VAL A 1 402 ? 8.017 -2.459 -5.919 1.00 96.56 402 VAL A N 1
ATOM 3286 C CA . VAL A 1 402 ? 9.363 -3.062 -5.928 1.00 96.56 402 VAL A CA 1
ATOM 3287 C C . VAL A 1 402 ? 9.294 -4.582 -5.763 1.00 96.56 402 VAL A C 1
ATOM 3289 O O . VAL A 1 402 ? 9.965 -5.297 -6.500 1.00 96.56 402 VAL A O 1
ATOM 3292 N N . VAL A 1 403 ? 8.470 -5.095 -4.844 1.00 96.25 403 VAL A N 1
ATOM 3293 C CA . VAL A 1 403 ? 8.256 -6.544 -4.674 1.00 96.25 403 VAL A CA 1
ATOM 3294 C C . VAL A 1 403 ? 7.766 -7.191 -5.974 1.00 96.25 403 VAL A C 1
ATOM 3296 O O . VAL A 1 403 ? 8.319 -8.206 -6.397 1.00 96.25 403 VAL A O 1
ATOM 3299 N N . ARG A 1 404 ? 6.793 -6.576 -6.654 1.00 96.56 404 ARG A N 1
ATOM 3300 C CA . ARG A 1 404 ? 6.299 -7.052 -7.955 1.00 96.56 404 ARG A CA 1
ATOM 3301 C C . ARG A 1 404 ? 7.367 -6.979 -9.046 1.00 96.56 404 ARG A C 1
ATOM 3303 O O . ARG A 1 404 ? 7.493 -7.919 -9.821 1.00 96.56 404 ARG A O 1
ATOM 3310 N N . ALA A 1 405 ? 8.181 -5.922 -9.062 1.00 96.00 405 ALA A N 1
ATOM 3311 C CA . ALA A 1 405 ? 9.283 -5.762 -10.013 1.00 96.00 405 ALA A CA 1
ATOM 3312 C C . ALA A 1 405 ? 10.368 -6.827 -9.821 1.00 96.00 405 ALA A C 1
ATOM 3314 O O . ALA A 1 405 ? 10.907 -7.344 -10.796 1.00 96.00 405 ALA A O 1
ATOM 3315 N N . LEU A 1 406 ? 10.653 -7.194 -8.570 1.00 94.06 406 LEU A N 1
ATOM 3316 C CA . LEU A 1 406 ? 11.562 -8.286 -8.237 1.00 94.06 406 LEU A CA 1
ATOM 3317 C C . LEU A 1 406 ? 11.034 -9.634 -8.731 1.00 94.06 406 LEU A C 1
ATOM 3319 O O . LEU A 1 406 ? 11.788 -10.368 -9.362 1.00 94.06 406 LEU A O 1
ATOM 3323 N N . ARG A 1 407 ? 9.752 -9.949 -8.486 1.00 93.19 407 ARG A N 1
ATOM 3324 C CA . ARG A 1 407 ? 9.135 -11.183 -9.011 1.00 93.19 407 ARG A CA 1
ATOM 3325 C C . ARG A 1 407 ? 9.207 -11.223 -10.536 1.00 93.19 407 ARG A C 1
ATOM 3327 O O . ARG A 1 407 ? 9.769 -12.156 -11.093 1.00 93.19 407 ARG A O 1
ATOM 3334 N N . TRP A 1 408 ? 8.760 -10.151 -11.185 1.00 93.88 408 TRP A N 1
ATOM 3335 C CA . TRP A 1 408 ? 8.767 -10.029 -12.640 1.00 93.88 408 TRP A CA 1
ATOM 3336 C C . TRP A 1 408 ? 10.164 -10.191 -13.252 1.00 93.88 408 TRP A C 1
ATOM 3338 O O . TRP A 1 408 ? 10.338 -10.921 -14.223 1.00 93.88 408 TRP A O 1
ATOM 3348 N N . SER A 1 409 ? 11.180 -9.568 -12.648 1.00 91.81 409 SER A N 1
ATOM 3349 C CA . SER A 1 409 ? 12.579 -9.710 -13.064 1.00 91.81 409 SER A CA 1
ATOM 3350 C C . SER A 1 409 ? 13.065 -11.162 -12.977 1.00 91.81 409 SER A C 1
ATOM 3352 O O . SER A 1 409 ? 13.684 -11.670 -13.915 1.00 91.81 409 SER A O 1
ATOM 3354 N N . GLN A 1 410 ? 12.744 -11.851 -11.877 1.00 89.94 410 GLN A N 1
ATOM 3355 C CA . GLN A 1 410 ? 13.105 -13.254 -11.670 1.00 89.94 410 GLN A CA 1
ATOM 3356 C C . GLN A 1 410 ? 12.403 -14.189 -12.669 1.00 89.94 410 GLN A C 1
ATOM 3358 O O . GLN A 1 410 ? 13.044 -15.103 -13.189 1.00 89.94 410 GLN A O 1
ATOM 3363 N N . ASP A 1 411 ? 11.126 -13.944 -12.973 1.00 89.62 411 ASP A N 1
ATOM 3364 C CA . ASP A 1 411 ? 10.329 -14.751 -13.908 1.00 89.62 411 ASP A CA 1
ATOM 3365 C C . ASP A 1 411 ? 10.825 -14.630 -15.357 1.00 89.62 411 ASP A C 1
ATOM 3367 O O . ASP A 1 411 ? 10.822 -15.606 -16.107 1.00 89.62 411 ASP A O 1
ATOM 3371 N N . LEU A 1 412 ? 11.335 -13.454 -15.742 1.00 86.62 412 LEU A N 1
ATOM 3372 C CA . LEU A 1 412 ? 12.001 -13.242 -17.032 1.00 86.62 412 LEU A CA 1
ATOM 3373 C C . LEU A 1 412 ? 13.393 -13.892 -17.115 1.00 86.62 412 LEU A C 1
ATOM 3375 O O . LEU A 1 412 ? 14.004 -13.906 -18.182 1.00 86.62 412 LEU A O 1
ATOM 3379 N N . GLY A 1 413 ? 13.906 -14.437 -16.008 1.00 72.44 413 GLY A N 1
ATOM 3380 C CA . GLY A 1 413 ? 15.258 -14.981 -15.923 1.00 72.44 413 GLY A CA 1
ATOM 3381 C C . GLY A 1 413 ? 16.348 -13.910 -15.852 1.00 72.44 413 GLY A C 1
ATOM 3382 O O . GLY A 1 413 ? 17.506 -14.231 -16.125 1.00 72.44 413 GLY A O 1
ATOM 3383 N N . GLY A 1 414 ? 15.992 -12.671 -15.491 1.00 63.00 414 GLY A N 1
ATOM 3384 C CA . GLY A 1 414 ? 16.903 -11.534 -15.409 1.00 63.00 414 GLY A CA 1
ATOM 3385 C C . GLY A 1 414 ? 18.089 -11.816 -14.485 1.00 63.00 414 GLY A C 1
ATOM 3386 O O . GLY A 1 414 ? 17.903 -12.185 -13.328 1.00 63.00 414 GLY A O 1
ATOM 3387 N N . ALA A 1 415 ? 19.299 -11.678 -15.039 1.00 55.22 415 ALA A N 1
ATOM 3388 C CA . ALA A 1 415 ? 20.607 -11.843 -14.401 1.00 55.22 415 ALA A CA 1
ATOM 3389 C C . ALA A 1 415 ? 20.637 -12.866 -13.249 1.00 55.22 415 ALA A C 1
ATOM 3391 O O . ALA A 1 415 ? 20.827 -12.514 -12.085 1.00 55.22 415 ALA A O 1
ATOM 3392 N N . LYS A 1 416 ? 20.541 -14.157 -13.596 1.00 58.16 416 LYS A N 1
ATOM 3393 C CA . LYS A 1 416 ? 20.629 -15.314 -12.675 1.00 58.16 416 LYS A CA 1
ATOM 3394 C C . LYS A 1 416 ? 21.855 -15.319 -11.738 1.00 58.16 416 LYS A C 1
ATOM 3396 O O . LYS A 1 416 ? 21.929 -16.159 -10.848 1.00 58.16 416 LYS A O 1
ATOM 3401 N N . SER A 1 417 ? 22.821 -14.421 -11.943 1.00 54.91 417 SER A N 1
ATOM 3402 C CA . SER A 1 417 ? 24.061 -14.291 -11.175 1.00 54.91 417 SER A CA 1
ATOM 3403 C C . SER A 1 417 ? 24.276 -12.923 -10.507 1.00 54.91 417 SER A C 1
ATOM 3405 O O . SER A 1 417 ? 25.324 -12.732 -9.895 1.00 54.91 417 SER A O 1
ATOM 3407 N N . ALA A 1 418 ? 23.360 -11.953 -10.633 1.00 67.81 418 ALA A N 1
ATOM 3408 C CA . ALA A 1 418 ? 23.542 -10.615 -10.065 1.00 67.81 418 ALA A CA 1
ATOM 3409 C C . ALA A 1 418 ? 22.368 -10.218 -9.164 1.00 67.81 418 ALA A C 1
ATOM 3411 O O . ALA A 1 418 ? 21.216 -10.183 -9.586 1.00 67.81 418 ALA A O 1
ATOM 3412 N N . ASN A 1 419 ? 22.670 -9.866 -7.912 1.00 74.88 419 ASN A N 1
ATOM 3413 C CA . ASN A 1 419 ? 21.653 -9.345 -7.007 1.00 74.88 419 ASN A CA 1
ATOM 3414 C C . ASN A 1 419 ? 21.208 -7.938 -7.451 1.00 74.88 419 ASN A C 1
ATOM 3416 O O . ASN A 1 419 ? 22.064 -7.104 -7.762 1.00 74.88 419 ASN A O 1
ATOM 3420 N N . PRO A 1 420 ? 19.894 -7.647 -7.443 1.00 84.50 420 PRO A N 1
ATOM 3421 C CA . PRO A 1 420 ? 19.388 -6.314 -7.735 1.00 84.50 420 PRO A CA 1
ATOM 3422 C C . PRO A 1 420 ? 19.896 -5.314 -6.692 1.00 84.50 420 PRO A C 1
ATOM 3424 O O . PRO A 1 420 ? 20.069 -5.647 -5.515 1.00 84.50 420 PRO A O 1
ATOM 3427 N N . LEU A 1 421 ? 20.113 -4.068 -7.114 1.00 86.81 421 LEU A N 1
ATOM 3428 C CA . LEU A 1 421 ? 20.452 -2.990 -6.187 1.00 86.81 421 LEU A CA 1
ATOM 3429 C C . LEU A 1 421 ? 19.161 -2.466 -5.565 1.00 86.81 421 LEU A C 1
ATOM 3431 O O . LEU A 1 421 ? 18.331 -1.893 -6.268 1.00 86.81 421 LEU A O 1
ATOM 3435 N N . LEU A 1 422 ? 19.013 -2.627 -4.253 1.00 89.31 422 LEU A N 1
ATOM 3436 C CA . LEU A 1 422 ? 17.836 -2.179 -3.518 1.00 89.31 422 LEU A CA 1
ATOM 3437 C C . LEU A 1 422 ? 18.221 -1.161 -2.441 1.00 89.31 422 LEU A C 1
ATOM 3439 O O . LEU A 1 422 ? 19.112 -1.400 -1.628 1.00 89.31 422 LEU A O 1
ATOM 3443 N N . LEU A 1 423 ? 17.511 -0.039 -2.432 1.00 87.94 423 LEU A N 1
ATOM 3444 C CA . LEU A 1 423 ? 17.536 1.026 -1.434 1.00 87.94 423 LEU A CA 1
ATOM 3445 C C . LEU A 1 423 ? 16.094 1.300 -0.971 1.00 87.94 423 LEU A C 1
ATOM 3447 O O . LEU A 1 423 ? 15.132 0.827 -1.575 1.00 87.94 423 LEU A O 1
ATOM 3451 N N . CYS A 1 424 ? 15.914 2.067 0.106 1.00 87.19 424 CYS A N 1
ATOM 3452 C CA . CYS A 1 424 ? 14.574 2.320 0.652 1.00 87.19 424 CYS A CA 1
ATOM 3453 C C . CYS A 1 424 ? 13.637 3.070 -0.314 1.00 87.19 424 CYS A C 1
ATOM 3455 O O . CYS A 1 424 ? 12.418 2.932 -0.219 1.00 87.19 424 CYS A O 1
ATOM 3457 N N . ASP A 1 425 ? 14.212 3.882 -1.202 1.00 90.25 425 ASP A N 1
ATOM 3458 C CA . ASP A 1 425 ? 13.559 4.775 -2.158 1.00 90.25 425 ASP A CA 1
ATOM 3459 C C . ASP A 1 425 ? 13.986 4.493 -3.607 1.00 90.25 425 ASP A C 1
ATOM 3461 O O . ASP A 1 425 ? 13.563 5.203 -4.516 1.00 90.25 425 ASP A O 1
ATOM 3465 N N . GLN A 1 426 ? 14.796 3.456 -3.848 1.00 91.06 426 GLN A N 1
ATOM 3466 C CA . GLN A 1 426 ? 15.246 3.081 -5.185 1.00 91.06 426 GLN A CA 1
ATOM 3467 C C . GLN A 1 426 ? 15.377 1.564 -5.339 1.00 91.06 426 GLN A C 1
ATOM 3469 O O . GLN A 1 426 ? 15.855 0.880 -4.442 1.00 91.06 426 GLN A O 1
ATOM 3474 N N . ALA A 1 427 ? 15.020 1.034 -6.504 1.00 92.56 427 ALA A N 1
ATOM 3475 C CA . ALA A 1 427 ? 15.280 -0.352 -6.873 1.00 92.56 427 ALA A CA 1
ATOM 3476 C C . ALA A 1 427 ? 15.762 -0.433 -8.321 1.00 92.56 427 ALA A C 1
ATOM 3478 O O . ALA A 1 427 ? 15.094 0.092 -9.207 1.00 92.56 427 ALA A O 1
ATOM 3479 N N . ASN A 1 428 ? 16.883 -1.113 -8.564 1.00 91.62 428 ASN A N 1
ATOM 3480 C CA . ASN A 1 428 ? 17.369 -1.427 -9.905 1.00 91.62 428 ASN A CA 1
ATOM 3481 C C . ASN A 1 428 ? 17.250 -2.933 -10.135 1.00 91.62 428 ASN A C 1
ATOM 3483 O O . ASN A 1 428 ? 17.886 -3.720 -9.429 1.00 91.62 428 ASN A O 1
ATOM 3487 N N . VAL A 1 429 ? 16.465 -3.319 -11.134 1.00 92.19 429 VAL A N 1
ATOM 3488 C CA . VAL A 1 429 ? 16.176 -4.719 -11.462 1.00 92.19 429 VAL A CA 1
ATOM 3489 C C . VAL A 1 429 ? 16.396 -4.976 -12.953 1.00 92.19 429 VAL A C 1
ATOM 3491 O O . VAL A 1 429 ? 16.364 -4.052 -13.769 1.00 92.19 429 VAL A O 1
ATOM 3494 N N . TYR A 1 430 ? 16.646 -6.230 -13.314 1.00 90.69 430 TYR A N 1
ATOM 3495 C CA . TYR A 1 430 ? 16.929 -6.624 -14.693 1.00 90.69 430 TYR A CA 1
ATOM 3496 C C . TYR A 1 430 ? 15.639 -6.921 -15.457 1.00 90.69 430 TYR A C 1
ATOM 3498 O O . TYR A 1 430 ? 14.702 -7.490 -14.898 1.00 90.69 430 TYR A O 1
ATOM 3506 N N . VAL A 1 431 ? 15.603 -6.555 -16.735 1.00 90.38 431 VAL A N 1
ATOM 3507 C CA . VAL A 1 431 ? 14.554 -7.006 -17.663 1.00 90.38 431 VAL A CA 1
ATOM 3508 C C . VAL A 1 431 ? 15.037 -8.238 -18.426 1.00 90.38 431 VAL A C 1
ATOM 3510 O O . VAL A 1 431 ? 14.289 -9.197 -18.588 1.00 90.38 431 VAL A O 1
ATOM 3513 N N . ASP A 1 432 ? 16.295 -8.205 -18.866 1.00 87.56 432 ASP A N 1
ATOM 3514 C CA . ASP A 1 432 ? 17.008 -9.277 -19.560 1.00 87.56 432 ASP A CA 1
ATOM 3515 C C . ASP A 1 432 ? 18.530 -9.114 -19.334 1.00 87.56 432 ASP A C 1
ATOM 3517 O O . ASP A 1 432 ? 18.960 -8.292 -18.519 1.00 87.56 432 ASP A O 1
ATOM 3521 N N . ASP A 1 433 ? 19.355 -9.893 -20.037 1.00 84.50 433 ASP A N 1
ATOM 3522 C CA . ASP A 1 433 ? 20.821 -9.849 -19.907 1.00 84.50 433 ASP A CA 1
ATOM 3523 C C . ASP A 1 433 ? 21.454 -8.529 -20.403 1.00 84.50 433 ASP A C 1
ATOM 3525 O O . ASP A 1 433 ? 22.591 -8.207 -20.054 1.00 84.50 433 ASP A O 1
ATOM 3529 N N . HIS A 1 434 ? 20.723 -7.741 -21.192 1.00 85.06 434 HIS A N 1
ATOM 3530 C CA . HIS A 1 434 ? 21.179 -6.512 -21.842 1.00 85.06 434 HIS A CA 1
ATOM 3531 C C . HIS A 1 434 ? 20.516 -5.249 -21.285 1.00 85.06 434 HIS A C 1
ATOM 3533 O O . HIS A 1 434 ? 21.042 -4.153 -21.493 1.00 85.06 434 HIS A O 1
ATOM 3539 N N . HIS A 1 435 ? 19.393 -5.368 -20.574 1.00 89.06 435 HIS A N 1
ATOM 3540 C CA . HIS A 1 435 ? 18.606 -4.241 -20.086 1.00 89.06 435 HIS A CA 1
ATOM 3541 C C . HIS A 1 435 ? 18.242 -4.363 -18.606 1.00 89.06 435 HIS A C 1
ATOM 3543 O O . HIS A 1 435 ? 17.882 -5.422 -18.090 1.00 89.06 435 HIS A O 1
ATOM 3549 N N . LYS A 1 436 ? 18.257 -3.219 -17.926 1.00 91.44 436 LYS A N 1
ATOM 3550 C CA . LYS A 1 436 ? 17.787 -3.050 -16.549 1.00 91.44 436 LYS A CA 1
ATOM 3551 C C . LYS A 1 436 ? 16.914 -1.804 -16.453 1.00 91.44 436 LYS A C 1
ATOM 3553 O O . LYS A 1 436 ? 17.037 -0.887 -17.265 1.00 91.44 436 LYS A O 1
ATOM 3558 N N . PHE A 1 437 ? 16.058 -1.742 -15.444 1.00 94.06 437 PHE A N 1
ATOM 3559 C CA . PHE A 1 437 ? 15.322 -0.525 -15.125 1.00 94.06 437 PHE A CA 1
ATOM 3560 C C . PHE A 1 437 ? 15.439 -0.173 -13.648 1.00 94.06 437 PHE A C 1
ATOM 3562 O O . PHE A 1 437 ? 15.624 -1.036 -12.789 1.00 94.06 437 PHE A O 1
ATOM 3569 N N . ALA A 1 438 ? 15.365 1.125 -13.374 1.00 93.88 438 ALA A N 1
ATOM 3570 C CA . ALA A 1 438 ? 15.402 1.699 -12.044 1.00 93.88 438 ALA A CA 1
ATOM 3571 C C . ALA A 1 438 ? 14.051 2.333 -11.713 1.00 93.88 438 ALA A C 1
ATOM 3573 O O . ALA A 1 438 ? 13.532 3.125 -12.499 1.00 93.88 438 ALA A O 1
ATOM 3574 N N . LEU A 1 439 ? 13.517 2.021 -10.537 1.00 96.38 439 LEU A N 1
ATOM 3575 C CA . LEU A 1 439 ? 12.404 2.726 -9.909 1.00 96.38 439 LEU A CA 1
ATOM 3576 C C . LEU A 1 439 ? 12.974 3.616 -8.811 1.00 96.38 439 LEU A C 1
ATOM 3578 O O . LEU A 1 439 ? 13.674 3.106 -7.943 1.00 96.38 439 LEU A O 1
ATOM 3582 N N . GLN A 1 440 ? 12.667 4.910 -8.817 1.00 94.06 440 GLN A N 1
ATOM 3583 C CA . GLN A 1 440 ? 13.094 5.846 -7.777 1.00 94.06 440 GLN A CA 1
ATOM 3584 C C . GLN A 1 440 ? 11.904 6.658 -7.264 1.00 94.06 440 GLN A C 1
ATOM 3586 O O . GLN A 1 440 ? 11.300 7.426 -8.010 1.00 94.06 440 GLN A O 1
ATOM 3591 N N . MET A 1 441 ? 11.582 6.509 -5.983 1.00 93.50 441 MET A N 1
ATOM 3592 C CA . MET A 1 441 ? 10.567 7.294 -5.290 1.00 93.50 441 MET A CA 1
ATOM 3593 C C . MET A 1 441 ? 11.127 8.665 -4.910 1.00 93.50 441 MET A C 1
ATOM 3595 O O . MET A 1 441 ? 12.171 8.765 -4.270 1.00 93.50 441 MET A O 1
ATOM 3599 N N . VAL A 1 442 ? 10.414 9.733 -5.265 1.00 89.19 442 VAL A N 1
ATOM 3600 C CA . VAL A 1 442 ? 10.833 11.105 -4.974 1.00 89.19 442 VAL A CA 1
ATOM 3601 C C . VAL A 1 442 ? 9.701 11.887 -4.316 1.00 89.19 442 VAL A C 1
ATOM 3603 O O . VAL A 1 442 ? 8.585 11.951 -4.828 1.00 89.19 442 VAL A O 1
ATOM 3606 N N . HIS A 1 443 ? 10.032 12.539 -3.199 1.00 84.06 443 HIS A N 1
ATOM 3607 C CA . HIS A 1 443 ? 9.190 13.523 -2.520 1.00 84.06 443 HIS A CA 1
ATOM 3608 C C . HIS A 1 443 ? 9.890 14.883 -2.505 1.00 84.06 443 HIS A C 1
ATOM 3610 O O . HIS A 1 443 ? 10.871 15.078 -1.783 1.00 84.06 443 HIS A O 1
ATOM 3616 N N . GLN A 1 444 ? 9.391 15.835 -3.291 1.00 77.75 444 GLN A N 1
ATOM 3617 C CA . GLN A 1 444 ? 9.945 17.183 -3.401 1.00 77.75 444 GLN A CA 1
ATOM 3618 C C . GLN A 1 444 ? 8.832 18.224 -3.334 1.00 77.75 444 GLN A C 1
ATOM 3620 O O . GLN A 1 444 ? 8.073 18.395 -4.282 1.00 77.75 444 GLN A O 1
ATOM 3625 N N . SER A 1 445 ? 8.766 18.971 -2.230 1.00 72.00 445 SER A N 1
ATOM 3626 C CA . SER A 1 445 ? 7.761 20.021 -2.016 1.00 72.00 445 SER A CA 1
ATOM 3627 C C . SER A 1 445 ? 6.326 19.501 -2.230 1.00 72.00 445 SER A C 1
ATOM 3629 O O . SER A 1 445 ? 5.840 18.761 -1.380 1.00 72.00 445 SER A O 1
ATOM 3631 N N . ASN A 1 446 ? 5.686 19.845 -3.356 1.00 72.69 446 ASN A N 1
ATOM 3632 C CA . ASN A 1 446 ? 4.325 19.430 -3.731 1.00 72.69 446 ASN A CA 1
ATOM 3633 C C . ASN A 1 446 ? 4.305 18.349 -4.830 1.00 72.69 446 ASN A C 1
ATOM 3635 O O . ASN A 1 446 ? 3.266 18.118 -5.439 1.00 72.69 446 ASN A O 1
ATOM 3639 N N . LEU A 1 447 ? 5.455 17.737 -5.123 1.00 82.94 447 LEU A N 1
ATOM 3640 C CA . LEU A 1 447 ? 5.606 16.672 -6.105 1.00 82.94 447 LEU A CA 1
ATOM 3641 C C . LEU A 1 447 ? 5.957 15.364 -5.399 1.00 82.94 447 LEU A C 1
ATOM 3643 O O . LEU A 1 447 ? 6.938 15.271 -4.655 1.00 82.94 447 LEU A O 1
ATOM 3647 N N . ALA A 1 448 ? 5.155 14.350 -5.672 1.00 90.69 448 ALA A N 1
ATOM 3648 C CA . ALA A 1 448 ? 5.331 12.981 -5.241 1.00 90.69 448 ALA A CA 1
ATOM 3649 C C . ALA A 1 448 ? 5.231 12.099 -6.486 1.00 90.69 448 ALA A C 1
ATOM 3651 O O . ALA A 1 448 ? 4.166 11.992 -7.091 1.00 90.69 448 ALA A O 1
ATOM 3652 N N . TYR A 1 449 ? 6.344 11.502 -6.901 1.00 94.06 449 TYR A N 1
ATOM 3653 C CA . TYR A 1 449 ? 6.397 10.716 -8.132 1.00 94.06 449 TYR A CA 1
ATOM 3654 C C . TYR A 1 449 ? 7.368 9.545 -8.024 1.00 94.06 449 TYR A C 1
ATOM 3656 O O . TYR A 1 449 ? 8.265 9.529 -7.178 1.00 94.06 449 TYR A O 1
ATOM 3664 N N . ILE A 1 450 ? 7.198 8.570 -8.914 1.00 96.50 450 ILE A N 1
ATOM 3665 C CA . ILE A 1 450 ? 8.188 7.520 -9.165 1.00 96.50 450 ILE A CA 1
ATOM 3666 C C . ILE A 1 450 ? 8.853 7.827 -10.506 1.00 96.50 450 ILE A C 1
ATOM 3668 O O . ILE A 1 450 ? 8.175 7.874 -11.530 1.00 96.50 450 ILE A O 1
ATOM 3672 N N . LYS A 1 451 ? 10.169 8.049 -10.509 1.00 95.62 451 LYS A N 1
ATOM 3673 C CA . LYS A 1 451 ? 10.979 8.115 -11.731 1.00 95.62 451 LYS A CA 1
ATOM 3674 C C . LYS A 1 451 ? 11.296 6.688 -12.171 1.00 95.62 451 LYS A C 1
ATOM 3676 O O . LYS A 1 451 ? 11.786 5.896 -11.366 1.00 95.62 451 LYS A O 1
ATOM 3681 N N . VAL A 1 452 ? 11.025 6.380 -13.433 1.00 97.19 452 VAL A N 1
ATOM 3682 C CA . VAL A 1 452 ? 11.333 5.095 -14.059 1.00 97.19 452 VAL A CA 1
ATOM 3683 C C . VAL A 1 452 ? 12.392 5.331 -15.126 1.00 97.19 452 VAL A C 1
ATOM 3685 O O . VAL A 1 452 ? 12.146 6.057 -16.085 1.00 97.19 452 VAL A O 1
ATOM 3688 N N . SER A 1 453 ? 13.571 4.737 -14.950 1.00 94.81 453 SER A N 1
ATOM 3689 C CA . SER A 1 453 ? 14.689 4.864 -15.892 1.00 94.81 453 SER A CA 1
ATOM 3690 C C . SER A 1 453 ? 15.036 3.502 -16.475 1.00 94.81 453 SER A C 1
ATOM 3692 O O . SER A 1 453 ? 15.515 2.632 -15.750 1.00 94.81 453 SER A O 1
ATOM 3694 N N . VAL A 1 454 ? 14.842 3.320 -17.776 1.00 94.00 454 VAL A N 1
ATOM 3695 C CA . VAL A 1 454 ? 15.252 2.122 -18.518 1.00 94.00 454 VAL A CA 1
ATOM 3696 C C . VAL A 1 454 ? 16.644 2.364 -19.089 1.00 94.00 454 VAL A C 1
ATOM 3698 O O . VAL A 1 454 ? 16.926 3.441 -19.612 1.00 94.00 454 VAL A O 1
ATOM 3701 N N . MET A 1 455 ? 17.543 1.393 -18.955 1.00 90.31 455 MET A N 1
ATOM 3702 C CA . MET A 1 455 ? 18.941 1.536 -19.357 1.00 90.31 455 MET A CA 1
ATOM 3703 C C . MET A 1 455 ? 19.538 0.199 -19.797 1.00 90.31 455 MET A C 1
ATOM 3705 O O . MET A 1 455 ? 19.082 -0.871 -19.391 1.00 90.31 455 MET A O 1
ATOM 3709 N N . ARG A 1 456 ? 20.593 0.254 -20.612 1.00 87.00 456 ARG A N 1
ATOM 3710 C CA . ARG A 1 456 ? 21.377 -0.938 -20.948 1.00 87.00 456 ARG A CA 1
ATOM 3711 C C . ARG A 1 456 ? 22.272 -1.348 -19.776 1.00 87.00 456 ARG A C 1
ATOM 3713 O O . ARG A 1 456 ? 22.701 -0.515 -18.973 1.00 87.00 456 ARG A O 1
ATOM 3720 N N . VAL A 1 457 ? 22.530 -2.644 -19.656 1.00 84.50 457 VAL A N 1
ATOM 3721 C CA . VAL A 1 457 ? 23.517 -3.195 -18.723 1.00 84.50 457 VAL A CA 1
ATOM 3722 C C . VAL A 1 457 ? 24.911 -2.769 -19.190 1.00 84.50 457 VAL A C 1
ATOM 3724 O O . VAL A 1 457 ? 25.196 -2.734 -20.386 1.00 84.50 457 VAL A O 1
ATOM 3727 N N . GLU A 1 458 ? 25.775 -2.393 -18.246 1.00 78.38 458 GLU A N 1
ATOM 3728 C CA . GLU A 1 458 ? 27.149 -1.994 -18.554 1.00 78.38 458 GLU A CA 1
ATOM 3729 C C . GLU A 1 458 ? 27.944 -3.199 -19.066 1.00 78.38 458 GLU A C 1
ATOM 3731 O O . GLU A 1 458 ? 28.014 -4.234 -18.403 1.00 78.38 458 GLU A O 1
ATOM 3736 N N . VAL A 1 459 ? 28.551 -3.053 -20.244 1.00 73.31 459 VAL A N 1
ATOM 3737 C CA . VAL A 1 459 ? 29.398 -4.077 -20.867 1.00 73.31 459 VAL A CA 1
ATOM 3738 C C . VAL A 1 459 ? 30.861 -3.673 -20.704 1.00 73.31 459 VAL A C 1
ATOM 3740 O O . VAL A 1 459 ? 31.197 -2.498 -20.862 1.00 73.31 459 VAL A O 1
ATOM 3743 N N . TYR A 1 460 ? 31.735 -4.635 -20.393 1.00 70.44 460 TYR A N 1
ATOM 3744 C CA . TYR A 1 460 ? 33.180 -4.417 -20.344 1.00 70.44 460 TYR A CA 1
ATOM 3745 C C . TYR A 1 460 ? 33.889 -5.166 -21.485 1.00 70.44 460 TYR A C 1
ATOM 3747 O O . TYR A 1 460 ? 33.689 -6.376 -21.617 1.00 70.44 460 TYR A O 1
ATOM 3755 N N . PRO A 1 461 ? 34.756 -4.496 -22.269 1.00 77.25 461 PRO A N 1
ATOM 3756 C CA . PRO A 1 461 ? 35.090 -3.068 -22.203 1.00 77.25 461 PRO A CA 1
ATOM 3757 C C . PRO A 1 461 ? 33.917 -2.169 -22.651 1.00 77.25 461 PRO A C 1
ATOM 3759 O O . PRO A 1 461 ? 33.103 -2.603 -23.467 1.00 77.25 461 PRO A O 1
ATOM 3762 N N . PRO A 1 462 ? 33.817 -0.926 -22.138 1.00 68.75 462 PRO A N 1
ATOM 3763 C CA . PRO A 1 462 ? 32.712 -0.035 -22.476 1.00 68.75 462 PRO A CA 1
ATOM 3764 C C . PRO A 1 462 ? 32.729 0.307 -23.974 1.00 68.75 462 PRO A C 1
ATOM 3766 O O . PRO A 1 462 ? 33.798 0.607 -24.522 1.00 68.75 462 PRO A O 1
ATOM 3769 N N . PRO A 1 463 ? 31.570 0.288 -24.656 1.00 69.38 463 PRO A N 1
ATOM 3770 C CA . PRO A 1 463 ? 31.495 0.670 -26.059 1.00 69.38 463 PRO A CA 1
ATOM 3771 C C . PRO A 1 463 ? 31.817 2.161 -26.235 1.00 69.38 463 PRO A C 1
ATOM 3773 O O . PRO A 1 463 ? 31.543 2.977 -25.355 1.00 69.38 463 PRO A O 1
ATOM 3776 N N . ARG A 1 464 ? 32.360 2.536 -27.405 1.00 66.81 464 ARG A N 1
ATOM 3777 C CA . ARG A 1 464 ? 32.659 3.946 -27.748 1.00 66.81 464 ARG A CA 1
ATOM 3778 C C . ARG A 1 464 ? 31.412 4.841 -27.681 1.00 66.81 464 ARG A C 1
ATOM 3780 O O . ARG A 1 464 ? 31.522 6.013 -27.337 1.00 66.81 464 ARG A O 1
ATOM 3787 N N . HIS A 1 465 ? 30.244 4.271 -27.978 1.00 66.69 465 HIS A N 1
ATOM 3788 C CA . HIS A 1 465 ? 28.936 4.908 -27.862 1.00 66.69 465 HIS A CA 1
ATOM 3789 C C . HIS A 1 465 ? 27.973 3.953 -27.159 1.00 66.69 465 HIS A C 1
ATOM 3791 O O . HIS A 1 465 ? 27.778 2.821 -27.601 1.00 66.69 465 HIS A O 1
ATOM 3797 N N . VAL A 1 466 ? 27.372 4.405 -26.062 1.00 67.75 466 VAL A N 1
ATOM 3798 C CA . VAL A 1 466 ? 26.308 3.659 -25.388 1.00 67.75 466 VAL A CA 1
ATOM 3799 C C . VAL A 1 466 ? 25.014 3.966 -26.135 1.00 67.75 466 VAL A C 1
ATOM 3801 O O . VAL A 1 466 ? 24.573 5.109 -26.157 1.00 67.75 466 VAL A O 1
ATOM 3804 N N . LYS A 1 467 ? 24.434 2.962 -26.798 1.00 74.19 467 LYS A N 1
ATOM 3805 C CA . LYS A 1 467 ? 23.124 3.108 -27.446 1.00 74.19 467 LYS A CA 1
ATOM 3806 C C . LYS A 1 467 ? 22.039 3.294 -26.378 1.00 74.19 467 LYS A C 1
ATOM 3808 O O . LYS A 1 467 ? 22.129 2.698 -25.302 1.00 74.19 467 LYS A O 1
ATOM 3813 N N . ALA A 1 468 ? 20.996 4.056 -26.703 1.00 81.06 468 ALA A N 1
ATOM 3814 C CA . ALA A 1 468 ? 19.767 4.088 -25.914 1.00 81.06 468 ALA A CA 1
ATOM 3815 C C . ALA A 1 468 ? 19.186 2.662 -25.758 1.00 81.06 468 ALA A C 1
ATOM 3817 O O . ALA A 1 468 ? 19.481 1.774 -26.577 1.00 81.06 468 ALA A O 1
ATOM 3818 N N . PRO A 1 469 ? 18.420 2.381 -24.691 1.00 85.50 469 PRO A N 1
ATOM 3819 C CA . PRO A 1 469 ? 17.709 1.110 -24.577 1.00 85.50 469 PRO A CA 1
ATOM 3820 C C . PRO A 1 469 ? 16.664 0.977 -25.694 1.00 85.50 469 PRO A C 1
ATOM 3822 O O . PRO A 1 469 ? 16.166 1.981 -26.203 1.00 85.50 469 PRO A O 1
ATOM 3825 N N . SER A 1 470 ? 16.330 -0.264 -26.058 1.00 86.69 470 SER A N 1
ATOM 3826 C CA . SER A 1 470 ? 15.301 -0.531 -27.071 1.00 86.69 470 SER A CA 1
ATOM 3827 C C . SER A 1 470 ? 13.934 0.032 -26.644 1.00 86.69 470 SER A C 1
ATOM 3829 O O . SER A 1 470 ? 13.557 -0.026 -25.462 1.00 86.69 470 SER A O 1
ATOM 3831 N N . GLY A 1 471 ? 13.184 0.571 -27.611 1.00 89.31 471 GLY A N 1
ATOM 3832 C CA . GLY A 1 471 ? 11.821 1.054 -27.393 1.00 89.31 471 GLY A CA 1
ATOM 3833 C C . GLY A 1 471 ? 10.880 -0.046 -26.903 1.00 89.31 471 GLY A C 1
ATOM 3834 O O . GLY A 1 471 ? 10.085 0.205 -26.002 1.00 89.31 471 GLY A O 1
ATOM 3835 N N . ASP A 1 472 ? 11.064 -1.287 -27.359 1.00 91.44 472 ASP A N 1
ATOM 3836 C CA . ASP A 1 472 ? 10.246 -2.445 -26.963 1.00 91.44 472 ASP A CA 1
ATOM 3837 C C . ASP A 1 472 ? 10.395 -2.757 -25.483 1.00 91.44 472 ASP A C 1
ATOM 3839 O O . ASP A 1 472 ? 9.423 -2.997 -24.767 1.00 91.44 472 ASP A O 1
ATOM 3843 N N . VAL A 1 473 ? 11.635 -2.700 -24.996 1.00 92.50 473 VAL A N 1
ATOM 3844 C CA . VAL A 1 473 ? 11.942 -2.883 -23.577 1.00 92.50 473 VAL A CA 1
ATOM 3845 C C . VAL A 1 473 ? 11.339 -1.744 -22.762 1.00 92.50 473 VAL A C 1
ATOM 3847 O O . VAL A 1 473 ? 10.813 -1.971 -21.672 1.00 92.50 473 VAL A O 1
ATOM 3850 N N . THR A 1 474 ? 11.367 -0.523 -23.296 1.00 94.62 474 THR A N 1
ATOM 3851 C CA . THR A 1 474 ? 10.775 0.647 -22.639 1.00 94.62 474 THR A CA 1
ATOM 3852 C C . THR A 1 474 ? 9.251 0.523 -22.548 1.00 94.62 474 THR A C 1
ATOM 3854 O O . THR A 1 474 ? 8.693 0.742 -21.471 1.00 94.62 474 THR A O 1
ATOM 3857 N N . CYS A 1 475 ? 8.583 0.087 -23.620 1.00 94.56 475 CYS A N 1
ATOM 3858 C CA . CYS A 1 475 ? 7.156 -0.242 -23.636 1.00 94.56 475 CYS A CA 1
ATOM 3859 C C . CYS A 1 475 ? 6.825 -1.352 -22.640 1.00 94.56 475 CYS A C 1
ATOM 3861 O O . CYS A 1 475 ? 5.952 -1.173 -21.797 1.00 94.56 475 CYS A O 1
ATOM 3863 N N . LYS A 1 476 ? 7.600 -2.441 -22.642 1.00 95.06 476 LYS A N 1
ATOM 3864 C CA . LYS A 1 476 ? 7.426 -3.570 -21.723 1.00 95.06 476 LYS A CA 1
ATOM 3865 C C . LYS A 1 476 ? 7.519 -3.148 -20.252 1.00 95.06 476 LYS A C 1
ATOM 3867 O O . LYS A 1 476 ? 6.707 -3.577 -19.437 1.00 95.06 476 LYS A O 1
ATOM 3872 N N . VAL A 1 477 ? 8.479 -2.287 -19.899 1.00 96.69 477 VAL A N 1
ATOM 3873 C CA . VAL A 1 477 ? 8.598 -1.735 -18.535 1.00 96.69 477 VAL A CA 1
ATOM 3874 C C . VAL A 1 477 ? 7.440 -0.785 -18.216 1.00 96.69 477 VAL A C 1
ATOM 3876 O O . VAL A 1 477 ? 6.915 -0.816 -17.104 1.00 96.69 477 VAL A O 1
ATOM 3879 N N . LYS A 1 478 ? 7.018 0.054 -19.168 1.00 96.75 478 LYS A N 1
ATOM 3880 C CA . LYS A 1 478 ? 5.873 0.960 -18.992 1.00 96.75 478 LYS A CA 1
ATOM 3881 C C . LYS A 1 478 ? 4.569 0.190 -18.767 1.00 96.75 478 LYS A C 1
ATOM 3883 O O . LYS A 1 478 ? 3.827 0.550 -17.856 1.00 96.75 478 LYS A O 1
ATOM 3888 N N . ASP A 1 479 ? 4.329 -0.879 -19.519 1.00 96.75 479 ASP A N 1
ATOM 3889 C CA . ASP A 1 479 ? 3.144 -1.727 -19.375 1.00 96.75 479 ASP A CA 1
ATOM 3890 C C . ASP A 1 479 ? 3.163 -2.484 -18.044 1.00 96.75 479 ASP A C 1
ATOM 3892 O O . ASP A 1 479 ? 2.165 -2.466 -17.329 1.00 96.75 479 ASP A O 1
ATOM 3896 N N . PHE A 1 480 ? 4.323 -3.020 -17.640 1.00 97.38 480 PHE A N 1
ATOM 3897 C CA . PHE A 1 480 ? 4.521 -3.586 -16.300 1.00 97.38 480 PHE A CA 1
ATOM 3898 C C . PHE A 1 480 ? 4.134 -2.575 -15.203 1.00 97.38 480 PHE A C 1
ATOM 3900 O O . PHE A 1 480 ? 3.337 -2.879 -14.313 1.00 97.38 480 PHE A O 1
ATOM 3907 N N . VAL A 1 481 ? 4.668 -1.348 -15.256 1.00 97.75 481 VAL A N 1
ATOM 3908 C CA . VAL A 1 481 ? 4.374 -0.321 -14.243 1.00 97.75 481 VAL A CA 1
ATOM 3909 C C . VAL A 1 481 ? 2.885 0.034 -14.233 1.00 97.75 481 VAL A C 1
ATOM 3911 O O . VAL A 1 481 ? 2.297 0.145 -13.157 1.00 97.75 481 VAL A O 1
ATOM 3914 N N . GLU A 1 482 ? 2.270 0.203 -15.404 1.00 96.56 482 GLU A N 1
ATOM 3915 C CA . GLU A 1 482 ? 0.856 0.561 -15.529 1.00 96.56 482 GLU A CA 1
ATOM 3916 C C . GLU A 1 482 ? -0.071 -0.532 -14.988 1.00 96.56 482 GLU A C 1
ATOM 3918 O O . GLU A 1 482 ? -0.923 -0.245 -14.143 1.00 96.56 482 GLU A O 1
ATOM 3923 N N . GLU A 1 483 ? 0.127 -1.779 -15.422 1.00 96.88 483 GLU A N 1
ATOM 3924 C CA . GLU A 1 483 ? -0.677 -2.934 -15.023 1.00 96.88 483 GLU A CA 1
ATOM 3925 C C . GLU A 1 483 ? -0.595 -3.167 -13.513 1.00 96.88 483 GLU A C 1
ATOM 3927 O O . GLU A 1 483 ? -1.618 -3.245 -12.826 1.00 96.88 483 GLU A O 1
ATOM 3932 N N . HIS A 1 484 ? 0.619 -3.206 -12.957 1.00 96.38 484 HIS A N 1
ATOM 3933 C CA . HIS A 1 484 ? 0.786 -3.502 -11.539 1.00 96.38 484 HIS A CA 1
ATOM 3934 C C . HIS A 1 484 ? 0.344 -2.360 -10.630 1.00 96.38 484 HIS A C 1
ATOM 3936 O O . HIS A 1 484 ? -0.145 -2.638 -9.534 1.00 96.38 484 HIS A O 1
ATOM 3942 N N . LEU A 1 485 ? 0.478 -1.095 -11.040 1.00 95.94 485 LEU A N 1
ATOM 3943 C CA . LEU A 1 485 ? -0.092 0.019 -10.279 1.00 95.94 485 LEU A CA 1
ATOM 3944 C C . LEU A 1 485 ? -1.617 0.020 -10.331 1.00 95.94 485 LEU A C 1
ATOM 3946 O O . LEU A 1 485 ? -2.254 0.309 -9.314 1.00 95.94 485 LEU A O 1
ATOM 3950 N N . GLN A 1 486 ? -2.201 -0.329 -11.478 1.00 95.25 486 GLN A N 1
ATOM 3951 C CA . GLN A 1 486 ? -3.646 -0.430 -11.616 1.00 95.25 486 GLN A CA 1
ATOM 3952 C C . GLN A 1 486 ? -4.191 -1.557 -10.733 1.00 95.25 486 GLN A C 1
ATOM 3954 O O . GLN A 1 486 ? -5.156 -1.344 -9.999 1.00 95.25 486 GLN A O 1
ATOM 3959 N N . ASP A 1 487 ? -3.536 -2.716 -10.716 1.00 94.62 487 ASP A N 1
ATOM 3960 C CA . ASP A 1 487 ? -3.896 -3.811 -9.817 1.00 94.62 487 ASP A CA 1
ATOM 3961 C C . ASP A 1 487 ? -3.755 -3.398 -8.337 1.00 94.62 487 ASP A C 1
ATOM 3963 O O . ASP A 1 487 ? -4.729 -3.463 -7.582 1.00 94.62 487 ASP A O 1
ATOM 3967 N N . LEU A 1 488 ? -2.618 -2.810 -7.931 1.00 93.75 488 LEU A N 1
ATOM 3968 C CA . LEU A 1 488 ? -2.420 -2.292 -6.565 1.00 93.75 488 LEU A CA 1
ATOM 3969 C C . LEU A 1 488 ? -3.483 -1.260 -6.160 1.00 93.75 488 LEU A C 1
ATOM 3971 O O . LEU A 1 488 ? -3.937 -1.253 -5.011 1.00 93.75 488 LEU A O 1
ATOM 3975 N N . LYS A 1 489 ? -3.904 -0.397 -7.088 1.00 92.06 489 LYS A N 1
ATOM 3976 C CA . LYS A 1 489 ? -5.002 0.549 -6.879 1.00 92.06 489 LYS A CA 1
ATOM 3977 C C . LYS A 1 489 ? -6.311 -0.184 -6.612 1.00 92.06 489 LYS A C 1
ATOM 3979 O O . LYS A 1 489 ? -6.995 0.157 -5.650 1.00 92.06 489 LYS A O 1
ATOM 3984 N N . THR A 1 490 ? -6.665 -1.183 -7.418 1.00 90.12 490 THR A N 1
ATOM 3985 C CA . THR A 1 490 ? -7.924 -1.922 -7.231 1.00 90.12 490 THR A CA 1
ATOM 3986 C C . THR A 1 490 ? -7.954 -2.720 -5.927 1.00 90.12 490 THR A C 1
ATOM 3988 O O . THR A 1 490 ? -8.981 -2.721 -5.241 1.00 90.12 490 THR A O 1
ATOM 3991 N N . MET A 1 491 ? -6.823 -3.326 -5.555 1.00 85.94 491 MET A N 1
ATOM 3992 C CA . MET A 1 491 ? -6.688 -4.155 -4.359 1.00 85.94 491 MET A CA 1
ATOM 3993 C C . MET A 1 491 ? -6.605 -3.323 -3.074 1.00 85.94 491 MET A C 1
ATOM 3995 O O . MET A 1 491 ? -7.368 -3.554 -2.137 1.00 85.94 491 MET A O 1
ATOM 3999 N N . TRP A 1 492 ? -5.688 -2.351 -3.019 1.00 85.12 492 TRP A N 1
ATOM 4000 C CA . TRP A 1 492 ? -5.242 -1.754 -1.755 1.00 85.12 492 TRP A CA 1
ATOM 4001 C C . TRP A 1 492 ? -5.616 -0.286 -1.586 1.00 85.12 492 TRP A C 1
ATOM 4003 O O . TRP A 1 492 ? -5.888 0.137 -0.466 1.00 85.12 492 TRP A O 1
ATOM 4013 N N . ILE A 1 493 ? -5.605 0.511 -2.657 1.00 88.50 493 ILE A N 1
ATOM 4014 C CA . ILE A 1 493 ? -5.659 1.977 -2.549 1.00 88.50 493 ILE A CA 1
ATOM 4015 C C . ILE A 1 493 ? -6.578 2.605 -3.606 1.00 88.50 493 ILE A C 1
ATOM 4017 O O . ILE A 1 493 ? -6.183 3.372 -4.481 1.00 88.50 493 ILE A O 1
ATOM 4021 N N . LYS A 1 494 ? -7.863 2.260 -3.506 1.00 85.62 494 LYS A N 1
ATOM 4022 C CA . LYS A 1 494 ? -8.903 2.444 -4.538 1.00 85.62 494 LYS A CA 1
ATOM 4023 C C . LYS A 1 494 ? -8.997 3.852 -5.121 1.00 85.62 494 LYS A C 1
ATOM 4025 O O . LYS A 1 494 ? -9.306 4.008 -6.302 1.00 85.62 494 LYS A O 1
ATOM 4030 N N . ARG A 1 495 ? -8.751 4.874 -4.304 1.00 89.75 495 ARG A N 1
ATOM 4031 C CA . ARG A 1 495 ? -8.905 6.283 -4.685 1.00 89.75 495 ARG A CA 1
ATOM 4032 C C . ARG A 1 495 ? -7.594 6.964 -5.080 1.00 89.75 495 ARG A C 1
ATOM 4034 O O . ARG A 1 495 ? -7.634 8.151 -5.404 1.00 89.75 495 ARG A O 1
ATOM 4041 N N . ILE A 1 496 ? -6.469 6.237 -5.126 1.00 90.31 496 ILE A N 1
ATOM 4042 C CA . ILE A 1 496 ? -5.214 6.830 -5.592 1.00 90.31 496 ILE A CA 1
ATOM 4043 C C . ILE A 1 496 ? -5.352 7.321 -7.030 1.00 90.31 496 ILE A C 1
ATOM 4045 O O . ILE A 1 496 ? -5.921 6.657 -7.909 1.00 90.31 496 ILE A O 1
ATOM 4049 N N . ASN A 1 497 ? -4.809 8.508 -7.258 1.00 89.25 497 ASN A N 1
ATOM 4050 C CA . ASN A 1 497 ? -4.743 9.114 -8.568 1.00 89.25 497 ASN A CA 1
ATOM 4051 C C . ASN A 1 497 ? -3.282 9.239 -8.975 1.00 89.25 497 ASN A C 1
ATOM 4053 O O . ASN A 1 497 ? -2.463 9.711 -8.188 1.00 89.25 497 ASN A O 1
ATOM 4057 N N . TYR A 1 498 ? -2.980 8.818 -10.194 1.00 93.88 498 TYR A N 1
ATOM 4058 C CA . TYR A 1 498 ? -1.662 8.966 -10.778 1.00 93.88 498 TYR A CA 1
ATOM 4059 C C . TYR A 1 498 ? -1.768 9.145 -12.289 1.00 93.88 498 TYR A C 1
ATOM 4061 O O . TYR A 1 498 ? -2.774 8.776 -12.896 1.00 93.88 498 TYR A O 1
ATOM 4069 N N . CYS A 1 499 ? -0.724 9.709 -12.887 1.00 94.75 499 CYS A N 1
ATOM 4070 C CA . CYS A 1 499 ? -0.601 9.860 -14.330 1.00 94.75 499 CYS A CA 1
ATOM 4071 C C . CYS A 1 499 ? 0.791 9.426 -14.787 1.00 94.75 499 CYS A C 1
ATOM 4073 O O . CYS A 1 499 ? 1.798 9.934 -14.285 1.00 94.75 499 CYS A O 1
ATOM 4075 N N . ILE A 1 500 ? 0.855 8.520 -15.765 1.00 96.50 500 ILE A N 1
ATOM 4076 C CA . ILE A 1 500 ? 2.114 8.209 -16.447 1.00 96.50 500 ILE A CA 1
ATOM 4077 C C . ILE A 1 500 ? 2.455 9.391 -17.351 1.00 96.50 500 ILE A C 1
ATOM 4079 O O . ILE A 1 500 ? 1.649 9.824 -18.176 1.00 96.50 500 ILE A O 1
ATOM 4083 N N . SE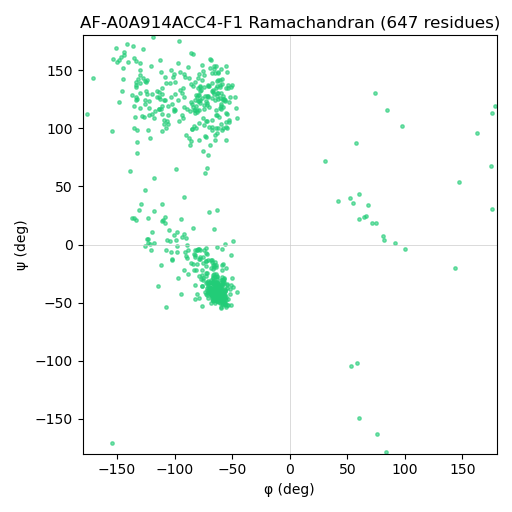R A 1 501 ? 3.639 9.946 -17.148 1.00 95.12 501 SER A N 1
ATOM 4084 C CA . SER A 1 501 ? 4.024 11.250 -17.665 1.00 95.12 501 SER A CA 1
ATOM 4085 C C . SER A 1 501 ? 5.494 11.280 -18.064 1.00 95.12 501 SER A C 1
ATOM 4087 O O . SER A 1 501 ? 6.282 10.425 -17.671 1.00 95.12 501 SER A O 1
ATOM 4089 N N . VAL A 1 502 ? 5.884 12.301 -18.814 1.00 93.88 502 VAL A N 1
ATOM 4090 C CA . VAL A 1 502 ? 7.284 12.613 -19.129 1.00 93.88 502 VAL A CA 1
ATOM 4091 C C . VAL A 1 502 ? 7.624 14.008 -18.635 1.00 93.88 502 VAL A C 1
ATOM 4093 O O . VAL A 1 502 ? 6.744 14.859 -18.491 1.00 93.88 502 VAL A O 1
ATOM 4096 N N . GLN A 1 503 ? 8.897 14.249 -18.339 1.00 90.94 503 GLN A N 1
ATOM 4097 C CA . GLN A 1 503 ? 9.346 15.588 -1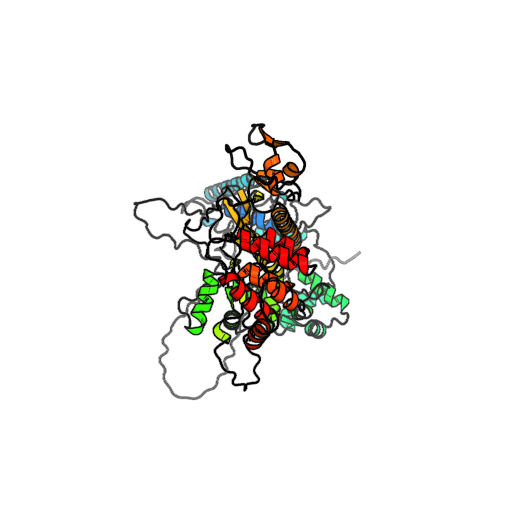7.983 1.00 90.94 503 GLN A CA 1
ATOM 4098 C C . GLN A 1 503 ? 9.220 16.503 -19.205 1.00 90.94 503 GLN A C 1
ATOM 4100 O O . GLN A 1 503 ? 9.643 16.146 -20.303 1.00 90.94 503 GLN A O 1
ATOM 4105 N N . CYS A 1 504 ? 8.656 17.694 -19.011 1.00 88.19 504 CYS A N 1
ATOM 4106 C CA . CYS A 1 504 ? 8.607 18.685 -20.074 1.00 88.19 504 CYS A CA 1
ATOM 4107 C C . CYS A 1 504 ? 10.032 19.099 -20.498 1.00 88.19 504 CYS A C 1
ATOM 4109 O O . CYS A 1 504 ? 10.830 19.473 -19.631 1.00 88.19 504 CYS A O 1
ATOM 4111 N N . PRO A 1 505 ? 10.356 19.096 -21.807 1.00 84.88 505 PRO A N 1
ATOM 4112 C CA . PRO A 1 505 ? 11.666 19.526 -22.302 1.00 84.88 505 PRO A CA 1
ATOM 4113 C C . PRO A 1 505 ? 11.980 21.009 -22.057 1.00 84.88 505 PRO A C 1
ATOM 4115 O O . PRO A 1 505 ? 13.144 21.411 -22.138 1.00 84.88 505 PRO A O 1
ATOM 4118 N N . ASP A 1 506 ? 10.972 21.842 -21.763 1.00 79.38 506 ASP A N 1
ATOM 4119 C CA . ASP A 1 506 ? 11.193 23.246 -21.409 1.00 79.38 506 ASP A CA 1
ATOM 4120 C C . ASP A 1 506 ? 11.910 23.343 -20.053 1.00 79.38 506 ASP A C 1
ATOM 4122 O O . ASP A 1 506 ? 11.309 23.271 -18.980 1.00 79.38 506 ASP A O 1
ATOM 4126 N N . LYS A 1 507 ? 13.232 23.537 -20.111 1.00 68.31 507 LYS A N 1
ATOM 4127 C CA . LYS A 1 507 ? 14.150 23.549 -18.958 1.00 68.31 507 LYS A CA 1
ATOM 4128 C C . LYS A 1 507 ? 13.892 24.674 -17.949 1.00 68.31 507 LYS A C 1
ATOM 4130 O O . LYS A 1 507 ? 14.602 24.761 -16.950 1.00 68.31 507 LYS A O 1
ATOM 4135 N N . LYS A 1 508 ? 12.919 25.556 -18.195 1.00 71.44 508 LYS A N 1
ATOM 4136 C CA . LYS A 1 508 ? 12.570 26.650 -17.281 1.00 71.44 508 LYS A CA 1
ATOM 4137 C C . LYS A 1 508 ? 11.947 26.152 -15.982 1.00 71.44 508 LYS A C 1
ATOM 4139 O O . LYS A 1 508 ? 12.219 26.737 -14.938 1.00 71.44 508 LYS A O 1
ATOM 4144 N N . VAL A 1 509 ? 11.115 25.108 -16.040 1.00 72.75 509 VAL A N 1
ATOM 4145 C CA . VAL A 1 509 ? 10.389 24.599 -14.867 1.00 72.75 509 VAL A CA 1
ATOM 4146 C C . VAL A 1 509 ? 10.227 23.086 -14.940 1.00 72.75 509 VAL A C 1
ATOM 4148 O O . VAL A 1 509 ? 9.756 22.551 -15.940 1.00 72.75 509 VAL A O 1
ATOM 4151 N N . PHE A 1 510 ? 10.545 22.399 -13.842 1.00 82.62 510 PHE A N 1
ATOM 4152 C CA . PHE A 1 510 ? 10.306 20.966 -13.700 1.00 82.62 510 PHE A CA 1
ATOM 4153 C C . PHE A 1 510 ? 8.806 20.688 -13.525 1.00 82.62 510 PHE A C 1
ATOM 4155 O O . PHE A 1 510 ? 8.233 20.965 -12.472 1.00 82.62 510 PHE A O 1
ATOM 4162 N N . HIS A 1 511 ? 8.172 20.161 -14.569 1.00 86.44 511 HIS A N 1
ATOM 4163 C CA . HIS A 1 511 ? 6.775 19.733 -14.563 1.00 86.44 511 HIS A CA 1
ATOM 4164 C C . HIS A 1 511 ? 6.566 18.585 -15.558 1.00 86.44 511 HIS A C 1
ATOM 4166 O O . HIS A 1 511 ? 7.443 18.280 -16.374 1.00 86.44 511 HIS A O 1
ATOM 4172 N N . PHE A 1 512 ? 5.397 17.955 -15.483 1.00 91.12 512 PHE A N 1
ATOM 4173 C CA . PHE A 1 512 ? 5.079 16.744 -16.225 1.00 91.12 512 PHE A CA 1
ATOM 4174 C C . PHE A 1 512 ? 4.077 16.991 -17.356 1.00 91.12 512 PHE A C 1
ATOM 4176 O O . PHE A 1 512 ? 3.151 17.791 -17.217 1.00 91.12 512 PHE A O 1
ATOM 4183 N N . LEU A 1 513 ? 4.264 16.274 -18.464 1.00 92.12 513 LEU A N 1
ATOM 4184 C CA . LEU A 1 513 ? 3.321 16.171 -19.575 1.00 92.12 513 LEU A CA 1
ATOM 4185 C C . LEU A 1 513 ? 2.735 14.751 -19.604 1.00 92.12 513 LEU A C 1
ATOM 4187 O O . LEU A 1 513 ? 3.514 13.797 -19.499 1.00 92.12 513 LEU A O 1
ATOM 4191 N N . PRO A 1 514 ? 1.411 14.574 -19.768 1.00 93.69 514 PRO A N 1
ATOM 4192 C CA . PRO A 1 514 ? 0.808 13.247 -19.869 1.00 93.69 514 PRO A CA 1
ATOM 4193 C C . PRO A 1 514 ? 1.412 12.444 -21.029 1.00 93.69 514 PRO A C 1
ATOM 4195 O O . PRO A 1 514 ? 1.424 12.906 -22.175 1.00 93.69 514 PRO A O 1
ATOM 4198 N N . LEU A 1 515 ? 1.925 11.241 -20.746 1.00 94.12 515 LEU A N 1
ATOM 4199 C CA . LEU A 1 515 ? 2.622 10.428 -21.748 1.00 94.12 515 LEU A CA 1
ATOM 4200 C C . LEU A 1 515 ? 1.668 9.999 -22.868 1.00 94.12 515 LEU A C 1
ATOM 4202 O O . LEU A 1 515 ? 2.029 10.058 -24.037 1.00 94.12 515 LEU A O 1
ATOM 4206 N N . ASN A 1 516 ? 0.431 9.632 -22.532 1.00 92.88 516 ASN A N 1
ATOM 4207 C CA . ASN A 1 516 ? -0.599 9.257 -23.503 1.00 92.88 516 ASN A CA 1
ATOM 4208 C C . ASN A 1 516 ? -0.865 10.359 -24.546 1.00 92.88 516 ASN A C 1
ATOM 4210 O O . ASN A 1 516 ? -1.023 10.061 -25.726 1.00 92.88 516 ASN A O 1
ATOM 4214 N N . GLU A 1 517 ? -0.882 11.630 -24.136 1.00 92.50 517 GLU A N 1
ATOM 4215 C CA . GLU A 1 517 ? -1.035 12.753 -25.062 1.00 92.50 517 GLU A CA 1
ATOM 4216 C C . GLU A 1 517 ? 0.198 12.933 -25.949 1.00 92.50 517 GLU A C 1
ATOM 4218 O O . GLU A 1 517 ? 0.050 13.155 -27.152 1.00 92.50 517 GLU A O 1
ATOM 4223 N N . CYS A 1 518 ? 1.396 12.788 -25.373 1.00 92.06 518 CYS A N 1
ATOM 4224 C CA . CYS A 1 518 ? 2.657 12.879 -26.110 1.00 92.06 518 CYS A CA 1
ATOM 4225 C C . CYS A 1 518 ? 2.810 11.751 -27.144 1.00 92.06 518 CYS A C 1
ATOM 4227 O O . CYS A 1 518 ? 3.365 11.963 -28.219 1.00 92.06 518 CYS A O 1
ATOM 4229 N N . MET A 1 519 ? 2.291 10.559 -26.842 1.00 91.25 519 MET A N 1
ATOM 4230 C CA . MET A 1 519 ? 2.286 9.421 -27.765 1.00 91.25 519 MET A CA 1
ATOM 4231 C C . MET A 1 519 ? 1.244 9.566 -28.881 1.00 91.25 519 MET A C 1
ATOM 4233 O O . MET A 1 519 ? 1.437 9.033 -29.969 1.00 91.25 519 MET A O 1
ATOM 4237 N N . ALA A 1 520 ? 0.140 10.279 -28.632 1.00 91.88 520 ALA A N 1
ATOM 4238 C CA . ALA A 1 520 ? -0.974 10.390 -29.574 1.00 91.88 520 ALA A CA 1
ATOM 4239 C C . ALA A 1 520 ? -0.844 11.548 -30.578 1.00 91.88 520 ALA A C 1
ATOM 4241 O O . ALA A 1 520 ? -1.465 11.510 -31.641 1.00 91.88 520 ALA A O 1
ATOM 4242 N N . LYS A 1 521 ? -0.101 12.607 -30.241 1.00 91.06 521 LYS A N 1
ATOM 4243 C CA . LYS A 1 521 ? -0.013 13.836 -31.044 1.00 91.06 521 LYS A CA 1
ATOM 4244 C C . LYS A 1 521 ? 1.447 14.161 -31.348 1.00 91.06 521 LYS A C 1
ATOM 4246 O O . LYS A 1 521 ? 2.251 14.059 -30.435 1.00 91.06 521 LYS A O 1
ATOM 4251 N N . PRO A 1 522 ? 1.792 14.632 -32.563 1.00 89.56 522 PRO A N 1
ATOM 4252 C CA . PRO A 1 522 ? 3.159 15.063 -32.883 1.00 89.56 522 PRO A CA 1
ATOM 4253 C C . PRO A 1 522 ? 3.583 16.292 -32.066 1.00 89.56 522 PRO A C 1
ATOM 4255 O O . PRO A 1 522 ? 4.757 16.459 -31.739 1.00 89.56 522 PRO A O 1
ATOM 4258 N N . GLU A 1 523 ? 2.618 17.122 -31.671 1.00 91.12 523 GLU A N 1
ATOM 4259 C CA . GLU A 1 523 ? 2.834 18.320 -30.873 1.00 91.12 523 GLU A CA 1
ATOM 4260 C C . GLU A 1 523 ? 1.822 18.384 -29.726 1.00 91.12 523 GLU A C 1
ATOM 4262 O O . GLU A 1 523 ? 0.628 18.127 -29.907 1.00 91.12 523 GLU A O 1
ATOM 4267 N N . VAL A 1 524 ? 2.301 18.757 -28.541 1.00 90.75 524 VAL A N 1
ATOM 4268 C CA . VAL A 1 524 ? 1.474 18.994 -27.352 1.00 90.75 524 VAL A CA 1
ATOM 4269 C C . VAL A 1 524 ? 1.721 20.398 -26.822 1.00 90.75 524 VAL A C 1
ATOM 4271 O O . VAL A 1 524 ? 2.843 20.902 -26.842 1.00 90.75 524 VAL A O 1
ATOM 4274 N N . VAL A 1 525 ? 0.664 21.058 -26.353 1.00 85.25 525 VAL A N 1
ATOM 4275 C CA . VAL A 1 525 ? 0.778 22.402 -25.782 1.00 85.25 525 VAL A CA 1
ATOM 4276 C C . VAL A 1 525 ? 1.001 22.277 -24.281 1.00 85.25 525 VAL A C 1
ATOM 4278 O O . VAL A 1 525 ? 0.150 21.771 -23.553 1.00 85.25 525 VAL A O 1
ATOM 4281 N N . CYS A 1 526 ? 2.141 22.769 -23.809 1.00 83.81 526 CYS A N 1
ATOM 4282 C CA . CYS A 1 526 ? 2.382 22.975 -22.391 1.00 83.81 526 CYS A CA 1
ATOM 4283 C C . CYS A 1 526 ? 1.634 24.238 -21.928 1.00 83.81 526 CYS A C 1
ATOM 4285 O O . CYS A 1 526 ? 1.807 25.311 -22.508 1.00 83.81 526 CYS A O 1
ATOM 4287 N N . HIS A 1 527 ? 0.808 24.096 -20.886 1.00 75.94 527 HIS A N 1
ATOM 4288 C CA . HIS A 1 527 ? -0.033 25.155 -20.312 1.00 75.94 527 HIS A CA 1
ATOM 4289 C C . HIS A 1 527 ? 0.421 25.594 -18.908 1.00 75.94 527 HIS A C 1
ATOM 4291 O O . HIS A 1 527 ? -0.406 25.893 -18.042 1.00 75.94 527 HIS A O 1
ATOM 4297 N N . PHE A 1 528 ? 1.725 25.605 -18.639 1.00 71.81 528 PHE A N 1
ATOM 4298 C CA . PHE A 1 528 ? 2.231 25.911 -17.302 1.00 71.81 528 PHE A CA 1
ATOM 4299 C C . PHE A 1 528 ? 2.275 27.426 -17.028 1.00 71.81 528 PHE A C 1
ATOM 4301 O O . PHE A 1 528 ? 2.834 28.190 -17.807 1.00 71.81 528 PHE A O 1
ATOM 4308 N N . GLU A 1 529 ? 1.666 27.873 -15.920 1.00 63.69 529 GLU A N 1
ATOM 4309 C CA . GLU A 1 529 ? 1.740 29.246 -15.371 1.00 63.69 529 GLU A CA 1
ATOM 4310 C C . GLU A 1 529 ? 1.661 30.404 -16.398 1.00 63.69 529 GLU A C 1
ATOM 4312 O O . GLU A 1 529 ? 2.267 31.460 -16.212 1.00 63.69 529 GLU A O 1
ATOM 4317 N N . LYS A 1 530 ? 0.827 30.246 -17.441 1.00 63.47 530 LYS A N 1
ATOM 4318 C CA . LYS A 1 530 ? 0.537 31.216 -18.526 1.00 63.47 530 LYS A CA 1
ATOM 4319 C C . LYS A 1 530 ? 1.544 31.270 -19.686 1.00 63.47 530 LYS A C 1
ATOM 4321 O O . LYS A 1 530 ? 1.357 32.096 -20.581 1.00 63.47 530 LYS A O 1
ATOM 4326 N N . SER A 1 531 ? 2.567 30.416 -19.729 1.00 63.44 531 SER A N 1
ATOM 4327 C CA . SER A 1 531 ? 3.324 30.189 -20.965 1.00 63.44 531 SER A CA 1
ATOM 4328 C C . SER A 1 531 ? 2.609 29.142 -21.823 1.00 63.44 531 SER A C 1
ATOM 4330 O O . SER A 1 531 ? 2.108 28.138 -21.324 1.00 63.44 531 SER A O 1
ATOM 4332 N N . HIS A 1 532 ? 2.528 29.402 -23.129 1.00 75.88 532 HIS A N 1
ATOM 4333 C CA . HIS A 1 532 ? 2.052 28.440 -24.119 1.00 75.88 532 HIS A CA 1
ATOM 4334 C C . HIS A 1 532 ? 3.247 28.040 -24.968 1.00 75.88 532 HIS A C 1
ATOM 4336 O O . HIS A 1 532 ? 3.649 28.777 -25.869 1.00 75.88 532 HIS A O 1
ATOM 4342 N N . VAL A 1 533 ? 3.853 26.907 -24.631 1.00 83.81 533 VAL A N 1
ATOM 4343 C CA . VAL A 1 533 ? 4.973 26.358 -25.397 1.00 83.81 533 VAL A CA 1
ATOM 4344 C C . VAL A 1 533 ? 4.475 25.120 -26.117 1.00 83.81 533 VAL A C 1
ATOM 4346 O O . VAL A 1 533 ? 3.932 24.210 -25.493 1.00 83.81 533 VAL A O 1
ATOM 4349 N N . VAL A 1 534 ? 4.631 25.101 -27.437 1.00 85.94 534 VAL A N 1
ATOM 4350 C CA . VAL A 1 534 ? 4.370 23.907 -28.241 1.00 85.94 534 VAL A CA 1
ATOM 4351 C C . VAL A 1 534 ? 5.595 23.011 -28.139 1.00 85.94 534 VAL A C 1
ATOM 4353 O O . VAL A 1 534 ? 6.702 23.419 -28.489 1.00 85.94 534 VAL A O 1
ATOM 4356 N N . ILE A 1 535 ? 5.394 21.809 -27.617 1.00 87.81 535 ILE A N 1
ATOM 4357 C CA . ILE A 1 535 ? 6.427 20.797 -27.441 1.00 87.81 535 ILE A CA 1
ATOM 4358 C C . ILE A 1 535 ? 6.258 19.768 -28.549 1.00 87.81 535 ILE A C 1
ATOM 4360 O O . ILE A 1 535 ? 5.208 19.132 -28.658 1.00 87.81 535 ILE A O 1
ATOM 4364 N N . LYS A 1 536 ? 7.303 19.600 -29.359 1.00 90.56 536 LYS A N 1
ATOM 4365 C CA . LYS A 1 536 ? 7.399 18.472 -30.284 1.00 90.56 536 LYS A CA 1
ATOM 4366 C C . LYS A 1 536 ? 7.640 17.196 -29.496 1.00 90.56 536 LYS A C 1
ATOM 4368 O O . LYS A 1 536 ? 8.437 17.182 -28.562 1.00 90.56 536 LYS A O 1
ATOM 4373 N N . THR A 1 537 ? 6.951 16.136 -29.879 1.00 90.69 537 THR A N 1
ATOM 4374 C CA . THR A 1 537 ? 6.960 14.864 -29.147 1.00 90.69 537 THR A CA 1
ATOM 4375 C C . THR A 1 537 ? 7.815 13.797 -29.821 1.00 90.69 537 THR A C 1
ATOM 4377 O O . THR A 1 537 ? 7.886 12.687 -29.311 1.00 90.69 537 THR A O 1
ATOM 4380 N N . ASP A 1 538 ? 8.493 14.120 -30.926 1.00 88.88 538 ASP A N 1
ATOM 4381 C CA . ASP A 1 538 ? 9.250 13.161 -31.740 1.00 88.88 538 ASP A CA 1
ATOM 4382 C C . ASP A 1 538 ? 10.269 12.364 -30.909 1.00 88.88 538 ASP A C 1
ATOM 4384 O O . ASP A 1 538 ? 10.289 11.135 -30.969 1.00 88.88 538 ASP A O 1
ATOM 4388 N N . GLU A 1 539 ? 11.052 13.052 -30.070 1.00 87.38 539 GLU A N 1
ATOM 4389 C CA . GLU A 1 539 ? 12.029 12.435 -29.159 1.00 87.38 539 GLU A CA 1
ATOM 4390 C C . GLU A 1 539 ? 11.354 11.579 -28.079 1.00 87.38 539 GLU A C 1
ATOM 4392 O O . GLU A 1 539 ? 11.848 10.509 -27.735 1.00 87.38 539 GLU A O 1
ATOM 4397 N N . ILE A 1 540 ? 10.194 12.016 -27.574 1.00 89.75 540 ILE A N 1
ATOM 4398 C CA . ILE A 1 540 ? 9.426 11.268 -26.572 1.00 89.75 540 ILE A CA 1
ATOM 4399 C C . ILE A 1 540 ? 8.902 9.977 -27.188 1.00 89.75 540 ILE A C 1
ATOM 4401 O O . ILE A 1 540 ? 9.087 8.909 -26.619 1.00 89.75 540 ILE A O 1
ATOM 4405 N N . GLN A 1 541 ? 8.286 10.066 -28.363 1.00 91.06 541 GLN A N 1
ATOM 4406 C CA . GLN A 1 541 ? 7.768 8.910 -29.079 1.00 91.06 541 GLN A CA 1
ATOM 4407 C C . GLN A 1 541 ? 8.888 7.945 -29.472 1.00 91.06 541 GLN A C 1
ATOM 4409 O O . GLN A 1 541 ? 8.685 6.738 -29.412 1.00 91.06 541 GLN A O 1
ATOM 4414 N N . ALA A 1 542 ? 10.069 8.453 -29.841 1.00 88.94 542 ALA A N 1
ATOM 4415 C CA . ALA A 1 542 ? 11.227 7.626 -30.176 1.00 88.94 542 ALA A CA 1
ATOM 4416 C C . ALA A 1 542 ? 11.679 6.727 -29.011 1.00 88.94 542 ALA A C 1
ATOM 4418 O O . ALA A 1 542 ? 12.122 5.613 -29.262 1.00 88.94 542 ALA A O 1
ATOM 4419 N N . MET A 1 543 ? 11.491 7.142 -27.748 1.00 89.81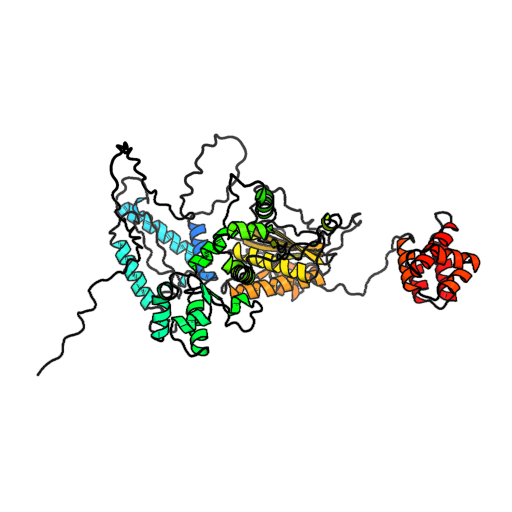 543 MET A N 1
ATOM 4420 C CA . MET A 1 543 ? 11.790 6.293 -26.580 1.00 89.81 543 MET A CA 1
ATOM 4421 C C . MET A 1 543 ? 10.920 5.026 -26.496 1.00 89.81 543 MET A C 1
ATOM 4423 O O . MET A 1 543 ? 11.273 4.099 -25.771 1.00 89.81 543 MET A O 1
ATOM 4427 N N . PHE A 1 544 ? 9.780 4.994 -27.193 1.00 90.31 544 PHE A N 1
ATOM 4428 C CA . PHE A 1 544 ? 8.770 3.930 -27.121 1.00 90.31 544 PHE A CA 1
ATOM 4429 C C . PHE A 1 544 ? 8.459 3.303 -28.491 1.00 90.31 544 PHE A C 1
ATOM 4431 O O . PHE A 1 544 ? 7.540 2.496 -28.601 1.00 90.31 544 PHE A O 1
ATOM 4438 N N . LYS A 1 545 ? 9.169 3.693 -29.555 1.00 84.62 545 LYS A N 1
ATOM 4439 C CA . LYS A 1 545 ? 8.986 3.117 -30.893 1.00 84.62 545 LYS A CA 1
ATOM 4440 C C . LYS A 1 545 ? 9.838 1.858 -31.041 1.00 84.62 545 LYS A C 1
ATOM 4442 O O . LYS A 1 545 ? 10.994 1.854 -30.624 1.00 84.62 545 LYS A O 1
ATOM 4447 N N . GLU A 1 546 ? 9.255 0.833 -31.658 1.00 67.50 546 GLU A N 1
ATOM 4448 C CA . GLU A 1 546 ? 9.974 -0.355 -32.128 1.00 67.50 546 GLU A CA 1
ATOM 4449 C C . GLU A 1 546 ? 11.182 0.077 -32.972 1.00 67.50 546 GLU A C 1
ATOM 4451 O O . GLU A 1 546 ? 11.072 0.978 -33.812 1.00 67.50 546 GLU A O 1
ATOM 4456 N N . GLU A 1 547 ? 12.342 -0.549 -32.748 1.00 57.53 547 GLU A N 1
ATOM 4457 C CA . GLU A 1 547 ? 13.451 -0.432 -33.697 1.00 57.53 547 GLU A CA 1
ATOM 4458 C C . GLU A 1 547 ? 12.966 -1.071 -35.006 1.00 57.53 547 GLU A C 1
ATOM 4460 O O . GLU A 1 547 ? 12.738 -2.280 -35.067 1.00 57.53 547 GLU A O 1
ATOM 4465 N N . SER A 1 548 ? 12.755 -0.270 -36.058 1.00 40.66 548 SER A N 1
ATOM 4466 C CA . SER A 1 548 ? 12.493 -0.830 -37.379 1.00 40.66 548 SER A CA 1
ATOM 4467 C C . SER A 1 548 ? 13.680 -1.713 -37.749 1.00 40.66 548 SER A C 1
ATOM 4469 O O . SER A 1 548 ? 14.826 -1.271 -37.738 1.00 40.66 548 SER A O 1
ATOM 4471 N N . SER A 1 549 ? 13.412 -2.960 -38.133 1.00 39.91 549 SER A N 1
ATOM 4472 C CA . SER A 1 549 ? 14.410 -3.879 -38.703 1.00 39.91 549 SER A CA 1
ATOM 4473 C C . SER A 1 549 ? 14.939 -3.427 -40.077 1.00 39.91 549 SER A C 1
ATOM 4475 O O . SER A 1 549 ? 15.616 -4.175 -40.776 1.00 39.91 549 SER A O 1
ATOM 4477 N N . GLU A 1 550 ? 14.667 -2.182 -40.460 1.00 39.88 550 GLU A N 1
ATOM 4478 C CA . GLU A 1 550 ? 15.033 -1.565 -41.721 1.00 39.88 550 GLU A CA 1
ATOM 4479 C C . GLU A 1 550 ? 15.628 -0.185 -41.420 1.00 39.88 550 GLU A C 1
ATOM 4481 O O . GLU A 1 550 ? 14.906 0.762 -41.116 1.00 39.88 550 GLU A O 1
ATOM 4486 N N . GLU A 1 551 ? 16.964 -0.158 -41.415 1.00 33.69 551 GLU A N 1
ATOM 4487 C CA . GLU A 1 551 ? 17.915 0.943 -41.675 1.00 33.69 551 GLU A CA 1
ATOM 4488 C C . GLU A 1 551 ? 19.194 0.787 -40.824 1.00 33.69 551 GLU A C 1
ATOM 4490 O O . GLU A 1 551 ? 19.673 1.715 -40.177 1.00 33.69 551 GLU A O 1
ATOM 4495 N N . GLU A 1 552 ? 19.852 -0.377 -40.909 1.00 30.50 552 GLU A N 1
ATOM 4496 C CA . GLU A 1 552 ? 21.318 -0.371 -40.882 1.00 30.50 552 GLU A CA 1
ATOM 4497 C C . GLU A 1 552 ? 21.809 0.124 -42.247 1.00 30.50 552 GLU A C 1
ATOM 4499 O O . GLU A 1 552 ? 22.186 -0.634 -43.139 1.00 30.50 552 GLU A O 1
ATOM 4504 N N . ALA A 1 553 ? 21.791 1.446 -42.424 1.00 28.84 553 ALA A N 1
ATOM 4505 C CA . ALA A 1 553 ? 22.673 2.085 -43.383 1.00 28.84 553 ALA A CA 1
ATOM 4506 C C . ALA A 1 553 ? 24.108 1.864 -42.885 1.00 28.84 553 ALA A C 1
ATOM 4508 O O . ALA A 1 553 ? 24.621 2.596 -42.038 1.00 28.84 553 ALA A O 1
ATOM 4509 N N . SER A 1 554 ? 24.732 0.802 -43.389 1.00 29.42 554 SER A N 1
ATOM 4510 C CA . SER A 1 554 ? 26.116 0.425 -43.135 1.00 29.42 554 SER A CA 1
ATOM 4511 C C . SER A 1 554 ? 27.067 1.583 -43.473 1.00 29.42 554 SER A C 1
ATOM 4513 O O . SER A 1 554 ? 27.425 1.801 -44.634 1.00 29.42 554 SER A O 1
ATOM 4515 N N . ALA A 1 555 ? 27.504 2.316 -42.452 1.00 26.53 555 ALA A N 1
ATOM 4516 C CA . ALA A 1 555 ? 28.784 3.013 -42.446 1.00 26.53 555 ALA A CA 1
ATOM 4517 C C . ALA A 1 555 ? 29.774 2.142 -41.650 1.00 26.53 555 ALA A C 1
ATOM 4519 O O . ALA A 1 555 ? 29.379 1.503 -40.678 1.00 26.53 555 ALA A O 1
ATOM 4520 N N . PRO A 1 556 ? 31.028 2.038 -42.111 1.00 33.25 556 PRO A N 1
ATOM 4521 C CA . PRO A 1 556 ? 31.764 0.782 -42.189 1.00 33.25 556 PRO A CA 1
ATOM 4522 C C . PRO A 1 556 ? 32.042 0.182 -40.811 1.00 33.25 556 PRO A C 1
ATOM 4524 O O . PRO A 1 556 ? 32.660 0.821 -39.960 1.00 33.25 556 PRO A O 1
ATOM 4527 N N . GLU A 1 557 ? 31.614 -1.065 -40.627 1.00 33.88 557 GLU A N 1
ATOM 4528 C CA . GLU A 1 557 ? 31.976 -1.884 -39.478 1.00 33.88 557 GLU A CA 1
ATOM 4529 C C . GLU A 1 557 ? 33.503 -2.002 -39.369 1.00 33.88 557 GLU A C 1
ATOM 4531 O O . GLU A 1 557 ? 34.196 -2.444 -40.293 1.00 33.88 557 GLU A O 1
ATOM 4536 N N . ASP A 1 558 ? 34.024 -1.622 -38.203 1.00 34.06 558 ASP A N 1
ATOM 4537 C CA . ASP A 1 558 ? 35.336 -2.041 -37.721 1.00 34.06 558 ASP A CA 1
ATOM 4538 C C . ASP A 1 558 ? 35.331 -3.585 -37.651 1.00 34.06 558 ASP A C 1
ATOM 4540 O O . ASP A 1 558 ? 34.811 -4.184 -36.708 1.00 34.06 558 ASP A O 1
ATOM 4544 N N . LYS A 1 559 ? 35.886 -4.230 -38.686 1.00 35.56 559 LYS A N 1
ATOM 4545 C CA . LYS A 1 559 ? 36.052 -5.686 -38.816 1.00 35.56 559 LYS A CA 1
ATOM 4546 C C . LYS A 1 559 ? 36.634 -6.305 -37.537 1.00 35.56 559 LYS A C 1
ATOM 4548 O O . LYS A 1 559 ? 37.779 -6.024 -37.174 1.00 35.56 559 LYS A O 1
ATOM 4553 N N . GLN A 1 560 ? 35.885 -7.193 -36.882 1.00 39.38 560 GLN A N 1
ATOM 4554 C CA . GLN A 1 560 ? 36.404 -7.997 -35.773 1.00 39.38 560 GLN A CA 1
ATOM 4555 C C . GLN A 1 560 ? 37.340 -9.115 -36.288 1.00 39.38 560 GLN A C 1
ATOM 4557 O O . GLN A 1 560 ? 37.134 -9.654 -37.377 1.00 39.38 560 GLN A O 1
ATOM 4562 N N . PRO A 1 561 ? 38.399 -9.485 -35.542 1.00 52.19 561 PRO A N 1
ATOM 4563 C CA . PRO A 1 561 ? 39.306 -10.555 -35.946 1.00 52.19 561 PRO A CA 1
ATOM 4564 C C . PRO A 1 561 ? 38.722 -11.950 -35.651 1.00 52.19 561 PRO A C 1
ATOM 4566 O O . PRO A 1 561 ? 38.356 -12.261 -34.518 1.00 52.19 561 PRO A O 1
ATOM 4569 N N . PHE A 1 562 ? 38.725 -12.822 -36.664 1.00 61.84 562 PHE A N 1
ATOM 4570 C CA . PHE A 1 562 ? 38.374 -14.248 -36.593 1.00 61.84 562 PHE A CA 1
ATOM 4571 C C . PHE A 1 562 ? 39.172 -14.982 -35.490 1.00 61.84 562 PHE A C 1
ATOM 4573 O O . PHE A 1 562 ? 40.380 -15.207 -35.623 1.00 61.84 562 PHE A O 1
ATOM 4580 N N . ASN A 1 563 ? 38.522 -15.340 -34.375 1.00 66.56 563 ASN A N 1
ATOM 4581 C CA . ASN A 1 563 ? 39.172 -15.896 -33.180 1.00 66.56 563 ASN A CA 1
ATOM 4582 C C . ASN A 1 563 ? 38.685 -17.324 -32.832 1.00 66.56 563 ASN A C 1
ATOM 4584 O O . ASN A 1 563 ? 37.850 -17.907 -33.522 1.00 66.56 563 ASN A O 1
ATOM 4588 N N . ASP A 1 564 ? 39.242 -17.919 -31.770 1.00 71.69 564 ASP A N 1
ATOM 4589 C CA . ASP A 1 564 ? 38.977 -19.318 -31.388 1.00 71.69 564 ASP A CA 1
ATOM 4590 C C . ASP A 1 564 ? 37.526 -19.575 -30.940 1.00 71.69 564 ASP A C 1
ATOM 4592 O O . ASP A 1 564 ? 37.097 -20.728 -30.923 1.00 71.69 564 ASP A O 1
ATOM 4596 N N . ILE A 1 565 ? 36.761 -18.532 -30.597 1.00 73.69 565 ILE A N 1
ATOM 4597 C CA . ILE A 1 565 ? 35.343 -18.644 -30.227 1.00 73.69 565 ILE A CA 1
ATOM 4598 C C . ILE A 1 565 ? 34.519 -18.980 -31.475 1.00 73.69 565 ILE A C 1
ATOM 4600 O O . ILE A 1 565 ? 33.770 -19.955 -31.458 1.00 73.69 565 ILE A O 1
ATOM 4604 N N . HIS A 1 566 ? 34.755 -18.279 -32.589 1.00 76.44 566 HIS A N 1
ATOM 4605 C CA . HIS A 1 566 ? 34.086 -18.560 -33.866 1.00 76.44 566 HIS A CA 1
ATOM 4606 C C . HIS A 1 566 ? 34.415 -19.970 -34.380 1.00 76.44 566 HIS A C 1
ATOM 4608 O O . HIS A 1 566 ? 33.536 -20.690 -34.846 1.00 76.44 566 HIS A O 1
ATOM 4614 N N . LEU A 1 567 ? 35.662 -20.428 -34.212 1.00 77.69 567 LEU A N 1
ATOM 4615 C CA . LEU A 1 567 ? 36.052 -21.797 -34.573 1.00 77.69 567 LEU A CA 1
ATOM 4616 C C . LEU A 1 567 ? 35.321 -22.868 -33.747 1.00 77.69 567 LEU A C 1
ATOM 4618 O O . LEU A 1 567 ? 35.045 -23.946 -34.272 1.00 77.69 567 LEU A O 1
ATOM 4622 N N . ARG A 1 568 ? 34.979 -22.593 -32.478 1.00 77.88 568 ARG A N 1
ATOM 4623 C CA . ARG A 1 568 ? 34.157 -23.509 -31.662 1.00 77.88 568 ARG A CA 1
ATOM 4624 C C . ARG A 1 568 ? 32.702 -23.531 -32.102 1.00 77.88 568 ARG A C 1
ATOM 4626 O O . ARG A 1 568 ? 32.089 -24.592 -32.058 1.00 77.88 568 ARG A O 1
ATOM 4633 N N . GLU A 1 569 ? 32.148 -22.390 -32.496 1.00 76.62 569 GLU A N 1
ATOM 4634 C CA . GLU A 1 569 ? 30.777 -22.314 -33.014 1.00 76.62 569 GLU A CA 1
ATOM 4635 C C . GLU A 1 569 ? 30.646 -23.082 -34.330 1.00 76.62 569 GLU A C 1
ATOM 4637 O O . GLU A 1 569 ? 29.781 -23.948 -34.451 1.00 76.62 569 GLU A O 1
ATOM 4642 N N . ILE A 1 570 ? 31.579 -22.867 -35.262 1.00 78.88 570 ILE A N 1
ATOM 4643 C CA . ILE A 1 570 ? 31.631 -23.605 -36.531 1.00 78.88 570 ILE A CA 1
ATOM 4644 C C . ILE A 1 570 ? 31.813 -25.105 -36.269 1.00 78.88 570 ILE A C 1
ATOM 4646 O O . ILE A 1 570 ? 31.163 -25.922 -36.915 1.00 78.88 570 ILE A O 1
ATOM 4650 N N . ALA A 1 571 ? 32.652 -25.487 -35.297 1.00 79.75 571 ALA A N 1
ATOM 4651 C CA . ALA A 1 571 ? 32.870 -26.893 -34.958 1.00 79.75 571 ALA A CA 1
ATOM 4652 C C . ALA A 1 571 ? 31.592 -27.606 -34.491 1.00 79.75 571 ALA A C 1
ATOM 4654 O O . ALA A 1 571 ? 31.380 -28.758 -34.860 1.00 79.75 571 ALA A O 1
ATOM 4655 N N . LYS A 1 572 ? 30.732 -26.919 -33.729 1.00 78.88 572 LYS A N 1
ATOM 4656 C CA . LYS A 1 572 ? 29.443 -27.463 -33.272 1.00 78.88 572 LYS A CA 1
ATOM 4657 C C . LYS A 1 572 ? 28.425 -27.605 -34.404 1.00 78.88 572 LYS A C 1
ATOM 4659 O O . LYS A 1 572 ? 27.630 -28.537 -34.398 1.00 78.88 572 LYS A O 1
ATOM 4664 N N . GLU A 1 573 ? 28.434 -26.683 -35.363 1.00 79.19 573 GLU A N 1
ATOM 4665 C CA . GLU A 1 573 ? 27.461 -26.657 -36.464 1.00 79.19 573 GLU A CA 1
ATOM 4666 C C . GLU A 1 573 ? 27.837 -27.587 -37.633 1.00 79.19 573 GLU A C 1
ATOM 4668 O O . GLU A 1 573 ? 26.968 -27.999 -38.399 1.00 79.19 573 GLU A O 1
ATOM 4673 N N . LEU A 1 574 ? 29.115 -27.956 -37.771 1.00 78.19 574 LEU A N 1
ATOM 4674 C CA . LEU A 1 574 ? 29.613 -28.755 -38.897 1.00 78.19 574 LEU A CA 1
ATOM 4675 C C . LEU A 1 574 ? 29.189 -30.240 -38.849 1.00 78.19 574 LEU A C 1
ATOM 4677 O O . LEU A 1 574 ? 28.978 -30.861 -39.895 1.00 78.19 574 LEU A O 1
ATOM 4681 N N . GLY A 1 575 ? 29.058 -30.819 -37.652 1.00 69.50 575 GLY A N 1
ATOM 4682 C CA . GLY A 1 575 ? 28.587 -32.195 -37.459 1.00 69.50 575 GLY A CA 1
ATOM 4683 C C . GLY A 1 575 ? 29.452 -33.280 -38.131 1.00 69.50 575 GLY A C 1
ATOM 4684 O O . GLY A 1 575 ? 30.667 -33.155 -38.267 1.00 69.50 575 GLY A O 1
ATOM 4685 N N . GLN A 1 576 ? 28.830 -34.390 -38.552 1.00 66.38 576 GLN A N 1
ATOM 4686 C CA . GLN A 1 576 ? 29.522 -35.624 -38.984 1.00 66.38 576 GLN A CA 1
ATOM 4687 C C . GLN A 1 576 ? 30.253 -35.537 -40.344 1.00 66.38 576 GLN A C 1
ATOM 4689 O O . GLN A 1 576 ? 30.997 -36.451 -40.686 1.00 66.38 576 GLN A O 1
ATOM 4694 N N . ASN A 1 577 ? 30.099 -34.451 -41.112 1.00 66.62 577 ASN A N 1
ATOM 4695 C CA . ASN A 1 577 ? 30.714 -34.288 -42.444 1.00 66.62 577 ASN A CA 1
ATOM 4696 C C . ASN A 1 577 ? 32.096 -33.602 -42.424 1.00 66.62 577 ASN A C 1
ATOM 4698 O O . ASN A 1 577 ? 32.649 -33.272 -43.475 1.00 66.62 577 ASN A O 1
ATOM 4702 N N . TRP A 1 578 ? 32.673 -33.390 -41.242 1.00 82.31 578 TRP A N 1
ATOM 4703 C CA . TRP A 1 578 ? 33.929 -32.660 -41.063 1.00 82.31 578 TRP A CA 1
ATOM 4704 C C . TRP A 1 578 ? 35.164 -33.343 -41.674 1.00 82.31 578 TRP A C 1
ATOM 4706 O O . TRP A 1 578 ? 36.112 -32.660 -42.047 1.00 82.31 578 TRP A O 1
ATOM 4716 N N . GLU A 1 579 ? 35.156 -34.669 -41.841 1.00 80.00 579 GLU A N 1
ATOM 4717 C CA . GLU A 1 579 ? 36.272 -35.414 -42.449 1.00 80.00 579 GLU A CA 1
ATOM 4718 C C . GLU A 1 579 ? 36.490 -35.028 -43.923 1.00 80.00 579 GLU A C 1
ATOM 4720 O O . GLU A 1 579 ? 37.623 -34.956 -44.411 1.00 80.00 579 GLU A O 1
ATOM 4725 N N . LYS A 1 580 ? 35.403 -34.691 -44.634 1.00 79.94 580 LYS A N 1
ATOM 4726 C CA . LYS A 1 580 ? 35.483 -34.139 -45.993 1.00 79.94 580 LYS A CA 1
ATOM 4727 C C . LYS A 1 580 ? 36.104 -32.745 -45.976 1.00 79.94 580 LYS A C 1
ATOM 4729 O O . LYS A 1 580 ? 36.976 -32.466 -46.796 1.00 79.94 580 LYS A O 1
ATOM 4734 N N . LEU A 1 581 ? 35.723 -31.906 -45.007 1.00 84.50 581 LEU A N 1
ATOM 4735 C CA . LEU A 1 581 ? 36.326 -30.582 -44.824 1.00 84.50 581 LEU A CA 1
ATOM 4736 C C . LEU A 1 581 ? 37.828 -30.690 -44.535 1.00 84.50 581 LEU A C 1
ATOM 4738 O O . LEU A 1 581 ? 38.616 -29.956 -45.123 1.00 84.50 581 LEU A O 1
ATOM 4742 N N . ALA A 1 582 ? 38.237 -31.642 -43.692 1.00 83.50 582 ALA A N 1
ATOM 4743 C CA . ALA A 1 582 ? 39.639 -31.883 -43.357 1.00 83.50 582 ALA A CA 1
ATOM 4744 C C . ALA A 1 582 ? 40.496 -32.153 -44.605 1.00 83.50 582 ALA A C 1
ATOM 4746 O O . ALA A 1 582 ? 41.612 -31.646 -44.720 1.00 83.50 582 ALA A O 1
ATOM 4747 N N . THR A 1 583 ? 39.944 -32.890 -45.573 1.00 83.06 583 THR A N 1
ATOM 4748 C CA . THR A 1 583 ? 40.614 -33.180 -46.849 1.00 83.06 583 THR A CA 1
ATOM 4749 C C . THR A 1 583 ? 40.822 -31.904 -47.676 1.00 83.06 583 THR A C 1
ATOM 4751 O O . THR A 1 583 ? 41.913 -31.684 -48.205 1.00 83.06 583 THR A O 1
ATOM 4754 N N . TYR A 1 584 ? 39.816 -31.024 -47.741 1.00 84.00 584 TYR A N 1
ATOM 4755 C CA . TYR A 1 584 ? 39.912 -29.737 -48.446 1.00 84.00 584 TYR A CA 1
ATOM 4756 C C . TYR A 1 584 ? 40.796 -28.711 -47.730 1.00 84.00 584 TYR A C 1
ATOM 4758 O O . TYR A 1 584 ? 41.392 -27.865 -48.387 1.00 84.00 584 TYR A O 1
ATOM 4766 N N . LEU A 1 585 ? 40.957 -28.833 -46.411 1.00 85.44 585 LEU A N 1
ATOM 4767 C CA . LEU A 1 585 ? 41.943 -28.087 -45.623 1.00 85.44 585 LEU A CA 1
ATOM 4768 C C . LEU A 1 585 ? 43.339 -28.745 -45.637 1.00 85.44 585 LEU A C 1
ATOM 4770 O O . LEU A 1 585 ? 44.208 -28.388 -44.839 1.00 85.44 585 LEU A O 1
ATOM 4774 N N . HIS A 1 586 ? 43.583 -29.699 -46.542 1.00 84.00 586 HIS A N 1
ATOM 4775 C CA . HIS A 1 586 ? 44.865 -30.383 -46.740 1.00 84.00 586 HIS A CA 1
ATOM 4776 C C . HIS A 1 586 ? 45.372 -31.153 -45.505 1.00 84.00 586 HIS A C 1
ATOM 4778 O O . HIS A 1 586 ? 46.552 -31.066 -45.149 1.00 84.00 586 HIS A O 1
ATOM 4784 N N . PHE A 1 587 ? 44.496 -31.887 -44.823 1.00 86.06 587 PHE A N 1
ATOM 4785 C CA . PHE A 1 587 ? 44.882 -32.900 -43.836 1.00 86.06 587 PHE A CA 1
ATOM 4786 C C . PHE A 1 587 ? 44.807 -34.305 -44.434 1.00 86.06 587 PHE A C 1
ATOM 4788 O O . PHE A 1 587 ? 43.966 -34.588 -45.286 1.00 86.06 587 PHE A O 1
ATOM 4795 N N . THR A 1 588 ? 45.702 -35.188 -43.990 1.00 83.19 588 THR A N 1
ATOM 4796 C CA . THR A 1 588 ? 45.701 -36.601 -44.395 1.00 83.19 588 THR A CA 1
ATOM 4797 C C . THR A 1 588 ? 44.759 -37.429 -43.516 1.00 83.19 588 THR A C 1
ATOM 4799 O O . THR A 1 588 ? 44.372 -36.999 -42.428 1.00 83.19 588 THR A O 1
ATOM 4802 N N . GLN A 1 589 ? 44.416 -38.648 -43.949 1.00 77.38 589 GLN A N 1
ATOM 4803 C CA . GLN A 1 589 ? 43.606 -39.566 -43.133 1.00 77.38 589 GLN A CA 1
ATOM 4804 C C . GLN A 1 589 ? 44.266 -39.894 -41.777 1.00 77.38 589 GLN A C 1
ATOM 4806 O O . GLN A 1 589 ? 43.579 -39.989 -40.756 1.00 77.38 589 GLN A O 1
ATOM 4811 N N . ASP A 1 590 ? 45.599 -39.966 -41.732 1.00 78.19 590 ASP A N 1
ATOM 4812 C CA . ASP A 1 590 ? 46.358 -40.152 -40.490 1.00 78.19 590 ASP A CA 1
ATOM 4813 C C . ASP A 1 590 ? 46.211 -38.957 -39.531 1.00 78.19 590 ASP A C 1
ATOM 4815 O O . ASP A 1 590 ? 46.171 -39.139 -38.312 1.00 78.19 590 ASP A O 1
ATOM 4819 N N . ASP A 1 591 ? 46.097 -37.731 -40.054 1.00 81.81 591 ASP A N 1
ATOM 4820 C CA . ASP A 1 591 ? 45.872 -36.529 -39.242 1.00 81.81 591 ASP A CA 1
ATOM 4821 C C . ASP A 1 591 ? 44.452 -36.508 -38.670 1.00 81.81 591 ASP A C 1
ATOM 4823 O O . ASP A 1 591 ? 44.269 -36.232 -37.483 1.00 81.81 591 ASP A O 1
ATOM 4827 N N . THR A 1 592 ? 43.449 -36.887 -39.472 1.00 79.06 592 THR A N 1
ATOM 4828 C CA . THR A 1 592 ? 42.062 -37.000 -38.994 1.00 79.06 592 THR A CA 1
ATOM 4829 C C . THR A 1 592 ? 41.919 -38.035 -37.881 1.00 79.06 592 THR A C 1
ATOM 4831 O O . THR A 1 592 ? 41.264 -37.754 -36.876 1.00 79.06 592 THR A O 1
ATOM 4834 N N . TYR A 1 593 ? 42.612 -39.178 -37.981 1.00 77.94 593 TYR A N 1
ATOM 4835 C CA . TYR A 1 593 ? 42.625 -40.190 -36.921 1.00 77.94 593 TYR A CA 1
ATOM 4836 C C . TYR A 1 593 ? 43.237 -39.642 -35.622 1.00 77.94 593 TYR A C 1
ATOM 4838 O O . TYR A 1 593 ? 42.665 -39.823 -34.546 1.00 77.94 593 TYR A O 1
ATOM 4846 N N . LYS A 1 594 ? 44.344 -38.887 -35.717 1.00 80.31 594 LYS A N 1
ATOM 4847 C CA . LYS A 1 594 ? 44.974 -38.229 -34.557 1.00 80.31 594 LYS A CA 1
ATOM 4848 C C . LYS A 1 594 ? 44.055 -37.205 -33.889 1.00 80.31 594 LYS A C 1
ATOM 4850 O O . LYS A 1 594 ? 44.052 -37.117 -32.660 1.00 80.31 594 LYS A O 1
ATOM 4855 N N . PHE A 1 595 ? 43.279 -36.435 -34.655 1.00 82.25 595 PHE A N 1
ATOM 4856 C CA . PHE A 1 595 ? 42.340 -35.461 -34.084 1.00 82.25 595 PHE A CA 1
ATOM 4857 C C . PHE A 1 595 ? 41.220 -36.136 -33.288 1.00 82.25 595 PHE A C 1
ATOM 4859 O O . PHE A 1 595 ? 40.861 -35.640 -32.218 1.00 82.25 595 PHE A O 1
ATOM 4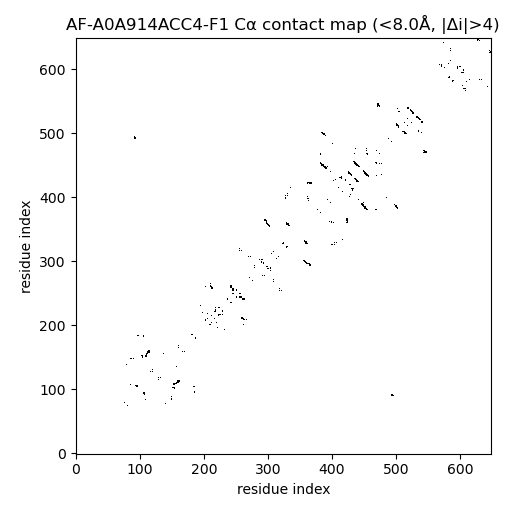866 N N . VAL A 1 596 ? 40.736 -37.291 -33.755 1.00 78.44 596 VAL A N 1
ATOM 4867 C CA . VAL A 1 596 ? 39.735 -38.101 -33.047 1.00 78.44 596 VAL A CA 1
ATOM 4868 C C . VAL A 1 596 ? 40.322 -38.700 -31.769 1.00 78.44 596 VAL A C 1
ATOM 4870 O O . VAL A 1 596 ? 39.748 -38.507 -30.696 1.00 78.44 596 VAL A O 1
ATOM 4873 N N . THR A 1 597 ? 41.491 -39.349 -31.836 1.00 72.81 597 THR A N 1
ATOM 4874 C CA . THR A 1 597 ? 42.108 -40.001 -30.664 1.00 72.81 597 THR A CA 1
ATOM 4875 C C . THR A 1 597 ? 42.568 -39.022 -29.583 1.00 72.81 597 THR A C 1
ATOM 4877 O O . THR A 1 597 ? 42.613 -39.390 -28.412 1.00 72.81 597 THR A O 1
ATOM 4880 N N . ASN A 1 598 ? 42.891 -37.777 -29.949 1.00 66.00 598 ASN A N 1
ATOM 4881 C CA . ASN A 1 598 ? 43.334 -36.742 -29.008 1.00 66.00 598 ASN A CA 1
ATOM 4882 C C . ASN A 1 598 ? 42.177 -35.918 -28.405 1.00 66.00 598 ASN A C 1
ATOM 4884 O O . ASN A 1 598 ? 42.426 -35.012 -27.607 1.00 66.00 598 ASN A O 1
ATOM 4888 N N . SER A 1 599 ? 40.920 -36.193 -28.769 1.00 68.38 599 SER A N 1
ATOM 4889 C CA . SER A 1 599 ? 39.751 -35.459 -28.269 1.00 68.38 599 SER A CA 1
ATOM 4890 C C . SER A 1 599 ? 39.081 -36.184 -27.089 1.00 68.38 599 SER A C 1
ATOM 4892 O O . SER A 1 599 ? 38.696 -37.343 -27.192 1.00 68.38 599 SER A O 1
ATOM 4894 N N . GLN A 1 600 ? 38.920 -35.504 -25.946 1.00 58.75 600 GLN A N 1
ATOM 4895 C CA . GLN A 1 600 ? 38.194 -36.039 -24.774 1.00 58.75 600 GLN A CA 1
ATOM 4896 C C . GLN A 1 600 ? 36.680 -35.740 -24.812 1.00 58.75 600 GLN A C 1
ATOM 4898 O O . GLN A 1 600 ? 35.942 -36.186 -23.939 1.00 58.75 600 GLN A O 1
ATOM 4903 N N . THR A 1 601 ? 36.209 -34.980 -25.809 1.00 60.28 601 THR A N 1
ATOM 4904 C CA . THR A 1 601 ? 34.864 -34.373 -25.846 1.00 60.28 601 THR A CA 1
ATOM 4905 C C . THR A 1 601 ? 34.035 -34.758 -27.081 1.00 60.28 601 THR A C 1
ATOM 4907 O O . THR A 1 601 ? 33.122 -34.028 -27.453 1.00 60.28 601 THR A O 1
ATOM 4910 N N . GLY A 1 602 ? 34.332 -35.889 -27.731 1.00 71.75 602 GLY A N 1
ATOM 4911 C CA . GLY A 1 602 ? 33.595 -36.355 -28.915 1.00 71.75 602 GLY A CA 1
ATOM 4912 C C . GLY A 1 602 ? 33.926 -35.591 -30.208 1.00 71.75 602 GLY A C 1
ATOM 4913 O O . GLY A 1 602 ? 34.952 -34.919 -30.297 1.00 71.75 602 GLY A O 1
ATOM 4914 N N . VAL A 1 603 ? 33.056 -35.715 -31.220 1.00 74.25 603 VAL A N 1
ATOM 4915 C CA . VAL A 1 603 ? 33.281 -35.244 -32.606 1.00 74.25 603 VAL A CA 1
ATOM 4916 C C . VAL A 1 603 ? 33.607 -33.744 -32.676 1.00 74.25 603 VAL A C 1
ATOM 4918 O O . VAL A 1 603 ? 34.583 -33.368 -33.319 1.00 74.25 603 VAL A O 1
ATOM 4921 N N . ASP A 1 604 ? 32.895 -32.897 -31.931 1.00 76.75 604 ASP A N 1
ATOM 4922 C CA . ASP A 1 604 ? 33.121 -31.442 -31.903 1.00 76.75 604 ASP A CA 1
ATOM 4923 C C . ASP A 1 604 ? 34.528 -31.073 -31.399 1.00 76.75 604 ASP A C 1
ATOM 4925 O O . ASP A 1 604 ? 35.143 -30.107 -31.856 1.00 76.75 604 ASP A O 1
ATOM 4929 N N . GLY A 1 605 ? 35.069 -31.871 -30.470 1.00 75.06 605 GLY A N 1
ATOM 4930 C CA . GLY A 1 605 ? 36.433 -31.707 -29.968 1.00 75.06 605 GLY A CA 1
ATOM 4931 C C . GLY A 1 605 ? 37.485 -32.032 -31.025 1.00 75.06 605 GLY A C 1
ATOM 4932 O O . GLY A 1 605 ? 38.479 -31.315 -31.144 1.00 75.06 605 GLY A O 1
ATOM 4933 N N . ALA A 1 606 ? 37.254 -33.075 -31.825 1.00 79.88 606 ALA A N 1
ATOM 4934 C CA . ALA A 1 606 ? 38.124 -33.427 -32.945 1.00 79.88 606 ALA A CA 1
ATOM 4935 C C . ALA A 1 606 ? 38.122 -32.327 -34.022 1.00 79.88 606 ALA A C 1
ATOM 4937 O O . ALA A 1 606 ? 39.187 -31.934 -34.504 1.00 79.88 606 ALA A O 1
ATOM 4938 N N . ILE A 1 607 ? 36.951 -31.754 -34.320 1.00 82.62 607 ILE A N 1
ATOM 4939 C CA . ILE A 1 607 ? 36.800 -30.651 -35.280 1.00 82.62 607 ILE A CA 1
ATOM 4940 C C . ILE A 1 607 ? 37.523 -29.390 -34.791 1.00 82.62 607 ILE A C 1
ATOM 4942 O O . ILE A 1 607 ? 38.256 -28.751 -35.547 1.00 82.62 607 ILE A O 1
ATOM 4946 N N . PHE A 1 608 ? 37.390 -29.049 -33.507 1.00 81.44 608 PHE A N 1
ATOM 4947 C CA . PHE A 1 608 ? 38.090 -27.898 -32.938 1.00 81.44 608 PHE A CA 1
ATOM 4948 C C . PHE A 1 608 ? 39.619 -28.087 -32.916 1.00 81.44 608 PHE A C 1
ATOM 4950 O O . PHE A 1 608 ? 40.371 -27.153 -33.210 1.00 81.44 608 PHE A O 1
ATOM 4957 N N . ASN A 1 609 ? 40.103 -29.302 -32.642 1.00 80.25 609 ASN A N 1
ATOM 4958 C CA . ASN A 1 609 ? 41.531 -29.636 -32.717 1.00 80.25 609 ASN A CA 1
ATOM 4959 C C . ASN A 1 609 ? 42.076 -29.526 -34.153 1.00 80.25 609 ASN A C 1
ATOM 4961 O O . ASN A 1 609 ? 43.190 -29.042 -34.368 1.00 80.25 609 ASN A O 1
ATOM 4965 N N . MET A 1 610 ? 41.277 -29.915 -35.149 1.00 85.62 610 MET A N 1
ATOM 4966 C CA . MET A 1 610 ? 41.612 -29.725 -36.560 1.00 85.62 610 MET A CA 1
ATOM 4967 C C . MET A 1 610 ? 41.709 -28.233 -36.903 1.00 85.62 610 MET A C 1
ATOM 4969 O O . MET A 1 610 ? 42.711 -27.802 -37.473 1.00 85.62 610 MET A O 1
ATOM 4973 N N . PHE A 1 611 ? 40.718 -27.420 -36.521 1.00 83.94 611 PHE A N 1
ATOM 4974 C CA . PHE A 1 611 ? 40.717 -25.983 -36.812 1.00 83.94 611 PHE A CA 1
ATOM 4975 C C . PHE A 1 611 ? 41.851 -25.221 -36.131 1.00 83.94 611 PHE A C 1
ATOM 4977 O O . PHE A 1 611 ? 42.446 -24.332 -36.739 1.00 83.94 611 PHE A O 1
ATOM 4984 N N . THR A 1 612 ? 42.195 -25.582 -34.897 1.00 79.44 612 THR A N 1
ATOM 4985 C CA . THR A 1 612 ? 43.338 -24.988 -34.189 1.00 79.44 612 THR A CA 1
ATOM 4986 C C . THR A 1 612 ? 44.668 -25.377 -34.839 1.00 79.44 612 THR A C 1
ATOM 4988 O O . THR A 1 612 ? 45.538 -24.522 -34.991 1.00 79.44 612 THR A O 1
ATOM 4991 N N . THR A 1 613 ? 44.809 -26.621 -35.310 1.00 81.00 613 THR A N 1
ATOM 4992 C CA . THR A 1 613 ? 45.994 -27.078 -36.062 1.00 81.00 613 THR A CA 1
ATOM 4993 C C . THR A 1 613 ? 46.091 -26.412 -37.439 1.00 81.00 613 THR A C 1
ATOM 4995 O O . THR A 1 613 ? 47.174 -26.022 -37.869 1.00 81.00 613 THR A O 1
ATOM 4998 N N . TRP A 1 614 ? 44.964 -26.229 -38.130 1.00 85.88 614 TRP A N 1
ATOM 4999 C CA . TRP A 1 614 ? 44.902 -25.517 -39.411 1.00 85.88 614 TRP A CA 1
ATOM 5000 C C . TRP A 1 614 ? 45.267 -24.042 -39.247 1.00 85.88 614 TRP A C 1
ATOM 5002 O O . TRP A 1 614 ? 46.093 -23.523 -39.993 1.00 85.88 614 TRP A O 1
ATOM 5012 N N . LYS A 1 615 ? 44.742 -23.389 -38.204 1.00 80.00 615 LYS A N 1
ATOM 5013 C CA . LYS A 1 615 ? 45.039 -21.992 -37.873 1.00 80.00 615 LYS A CA 1
ATOM 5014 C C . LYS A 1 615 ? 46.533 -21.735 -37.648 1.00 80.00 615 LYS A C 1
ATOM 5016 O O . LYS A 1 615 ? 47.013 -20.667 -38.011 1.00 80.00 615 LYS A O 1
ATOM 5021 N N . GLN A 1 616 ? 47.286 -22.702 -37.117 1.00 77.56 616 GLN A N 1
ATOM 5022 C CA . GLN A 1 616 ? 48.741 -22.574 -36.930 1.00 77.56 616 GLN A CA 1
ATOM 5023 C C . GLN A 1 616 ? 49.530 -22.455 -38.246 1.00 77.56 616 GLN A C 1
ATOM 5025 O O . GLN A 1 616 ? 50.694 -22.056 -38.214 1.00 77.56 616 GLN A O 1
ATOM 5030 N N . ARG A 1 617 ? 48.927 -22.781 -39.400 1.00 77.25 617 ARG A N 1
ATOM 5031 C CA . ARG A 1 617 ? 49.568 -22.645 -40.720 1.00 77.25 617 ARG A CA 1
ATOM 5032 C C . ARG A 1 617 ? 49.691 -21.189 -41.177 1.00 77.25 617 ARG A C 1
ATOM 5034 O O . ARG A 1 617 ? 50.529 -20.902 -42.027 1.00 77.25 617 ARG A O 1
ATOM 5041 N N . PHE A 1 618 ? 48.914 -20.286 -40.584 1.00 75.25 618 PHE A N 1
ATOM 5042 C CA . PHE A 1 618 ? 48.901 -18.862 -40.903 1.00 75.25 618 PHE A CA 1
ATOM 5043 C C . PHE A 1 618 ? 49.735 -18.095 -39.877 1.00 75.25 618 PHE A C 1
ATOM 5045 O O . PHE A 1 618 ? 49.569 -18.258 -38.664 1.00 75.25 618 PHE A O 1
ATOM 5052 N N . LYS A 1 619 ? 50.656 -17.245 -40.341 1.00 59.66 619 LYS A N 1
ATOM 5053 C CA . LYS A 1 619 ? 51.428 -16.378 -39.436 1.00 59.66 619 LYS A CA 1
ATOM 5054 C C . LYS A 1 619 ? 50.521 -15.223 -39.005 1.00 59.66 619 LYS A C 1
ATOM 5056 O O . LYS A 1 619 ? 49.827 -14.646 -39.836 1.00 59.66 619 LYS A O 1
ATOM 5061 N N . GLY A 1 620 ? 50.486 -14.916 -37.703 1.00 56.66 620 GLY A N 1
ATOM 5062 C CA . GLY A 1 620 ? 49.543 -13.957 -37.108 1.00 56.66 620 GLY A CA 1
ATOM 5063 C C . GLY A 1 620 ? 49.434 -12.654 -37.910 1.00 56.66 620 GLY A C 1
ATOM 5064 O O . GLY A 1 620 ? 50.378 -11.869 -37.934 1.00 56.66 620 GLY A O 1
ATOM 5065 N N . GLY A 1 621 ? 48.296 -12.462 -38.584 1.00 59.00 621 GLY A N 1
ATOM 5066 C CA . GLY A 1 621 ? 48.044 -11.340 -39.498 1.00 59.00 621 GLY A CA 1
ATOM 5067 C C . GLY A 1 621 ? 47.210 -11.694 -40.740 1.00 59.00 621 GLY A C 1
ATOM 5068 O O . GLY A 1 621 ? 46.578 -10.813 -41.310 1.00 59.00 621 GLY A O 1
ATOM 5069 N N . GLU A 1 622 ? 47.130 -12.969 -41.134 1.00 71.00 622 GLU A N 1
ATOM 5070 C CA . GLU A 1 622 ? 46.472 -13.425 -42.381 1.00 71.00 622 GLU A CA 1
ATOM 5071 C C . GLU A 1 622 ? 44.979 -13.801 -42.214 1.00 71.00 622 GLU A C 1
ATOM 5073 O O . GLU A 1 622 ? 44.489 -14.782 -42.771 1.00 71.00 622 GLU A O 1
ATOM 5078 N N . VAL A 1 623 ? 44.220 -13.017 -41.443 1.00 70.88 623 VAL A N 1
ATOM 5079 C CA . VAL A 1 623 ? 42.823 -13.337 -41.070 1.00 70.88 623 VAL A CA 1
ATOM 5080 C C . VAL A 1 623 ? 41.875 -13.414 -42.278 1.00 70.88 623 VAL A C 1
ATOM 5082 O O . VAL A 1 623 ? 41.053 -14.321 -42.358 1.00 70.88 623 VAL A O 1
ATOM 5085 N N . GLU A 1 624 ? 42.000 -12.509 -43.249 1.00 75.06 624 GLU A N 1
ATOM 5086 C CA . GLU A 1 624 ? 41.142 -12.502 -44.450 1.00 75.06 624 GLU A CA 1
ATOM 5087 C C . GLU A 1 624 ? 41.428 -13.691 -45.381 1.00 75.06 624 GLU A C 1
ATOM 5089 O O . GLU A 1 624 ? 40.528 -14.238 -46.025 1.00 75.06 624 GLU A O 1
ATOM 5094 N N . GLN A 1 625 ? 42.684 -14.139 -45.418 1.00 77.50 625 GLN A N 1
ATOM 5095 C CA . GLN A 1 625 ? 43.077 -15.320 -46.179 1.00 77.50 625 GLN A CA 1
ATOM 5096 C C . GLN A 1 625 ? 42.519 -16.589 -45.530 1.00 77.50 625 GLN A C 1
ATOM 5098 O O . GLN A 1 625 ? 41.971 -17.435 -46.236 1.00 77.50 625 GLN A O 1
ATOM 5103 N N . MET A 1 626 ? 42.559 -16.670 -44.195 1.00 79.31 626 MET A N 1
ATOM 5104 C CA . MET A 1 626 ? 41.918 -17.747 -43.439 1.00 79.31 626 MET A CA 1
ATOM 5105 C C . MET A 1 626 ? 40.413 -17.819 -43.722 1.00 79.31 626 MET A C 1
ATOM 5107 O O . MET A 1 626 ? 39.910 -18.882 -44.081 1.00 79.31 626 MET A O 1
ATOM 5111 N N . LYS A 1 627 ? 39.692 -16.695 -43.616 1.00 81.62 627 LYS A N 1
ATOM 5112 C CA . LYS A 1 627 ? 38.247 -16.646 -43.906 1.00 81.62 627 LYS A CA 1
ATOM 5113 C C . LYS A 1 627 ? 37.945 -17.116 -45.327 1.00 81.62 627 LYS A C 1
ATOM 5115 O O . LYS A 1 627 ? 37.055 -17.935 -45.535 1.00 81.62 627 LYS A O 1
ATOM 5120 N N . THR A 1 628 ? 38.732 -16.656 -46.299 1.00 83.69 628 THR A N 1
ATOM 5121 C CA . THR A 1 628 ? 38.553 -17.016 -47.710 1.00 83.69 628 THR A CA 1
ATOM 5122 C C . THR A 1 628 ? 38.791 -18.506 -47.965 1.00 83.69 628 THR A C 1
ATOM 5124 O O . THR A 1 628 ? 38.021 -19.132 -48.693 1.00 83.69 628 THR A O 1
ATOM 5127 N N . GLU A 1 629 ? 39.848 -19.086 -47.394 1.00 85.25 629 GLU A N 1
ATOM 5128 C CA . GLU A 1 629 ? 40.175 -20.505 -47.567 1.00 85.25 629 GLU A CA 1
ATOM 5129 C C . GLU A 1 629 ? 39.147 -21.407 -46.872 1.00 85.25 629 GLU A C 1
ATOM 5131 O O . GLU A 1 629 ? 38.659 -22.357 -47.483 1.00 85.25 629 GLU A O 1
ATOM 5136 N N . MET A 1 630 ? 38.736 -21.059 -45.648 1.00 85.56 630 MET A N 1
ATOM 5137 C CA . MET A 1 630 ? 37.711 -21.795 -44.907 1.00 85.56 630 MET A CA 1
ATOM 5138 C C . MET A 1 630 ? 36.343 -21.719 -45.595 1.00 85.56 630 MET A C 1
ATOM 5140 O O . MET A 1 630 ? 35.687 -22.746 -45.755 1.00 85.56 630 MET A O 1
ATOM 5144 N N . ALA A 1 631 ? 35.921 -20.537 -46.058 1.00 85.56 631 ALA A N 1
ATOM 5145 C CA . ALA A 1 631 ? 34.654 -20.382 -46.769 1.00 85.56 631 ALA A CA 1
ATOM 5146 C C . ALA A 1 631 ? 34.632 -21.203 -48.068 1.00 85.56 631 ALA A C 1
ATOM 5148 O O . ALA A 1 631 ? 33.666 -21.914 -48.323 1.00 85.56 631 ALA A O 1
ATOM 5149 N N . LYS A 1 632 ? 35.724 -21.197 -48.848 1.00 86.19 632 LYS A N 1
ATOM 5150 C CA . LYS A 1 632 ? 35.842 -22.043 -50.050 1.00 86.19 632 LYS A CA 1
ATOM 5151 C C . LYS A 1 632 ? 35.803 -23.533 -49.718 1.00 86.19 632 LYS A C 1
ATOM 5153 O O . LYS A 1 632 ? 35.147 -24.294 -50.420 1.00 86.19 632 LYS A O 1
ATOM 5158 N N . ALA A 1 633 ? 36.489 -23.960 -48.659 1.00 85.69 633 ALA A N 1
ATOM 5159 C CA . ALA A 1 633 ? 36.477 -25.357 -48.234 1.00 85.69 633 ALA A CA 1
ATOM 5160 C C . ALA A 1 633 ? 35.076 -25.809 -47.777 1.00 85.69 633 ALA A C 1
ATOM 5162 O O . ALA A 1 633 ? 34.677 -26.936 -48.063 1.00 85.69 633 ALA A O 1
ATOM 5163 N N . LEU A 1 634 ? 34.312 -24.923 -47.127 1.00 86.25 634 LEU A N 1
ATOM 5164 C CA . LEU A 1 634 ? 32.922 -25.161 -46.727 1.00 86.25 634 LEU A CA 1
ATOM 5165 C C . LEU A 1 634 ? 31.962 -25.211 -47.928 1.00 86.25 634 LEU A C 1
ATOM 5167 O O . LEU A 1 634 ? 31.065 -26.050 -47.953 1.00 86.25 634 LEU A O 1
ATOM 5171 N N . GLU A 1 635 ? 32.174 -24.386 -48.955 1.00 87.00 635 GLU A N 1
ATOM 5172 C CA . GLU A 1 635 ? 31.405 -24.454 -50.209 1.00 87.00 635 GLU A CA 1
ATOM 5173 C C . GLU A 1 635 ? 31.649 -25.753 -50.980 1.00 87.00 635 GLU A C 1
ATOM 5175 O O . GLU A 1 635 ? 30.720 -26.297 -51.568 1.00 87.00 635 GLU A O 1
ATOM 5180 N N . LEU A 1 636 ? 32.874 -26.289 -50.943 1.00 85.62 636 LEU A N 1
ATOM 5181 C CA . LEU A 1 636 ? 33.222 -27.561 -51.591 1.00 85.62 636 LEU A CA 1
ATOM 5182 C C . LEU A 1 636 ? 32.570 -28.787 -50.932 1.00 85.62 636 LEU A C 1
ATOM 5184 O O . LEU A 1 636 ? 32.581 -29.869 -51.517 1.00 85.62 636 LEU A O 1
ATOM 5188 N N . ILE A 1 637 ? 32.005 -28.627 -49.734 1.00 85.81 637 ILE A N 1
ATOM 5189 C CA . ILE A 1 637 ? 31.205 -29.653 -49.053 1.00 85.81 637 ILE A CA 1
ATOM 5190 C C . ILE A 1 637 ? 29.715 -29.280 -48.978 1.00 85.81 637 ILE A C 1
ATOM 5192 O O . ILE A 1 637 ? 29.001 -29.807 -48.125 1.00 85.81 637 ILE A O 1
ATOM 5196 N N . ASP A 1 638 ? 29.266 -28.363 -49.842 1.00 84.31 638 ASP A N 1
ATOM 5197 C CA . ASP A 1 638 ? 27.888 -27.868 -49.952 1.00 84.31 638 ASP A CA 1
ATOM 5198 C C . ASP A 1 638 ? 27.346 -27.184 -48.676 1.00 84.31 638 ASP A C 1
ATOM 5200 O O . ASP A 1 638 ? 26.133 -27.072 -48.481 1.00 84.31 638 ASP A O 1
ATOM 5204 N N . ASN A 1 639 ? 28.222 -26.688 -47.790 1.00 83.38 639 ASN A N 1
ATOM 5205 C CA . ASN A 1 639 ? 27.831 -25.980 -46.567 1.00 83.38 639 ASN A CA 1
ATOM 5206 C C . ASN A 1 639 ? 27.900 -24.454 -46.743 1.00 83.38 639 ASN A C 1
ATOM 5208 O O . ASN A 1 639 ? 28.694 -23.752 -46.111 1.00 83.38 639 ASN A O 1
ATOM 5212 N N . TYR A 1 640 ? 27.041 -23.943 -47.626 1.00 82.12 640 TYR A N 1
ATOM 5213 C CA . TYR A 1 640 ? 26.970 -22.522 -47.981 1.00 82.12 640 TYR A CA 1
ATOM 5214 C C . TYR A 1 640 ? 26.580 -21.617 -46.802 1.00 82.12 640 TYR A C 1
ATOM 5216 O O . TYR A 1 640 ? 27.031 -20.478 -46.729 1.00 82.12 640 TYR A O 1
ATOM 5224 N N . VAL A 1 641 ? 25.790 -22.129 -45.850 1.00 80.75 641 VAL A N 1
ATOM 5225 C CA . VAL A 1 641 ? 25.355 -21.374 -44.662 1.00 80.75 641 VAL A CA 1
ATOM 5226 C C . VAL A 1 641 ? 26.543 -21.066 -43.749 1.00 80.75 641 VAL A C 1
ATOM 5228 O O . VAL A 1 641 ? 26.732 -19.915 -43.359 1.00 80.75 641 VAL A O 1
ATOM 5231 N N . LEU A 1 642 ? 27.389 -22.061 -43.451 1.00 82.00 642 LEU A N 1
ATOM 5232 C CA . LEU A 1 642 ? 28.605 -21.829 -42.667 1.00 82.00 642 LEU A CA 1
ATOM 5233 C C . LEU A 1 642 ? 29.658 -21.045 -43.450 1.00 82.00 642 LEU A C 1
ATOM 5235 O O . LEU A 1 642 ? 30.380 -20.254 -42.848 1.00 82.00 642 LEU A O 1
ATOM 5239 N N . ALA A 1 643 ? 29.748 -21.235 -44.770 1.00 80.06 643 ALA A N 1
ATOM 5240 C CA . ALA A 1 643 ? 30.664 -20.463 -45.606 1.00 80.06 643 ALA A CA 1
ATOM 5241 C C . ALA A 1 643 ? 30.356 -18.960 -45.544 1.00 80.06 643 ALA A C 1
ATOM 5243 O O . ALA A 1 643 ? 31.274 -18.155 -45.393 1.00 80.06 643 ALA A O 1
ATOM 5244 N N . GLU A 1 644 ? 29.074 -18.591 -45.589 1.00 78.94 644 GLU A N 1
ATOM 5245 C CA . GLU A 1 644 ? 28.653 -17.198 -45.459 1.00 78.94 644 GLU A CA 1
ATOM 5246 C C . GLU A 1 644 ? 28.889 -16.666 -44.044 1.00 78.94 644 GLU A C 1
ATOM 5248 O O . GLU A 1 644 ? 29.448 -15.586 -43.869 1.00 78.94 644 GLU A O 1
ATOM 5253 N N . LYS A 1 645 ? 28.607 -17.481 -43.021 1.00 80.12 645 LYS A N 1
ATOM 5254 C CA . LYS A 1 645 ? 28.911 -17.149 -41.623 1.00 80.12 645 LYS A CA 1
ATOM 5255 C C . LYS A 1 645 ? 30.401 -16.844 -41.406 1.00 80.12 645 LYS A C 1
ATOM 5257 O O . LYS A 1 645 ? 30.740 -15.876 -40.737 1.00 80.12 645 LYS A O 1
ATOM 5262 N N . VAL A 1 646 ? 31.294 -17.625 -42.022 1.00 79.69 646 VAL A N 1
ATOM 5263 C CA . VAL A 1 646 ? 32.758 -17.436 -41.976 1.00 79.69 646 VAL A CA 1
ATOM 5264 C C . VAL A 1 646 ? 33.230 -16.162 -42.678 1.00 79.69 646 VAL A C 1
ATOM 5266 O O . VAL A 1 646 ? 34.271 -15.629 -42.300 1.00 79.69 646 VAL A O 1
ATOM 5269 N N . ARG A 1 647 ? 32.499 -15.676 -43.686 1.00 78.12 647 ARG A N 1
ATOM 5270 C CA . ARG A 1 647 ? 32.801 -14.401 -44.361 1.00 78.12 647 ARG A CA 1
ATOM 5271 C C . ARG A 1 647 ? 32.376 -13.188 -43.538 1.00 78.12 647 ARG A C 1
ATOM 5273 O O . ARG A 1 647 ? 32.988 -12.133 -43.689 1.00 78.12 647 ARG A O 1
ATOM 5280 N N . ILE A 1 648 ? 31.331 -13.353 -42.726 1.00 70.69 648 ILE A N 1
ATOM 5281 C CA . ILE A 1 648 ? 30.759 -12.314 -41.862 1.00 70.69 648 ILE A CA 1
ATOM 5282 C C . ILE A 1 648 ? 31.574 -12.159 -40.570 1.00 70.69 648 ILE A C 1
ATOM 5284 O O . ILE A 1 648 ? 31.848 -11.032 -40.159 1.00 70.69 648 ILE A O 1
ATOM 5288 N N . TYR A 1 649 ? 31.987 -13.273 -39.944 1.00 66.38 649 TYR A N 1
ATOM 5289 C CA . TYR A 1 649 ? 33.020 -13.259 -38.893 1.00 66.38 649 TYR A CA 1
ATOM 5290 C C . TYR A 1 649 ? 34.292 -12.637 -39.419 1.00 66.38 649 TYR A C 1
ATOM 5292 O O . TYR A 1 649 ? 35.097 -12.084 -38.628 1.00 66.38 649 TYR A O 1
#

Solvent-accessible surface area (backbone atoms only — not comparable to full-atom values): 39357 Å² total; per-residue (Å²): 135,86,86,85,90,82,88,90,80,85,87,85,73,89,76,81,81,72,86,70,86,76,82,81,80,86,81,85,88,78,92,83,86,88,81,93,72,89,81,78,85,77,83,77,76,79,73,82,79,65,59,90,87,64,66,76,86,69,84,76,79,71,91,75,78,94,77,83,81,87,78,80,75,88,71,75,50,75,66,55,51,50,50,52,52,50,51,46,55,49,22,55,41,68,73,58,83,61,96,64,93,60,98,41,42,40,70,72,40,79,53,71,45,66,54,45,84,71,53,72,66,92,87,65,51,72,66,58,42,51,51,53,52,48,53,54,50,51,54,50,51,64,75,37,63,88,41,92,54,41,56,20,38,48,89,72,70,43,76,35,55,76,91,50,93,85,41,71,63,56,55,55,47,51,52,48,51,52,58,53,52,66,68,37,79,71,57,85,68,86,73,61,70,67,57,53,50,44,71,77,37,45,55,64,71,49,72,64,46,50,63,43,42,55,66,53,50,28,72,66,67,72,48,84,50,65,67,59,48,53,51,52,47,46,52,36,27,76,73,60,58,26,47,57,59,38,83,46,94,81,59,82,54,74,56,39,50,41,42,34,33,60,36,50,65,58,52,51,55,57,48,38,56,63,72,65,59,68,78,63,94,81,61,59,80,87,52,42,66,52,46,49,36,24,48,72,60,9,35,47,40,45,73,56,48,51,66,62,34,64,91,50,57,94,47,45,68,44,51,51,53,49,35,42,76,66,32,56,34,32,80,54,82,81,70,83,64,79,73,70,81,76,66,81,87,78,95,83,74,102,62,87,74,80,69,88,48,35,27,43,26,52,77,49,27,55,80,72,92,58,84,83,72,67,70,74,68,60,73,89,35,42,45,67,40,32,40,38,24,47,76,63,67,60,69,74,55,53,34,27,52,50,28,51,48,53,50,53,17,55,75,61,56,21,45,84,86,58,83,63,55,61,48,54,49,33,39,36,42,35,61,37,88,57,32,30,38,33,45,33,60,45,82,53,98,72,42,15,34,37,43,35,38,32,26,52,51,90,55,87,80,70,64,98,66,76,65,62,43,59,9,56,60,41,42,53,52,50,49,50,55,51,53,54,49,52,49,47,26,70,77,61,26,64,56,66,62,71,44,58,20,28,75,47,84,59,84,89,54,98,48,74,39,57,36,69,56,38,67,74,32,68,60,43,77,44,75,60,96,84,47,82,46,78,42,74,18,64,71,65,39,54,46,53,37,69,78,67,97,74,75,84,76,81,69,84,76,81,79,63,78,78,48,76,67,59,49,47,54,52,23,64,72,55,56,93,61,45,69,61,39,38,47,65,70,73,46,51,74,71,52,55,52,50,28,50,76,72,30,95,66,52,71,44,38,16,43,36,50,46,52,56,59,56,53,68,76,50,67,95,82,51,56,70,57,50,31,53,54,52,22,52,32,28,46,76,70,73,35,54,70,60,17,51,50,42,66,73,69

InterPro domains:
  IPR000488 Death domain [PS50017] (563-649)
  IPR011029 Death-like domain superfamily [G3DSA:1.10.533.10] (554-648)
  IPR011029 Death-like domain superfamily [SSF47986] (564-621)
  IPR027417 P-loop containing nucleoside triphosphate hydrolase [G3DSA:3.40.50.300] (71-182)
  IPR032171 C-terminal of Roc, COR-A domain [PF16095] (213-331)
  IPR036388 Winged helix-like DNA-binding domain superfamily [G3DSA:1.10.10.10] (183-263)

Nearest PDB structures (foldseek):
  7li4-assembly1_A  TM=6.788E-01  e=2.739E-09  Homo sapiens
  8tzg-assembly1_A  TM=6.728E-01  e=5.663E-07  Homo sapiens
  8txz-assembly1_A  TM=6.468E-01  e=3.075E-06  Homo sapiens
  2of5-assembly1_C  TM=8.116E-01  e=1.013E-02  Homo sapiens
  8tzc-assembly1_A  TM=5.874E-01  e=6.662E-05  Homo sapiens

Sequence (649 aa):
MNDFKTSRELLLEGKILSLGRRRGWRTTTGKLPGGTILCQHHRKERSETTPLWMEPLAHLQREGHPGSGGSVTNRKTPFQYLEFWMQSIFNYTKENCSQKELKQNSPPIFIVGTHRNSVGEKGISENQRKALIKEIFDRIRDGIKDKPYYTHVVSKFYAIENSVKDNKKIQELRKHIEDVAVEEPYMGERIPLNWMTFDDEKGKLSGGKPVMTLKQVMDGFGIEDETELLTMLKFYHDLGHIIYFGGDGAQESQALKDVVILDPNWLIDSFKKILTVKPPKEQTVKYRKFWDRLNDNGILEDLLIDHMWQDILEHKQALLDLMDKFDLLCKRFDEPREEEKSSTASATATQPRPTNASYYVPSMLRQQTSRSLQLETTENNSNVFYVDFKEFLPDGLFHRLVVRALRWSQDLGGAKSANPLLLCDQANVYVDDHHKFALQMVHQSNLAYIKVSVMRVEVYPPPRHVKAPSGDVTCKVKDFVEEHLQDLKTMWIKRINYCISVQCPDKKVFHFLPLNECMAKPEVVCHFEKSHVVIKTDEIQAMFKEESSEEEASAPEDKQPFNDIHLREIAKELGQNWEKLATYLHFTQDDTYKFVTNSQTGVDGAIFNMFTTWKQRFKGGEVEQMKTEMAKALELIDNYVLAEKVRIY

Organism: Patiria miniata (NCBI:txid46514)

pLDDT: mean 76.01, std 23.32, range [20.89, 97.75]

Foldseek 3Di:
DDDDPDDPPPPPDDDPPPPPDDDDDDDDDDDDDDDDDDDDDDPPDPDPDDDPVPDPPPPPPDDDDDDDDDDPPVDDDPLSVVVQVLLVCVQQDDWPDDPDDDQATPPADAAEAEQLVPQDDPPDDPVVSVVSVVVVVVVSCVVCVPPPSNRRYDPDHYYYYPVDPDTVSVVVVVVVVVVNVCVRPCRPDDDDPLLVVCLVCVCVLVVNDQKDWLVSSCVSSVPPDPVVSVVSLVVCCVVVQKPADLPPPPDPDPLRNTMIGRDVVVLVVLVCLPLVDQPDPDDDPVCVVQNCCCAAVVKHWPVVNCVSCVVPVVCSSVSVSVCVVLLQKAKDDDDPPPVVVPDDDDDDDPDPDPDRIMIHGQSNADDDPDPVPPPPPVVVAKQKWKKWQQQDDDLSLVSSLLSLLQVQLVVQVNPSPDDWDGHSFKTWGGNHPFKIKMWGFDDDDRTTMIMIIIGTDADPPGDPDGHHDFLQVVVVVVVSSVVVSVVCCVPGGVNGDIAIWHFAPPPPDTDTDGLVVLLPDQWDWDPPPNDTDIDGSPVVNRSNDGDPPPDPPDDDDPDDFDDLVLQLVCLVVVPPCCVQLLVLLPDDPVLLVVLQVPAPPPRSSSSSVSVVVSVVVDDPPCRQVVLVSSLVSCVVVVNNVVSVVSNRD